Protein AF-A0A519RYN8-F1 (afdb_monomer)

Radius of gyration: 30.12 Å; Cα contacts (8 Å, |Δi|>4): 1234; chains: 1; bounding box: 84×72×80 Å

Mean predicted aligned error: 11.79 Å

Foldseek 3Di:
DDPCCVVVCVAPPCNVVVVVVVDDDPVRVLVVLVVVLQVVCVVVPDDLVLLLVLLCVFVPPCSSVLVSVLSVVCSVCVVVLVVQVQPQQDLQALLNPAPVRHRSVQVNLCSSNSNDFDALVLADFDPQWDWDADPQAIWIFGDDDPDTFKTFPDHDNYPSVRSNLQLLCLSNLLDLLQWDWAQFPDPQATKIWGASDVVVVHTGIITPDRGHHPVRRVVSSVVSNVRSLCGQQPQQRSHRSALFFRLVFFKDWPDKDWQPPDVQIKIKTWMWGWLGTDPDPPIDTFKTFMWIDGFDDDPDPVVRRVLGVVVRSVQQLQQLLDLVQKDWPPPPDPFADQAIFIFGADPVRHTGMTTPDTLLCVVVQVCQQPQDPWRKKAWPFDPFFGDIWTWDHWDRTRQKIKTFTPAFGRDWDQGTKIKGKHKAWWFQDPQQFKTKGAQDDCPLPDDQQFKKWWDPDPPDIDIWGWHDWDDDPSIIITGTPDRHDGDHGIIMMGMDIWGWDTDDRGITMTRPCSSVVVSVVSSVSSCVRGQSRWRKDKAQLLVLDQPDPPLADDQDFDDPPPDPPNGPPDPHPQEMEIETACGHPLSLDLSSVVVSVVSSCVSDDVSHHYHYAHAYSSLSSQQSSLVSQLSSCVNHDDSPDPSNRVSSVSNSVSVVPGHHDAHAADDDDPDDPPDRDRHDDPPRHDHDDD

Structure (mmCIF, N/CA/C/O backbone):
data_AF-A0A519RYN8-F1
#
_entry.id   AF-A0A519RYN8-F1
#
loop_
_atom_site.group_PDB
_atom_site.id
_atom_site.type_symbol
_atom_site.label_atom_id
_atom_site.label_alt_id
_atom_site.label_comp_id
_atom_site.label_asym_id
_atom_site.label_entity_id
_atom_site.label_seq_id
_atom_site.pdbx_PDB_ins_code
_atom_site.Cartn_x
_atom_site.Cartn_y
_atom_site.Cartn_z
_atom_site.occupancy
_atom_site.B_iso_or_equiv
_atom_site.auth_seq_id
_atom_site.auth_comp_id
_atom_site.auth_asym_id
_atom_site.auth_atom_id
_atom_site.pdbx_PDB_model_num
ATOM 1 N N . MET A 1 1 ? -44.873 11.237 -10.224 1.00 46.06 1 MET A N 1
ATOM 2 C CA . MET A 1 1 ? -45.214 11.662 -8.850 1.00 46.06 1 MET A CA 1
ATOM 3 C C . MET A 1 1 ? -46.437 12.555 -8.920 1.00 46.06 1 MET A C 1
ATOM 5 O O . MET A 1 1 ? -46.517 13.349 -9.849 1.00 46.06 1 MET A O 1
ATOM 9 N N . VAL A 1 2 ? -47.402 12.377 -8.017 1.00 40.91 2 VAL A N 1
ATOM 10 C CA . VAL A 1 2 ? -48.585 13.248 -7.932 1.00 40.91 2 VAL A CA 1
ATOM 11 C C . VAL A 1 2 ? -48.136 14.588 -7.330 1.00 40.91 2 VAL A C 1
ATOM 13 O O . VAL A 1 2 ? -47.502 14.565 -6.274 1.00 40.91 2 VAL A O 1
ATOM 16 N N . PRO A 1 3 ? -48.393 15.738 -7.974 1.00 43.72 3 PRO A N 1
ATOM 17 C CA . PRO A 1 3 ? -48.074 17.043 -7.396 1.00 43.72 3 PRO A CA 1
ATOM 18 C C . PRO A 1 3 ? -48.849 17.255 -6.084 1.00 43.72 3 PRO A C 1
ATOM 20 O O . PRO A 1 3 ? -50.024 16.906 -6.017 1.00 43.72 3 PRO A O 1
ATOM 23 N N . ASN A 1 4 ? -48.208 17.832 -5.063 1.00 50.56 4 ASN A N 1
ATOM 24 C CA . ASN A 1 4 ? -48.803 18.209 -3.764 1.00 50.56 4 ASN A CA 1
ATOM 25 C C . ASN A 1 4 ? -49.296 17.050 -2.866 1.00 50.56 4 ASN A C 1
ATOM 27 O O . ASN A 1 4 ? -50.116 17.263 -1.977 1.00 50.56 4 ASN A O 1
ATOM 31 N N . ALA A 1 5 ? -48.785 15.826 -3.047 1.00 55.41 5 ALA A N 1
ATOM 32 C CA . ALA A 1 5 ? -49.164 14.676 -2.212 1.00 55.41 5 ALA A CA 1
ATOM 33 C C . ALA A 1 5 ? -48.776 14.830 -0.723 1.00 55.41 5 ALA A C 1
ATOM 35 O O . ALA A 1 5 ? -49.438 14.271 0.150 1.00 55.41 5 ALA A O 1
ATOM 36 N N . SER A 1 6 ? -47.725 15.601 -0.433 1.00 50.75 6 SER A N 1
ATOM 37 C CA . SER A 1 6 ? -47.247 15.893 0.925 1.00 50.75 6 SER A CA 1
ATOM 38 C C . SER A 1 6 ? -48.157 16.876 1.671 1.00 50.75 6 SER A C 1
ATOM 40 O O . SER A 1 6 ? -48.372 16.717 2.867 1.00 50.75 6 SER A O 1
ATOM 42 N N . ASP A 1 7 ? -48.727 17.855 0.958 1.00 54.53 7 ASP A N 1
ATOM 43 C CA . ASP A 1 7 ? -49.594 18.902 1.525 1.00 54.53 7 ASP A CA 1
ATOM 44 C C . ASP A 1 7 ? -51.012 18.396 1.836 1.00 54.53 7 ASP A C 1
ATOM 46 O O . ASP A 1 7 ? -51.777 19.057 2.533 1.00 54.53 7 ASP A O 1
ATOM 50 N N . GLN A 1 8 ? -51.375 17.223 1.308 1.00 58.16 8 GLN A N 1
ATOM 51 C CA . GLN A 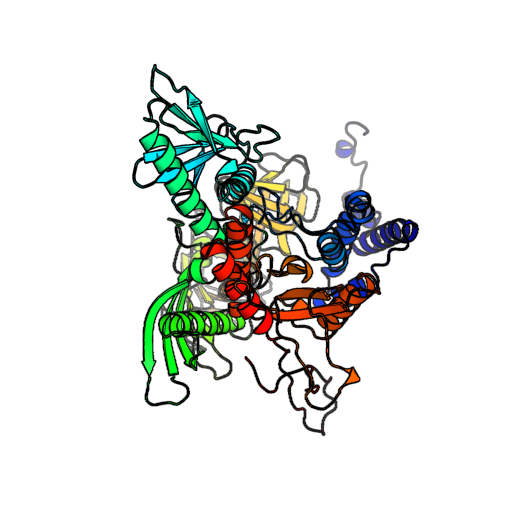1 8 ? -52.688 16.597 1.486 1.00 58.16 8 GLN A CA 1
ATOM 52 C C . GLN A 1 8 ? -52.714 15.512 2.579 1.00 58.16 8 GLN A C 1
ATOM 54 O O . GLN A 1 8 ? -53.698 14.782 2.659 1.00 58.16 8 GLN A O 1
ATOM 59 N N . GLU A 1 9 ? -51.648 15.365 3.382 1.00 54.97 9 GLU A N 1
ATOM 60 C CA . GLU A 1 9 ? -51.523 14.335 4.441 1.00 54.97 9 GLU A CA 1
ATOM 61 C C . GLU A 1 9 ? -51.841 12.901 3.958 1.00 54.97 9 GLU A C 1
ATOM 63 O O . GLU A 1 9 ? -52.266 12.032 4.716 1.00 54.97 9 GLU A O 1
ATOM 68 N N . LEU A 1 10 ? -51.622 12.625 2.667 1.00 57.47 10 LEU A N 1
ATOM 69 C CA . LEU A 1 10 ? -51.986 11.356 2.025 1.00 57.47 10 LEU A CA 1
ATOM 70 C C . LEU A 1 10 ? -51.111 10.175 2.482 1.00 57.47 10 LEU A C 1
ATOM 72 O O . LEU A 1 10 ? -51.466 9.016 2.269 1.00 57.47 10 LEU A O 1
ATOM 76 N N . PHE A 1 11 ? -49.978 10.463 3.122 1.00 58.44 11 PHE A N 1
ATOM 77 C CA . PHE A 1 11 ? -49.050 9.488 3.676 1.00 58.44 11 PHE A CA 1
ATOM 78 C C . PHE A 1 11 ? -48.943 9.690 5.189 1.00 58.44 11 PHE A C 1
ATOM 80 O O . PHE A 1 11 ? -48.643 10.789 5.649 1.00 58.44 11 PHE A O 1
ATOM 87 N N . ALA A 1 12 ? -49.171 8.625 5.964 1.00 61.34 12 ALA A N 1
ATOM 88 C CA . ALA A 1 12 ? -48.985 8.647 7.413 1.00 61.34 12 ALA A CA 1
ATOM 89 C C . ALA A 1 12 ? -47.552 9.086 7.777 1.00 61.34 12 ALA A C 1
ATOM 91 O O . ALA A 1 12 ? -46.613 8.823 7.027 1.00 61.34 12 ALA A O 1
ATOM 92 N N . SER A 1 13 ? -47.356 9.694 8.951 1.00 57.72 13 SER A N 1
ATOM 93 C CA . SER A 1 13 ? -46.035 10.141 9.435 1.00 57.72 13 SER A CA 1
ATOM 94 C C . SER A 1 13 ? -44.972 9.029 9.461 1.00 57.72 13 SER A C 1
ATOM 96 O O . SER A 1 13 ? -43.783 9.311 9.344 1.00 57.72 13 SER A O 1
ATOM 98 N N . ASP A 1 14 ? -45.405 7.766 9.539 1.00 54.81 14 ASP A N 1
ATOM 99 C CA . ASP A 1 14 ? -44.562 6.565 9.490 1.00 54.81 14 ASP A CA 1
ATOM 100 C C . ASP A 1 14 ? -44.415 5.942 8.092 1.00 54.81 14 ASP A C 1
ATOM 102 O O . ASP A 1 14 ? -43.818 4.877 7.956 1.00 54.81 14 ASP A O 1
ATOM 106 N N . TYR A 1 15 ? -44.917 6.573 7.028 1.00 62.44 15 TYR A N 1
ATOM 107 C CA . TYR A 1 15 ? -44.901 6.003 5.676 1.00 62.44 15 TYR A CA 1
ATOM 108 C C . TYR A 1 15 ? -43.483 5.702 5.179 1.00 62.44 15 TYR A C 1
ATOM 110 O O . TYR A 1 15 ? -43.258 4.642 4.609 1.00 62.44 15 TYR A O 1
ATOM 118 N N . ASN A 1 16 ? -42.500 6.565 5.463 1.00 57.94 16 ASN A N 1
ATOM 119 C CA . ASN A 1 16 ? -41.090 6.303 5.141 1.00 57.94 16 ASN A CA 1
ATOM 120 C C . ASN A 1 16 ? -40.501 5.140 5.954 1.00 57.94 16 ASN A C 1
ATOM 122 O O . ASN A 1 16 ? -39.677 4.386 5.440 1.00 57.94 16 ASN A O 1
ATOM 126 N N . THR A 1 17 ? -40.922 4.976 7.208 1.00 57.97 17 THR A N 1
ATOM 127 C CA . THR A 1 17 ? -40.515 3.862 8.077 1.00 57.97 17 THR A CA 1
ATOM 128 C C . THR A 1 17 ? -41.133 2.550 7.591 1.00 57.97 17 THR A C 1
ATOM 130 O O . THR A 1 17 ? -40.445 1.534 7.501 1.00 57.97 17 THR A O 1
ATOM 133 N N . GLN A 1 18 ? -42.402 2.587 7.177 1.00 62.56 18 GLN A N 1
ATOM 134 C CA . GLN A 1 18 ? -43.103 1.461 6.568 1.00 62.56 18 GLN A CA 1
ATOM 135 C C . GLN A 1 18 ? -42.503 1.097 5.204 1.00 62.56 18 GLN A C 1
ATOM 137 O O . GLN A 1 18 ? -42.200 -0.069 4.977 1.00 62.56 18 GLN A O 1
ATOM 142 N N . LEU A 1 19 ? -42.211 2.068 4.333 1.00 63.78 19 LEU A N 1
ATOM 143 C CA . LEU A 1 19 ? -41.483 1.840 3.078 1.00 63.78 19 LEU A CA 1
ATOM 144 C C . LEU A 1 19 ? -40.110 1.218 3.321 1.00 63.78 19 LEU A C 1
ATOM 146 O O . LEU A 1 19 ? -39.762 0.263 2.635 1.00 63.78 19 LEU A O 1
ATOM 150 N N . LYS A 1 20 ? -39.368 1.700 4.328 1.00 60.78 20 LYS A N 1
ATOM 151 C CA . LYS A 1 20 ? -38.081 1.115 4.729 1.00 60.78 20 LYS A CA 1
ATOM 152 C C . LYS A 1 20 ? -38.217 -0.328 5.220 1.00 60.78 20 LYS A C 1
ATOM 154 O O . LYS A 1 20 ? -37.358 -1.142 4.903 1.00 60.78 20 LYS A O 1
ATOM 159 N N . SER A 1 21 ? -39.293 -0.652 5.942 1.00 60.41 21 SER A N 1
ATOM 160 C CA . SER A 1 21 ? -39.603 -2.030 6.358 1.00 60.41 21 SER A CA 1
ATOM 161 C C . SER A 1 21 ? -40.077 -2.938 5.217 1.00 60.41 21 SER A C 1
ATOM 163 O O . SER A 1 21 ? -40.003 -4.155 5.345 1.00 60.41 21 SER A O 1
ATOM 165 N N . ILE A 1 22 ? -40.554 -2.359 4.108 1.00 67.88 22 ILE A N 1
ATOM 166 C CA . ILE A 1 22 ? -40.939 -3.086 2.889 1.00 67.88 22 ILE A CA 1
ATOM 167 C C . ILE A 1 22 ? -39.730 -3.278 1.957 1.00 67.88 22 ILE A C 1
ATOM 169 O O . ILE A 1 22 ? -39.673 -4.268 1.227 1.00 67.88 22 ILE A O 1
ATOM 173 N N . THR A 1 23 ? -38.759 -2.357 1.957 1.00 69.94 23 THR A N 1
ATOM 174 C CA . THR A 1 23 ? -37.485 -2.556 1.251 1.00 69.94 23 THR A CA 1
ATOM 175 C C . THR A 1 23 ? -36.671 -3.681 1.875 1.00 69.94 23 THR A C 1
ATOM 177 O O . THR A 1 23 ? -36.648 -3.850 3.090 1.00 69.94 23 THR A O 1
ATOM 180 N N . GLU A 1 24 ? -35.981 -4.433 1.016 1.00 77.25 24 GLU A N 1
ATOM 181 C CA . GLU A 1 24 ? -35.120 -5.541 1.428 1.00 77.25 24 GLU A CA 1
ATOM 182 C C . GLU A 1 24 ? -34.098 -5.102 2.488 1.00 77.25 24 GLU A C 1
ATOM 184 O O . GLU A 1 24 ? -33.504 -4.021 2.403 1.00 77.25 24 GLU A O 1
ATOM 189 N N . SER A 1 25 ? -33.883 -5.953 3.491 1.00 79.56 25 SER A N 1
ATOM 190 C CA . SER A 1 25 ? -32.852 -5.708 4.498 1.00 79.56 25 SER A CA 1
ATOM 191 C C . SER A 1 25 ? -31.448 -5.787 3.879 1.00 79.56 25 SER A C 1
ATOM 193 O O . SER A 1 25 ? -31.240 -6.418 2.841 1.00 79.56 25 SER A O 1
ATOM 195 N N . LYS A 1 26 ? -30.444 -5.173 4.523 1.00 75.06 26 LYS A N 1
ATOM 196 C CA . LYS A 1 26 ? -29.048 -5.214 4.044 1.00 75.06 26 LYS A CA 1
ATOM 197 C C . LYS A 1 26 ? -28.529 -6.652 3.894 1.00 75.06 26 LYS A C 1
ATOM 199 O O . LYS A 1 26 ? -27.897 -6.969 2.892 1.00 75.06 26 LYS A O 1
ATOM 204 N N . ASP A 1 27 ? -28.841 -7.519 4.854 1.00 78.19 27 ASP A N 1
ATOM 205 C CA . ASP A 1 27 ? -28.455 -8.936 4.828 1.00 78.19 27 ASP A CA 1
ATOM 206 C C . ASP A 1 27 ? -29.144 -9.698 3.679 1.00 78.19 27 ASP A C 1
ATOM 208 O O . ASP A 1 27 ? -28.505 -10.466 2.957 1.00 78.19 27 ASP A O 1
ATOM 212 N N . GLU A 1 28 ? -30.433 -9.440 3.429 1.00 82.75 28 GLU A N 1
ATOM 213 C CA . GLU A 1 28 ? -31.142 -10.021 2.282 1.00 82.75 28 GLU A CA 1
ATOM 214 C C . GLU A 1 28 ? -30.599 -9.516 0.943 1.00 82.75 28 GLU A C 1
ATOM 216 O O . GLU A 1 28 ? -30.422 -10.318 0.021 1.00 82.75 28 GLU A O 1
ATOM 221 N N . PHE A 1 29 ? -30.278 -8.222 0.838 1.00 84.69 29 PHE A N 1
ATOM 222 C CA . PHE A 1 29 ? -29.616 -7.649 -0.333 1.00 84.69 29 PHE A CA 1
ATOM 223 C C . PHE A 1 29 ? -28.276 -8.342 -0.597 1.00 84.69 29 PHE A C 1
ATOM 225 O O . PHE A 1 29 ? -28.026 -8.785 -1.722 1.00 84.69 29 PHE A O 1
ATOM 232 N N . GLU A 1 30 ? -27.430 -8.484 0.427 1.00 83.25 30 GLU A N 1
ATOM 233 C CA . GLU A 1 30 ? -26.118 -9.125 0.308 1.00 83.25 30 GLU A CA 1
ATOM 234 C C . GLU A 1 30 ? -26.248 -10.593 -0.110 1.00 83.25 30 GLU A C 1
ATOM 236 O O . GLU A 1 30 ? -25.577 -11.030 -1.049 1.00 83.25 30 GLU A O 1
ATOM 241 N N . LYS A 1 31 ? -27.170 -11.349 0.500 1.00 84.31 31 LYS A N 1
ATOM 242 C CA . LYS A 1 31 ? -27.457 -12.745 0.127 1.00 84.31 31 LYS A CA 1
ATOM 243 C C . LYS A 1 31 ? -27.972 -12.865 -1.305 1.00 84.31 31 LYS A C 1
ATOM 245 O O . LYS A 1 31 ? -27.487 -13.700 -2.073 1.00 84.31 31 LYS A O 1
ATOM 250 N N . ARG A 1 32 ? -28.936 -12.026 -1.699 1.00 88.69 32 ARG A N 1
ATOM 251 C CA . ARG A 1 32 ? -29.516 -12.022 -3.051 1.00 88.69 32 ARG A CA 1
ATOM 252 C C . ARG A 1 32 ? -28.468 -11.665 -4.099 1.00 88.69 32 ARG A C 1
ATOM 254 O O . ARG A 1 32 ? -28.396 -12.329 -5.136 1.00 88.69 32 ARG A O 1
ATOM 261 N N . LYS A 1 33 ? -27.657 -10.636 -3.835 1.00 89.44 33 LYS A N 1
ATOM 262 C CA . LYS A 1 33 ? -26.591 -10.185 -4.732 1.00 89.44 33 LYS A CA 1
ATOM 263 C C . LYS A 1 33 ? -25.501 -11.243 -4.862 1.00 89.44 33 LYS A C 1
ATOM 265 O O . LYS A 1 33 ? -25.137 -11.562 -5.990 1.00 89.44 33 LYS A O 1
ATOM 270 N N . ASN A 1 34 ? -25.056 -11.840 -3.755 1.00 87.50 34 ASN A N 1
ATOM 271 C CA . ASN A 1 34 ? -24.094 -12.940 -3.778 1.00 87.50 34 ASN A CA 1
ATOM 272 C C . ASN A 1 34 ? -24.605 -14.122 -4.605 1.00 87.50 34 ASN A C 1
ATOM 274 O O . ASN A 1 34 ? -23.920 -14.531 -5.534 1.00 87.50 34 ASN A O 1
ATOM 278 N N . ARG A 1 35 ? -25.846 -14.578 -4.377 1.00 88.56 35 ARG A N 1
ATOM 279 C CA . ARG A 1 35 ? -26.452 -15.671 -5.160 1.00 88.56 35 ARG A CA 1
ATOM 280 C C . ARG A 1 35 ? -26.492 -15.368 -6.659 1.00 88.56 35 ARG A C 1
ATOM 282 O O . ARG A 1 35 ? -26.290 -16.257 -7.482 1.00 88.56 35 ARG A O 1
ATOM 289 N N . PHE A 1 36 ? -26.778 -14.120 -7.026 1.00 92.06 36 PHE A N 1
ATOM 290 C CA . PHE A 1 36 ? -26.783 -13.702 -8.426 1.00 92.06 36 PHE A CA 1
ATOM 291 C C . PHE A 1 36 ? -25.375 -13.703 -9.034 1.00 92.06 36 PHE A C 1
ATOM 293 O O . PHE A 1 36 ? -25.195 -14.202 -10.142 1.00 92.06 36 PHE A O 1
ATOM 300 N N . LEU A 1 37 ? -24.376 -13.184 -8.316 1.00 91.25 37 LEU A N 1
ATOM 301 C CA . LEU A 1 37 ? -22.983 -13.188 -8.771 1.00 91.25 37 LEU A CA 1
ATOM 302 C C . LEU A 1 37 ? -22.430 -14.612 -8.879 1.00 91.25 37 LEU A C 1
ATOM 304 O O . LEU A 1 37 ? -21.780 -14.923 -9.871 1.00 91.25 37 LEU A O 1
ATOM 308 N N . ASP A 1 38 ? -22.767 -15.494 -7.939 1.00 90.12 38 ASP A N 1
ATOM 309 C CA . ASP A 1 38 ? -22.398 -16.912 -7.988 1.00 90.12 38 ASP A CA 1
ATOM 310 C C . ASP A 1 38 ? -22.994 -17.600 -9.219 1.00 90.12 38 ASP A C 1
ATOM 312 O O . ASP A 1 38 ? -22.313 -18.365 -9.895 1.00 90.12 38 ASP A O 1
ATOM 316 N N . HIS A 1 39 ? -24.240 -17.273 -9.582 1.00 92.50 39 HIS A N 1
ATOM 317 C CA . HIS A 1 39 ? -24.837 -17.765 -10.822 1.00 92.50 39 HIS A CA 1
ATOM 318 C C . HIS A 1 39 ? -24.082 -17.284 -12.074 1.00 92.50 39 HIS A C 1
ATOM 320 O O . HIS A 1 39 ? -23.923 -18.048 -13.025 1.00 92.50 39 HIS A O 1
ATOM 326 N N . LEU A 1 40 ? -23.612 -16.031 -12.093 1.00 93.06 40 LEU A N 1
ATOM 327 C CA . LEU A 1 40 ? -22.818 -15.507 -13.209 1.00 93.06 40 LEU A CA 1
ATOM 328 C C . LEU A 1 40 ? -21.438 -16.166 -13.291 1.00 93.06 40 LEU A C 1
ATOM 330 O O . LEU A 1 40 ? -21.028 -16.557 -14.379 1.00 93.06 40 LEU A O 1
ATOM 334 N N . LEU A 1 41 ? -20.757 -16.331 -12.158 1.00 91.06 41 LEU A N 1
ATOM 335 C CA . LEU A 1 41 ? -19.458 -17.004 -12.063 1.00 91.06 41 LEU A CA 1
ATOM 336 C C . LEU A 1 41 ? -19.548 -18.475 -12.486 1.00 91.06 41 LEU A C 1
ATOM 338 O O . LEU A 1 41 ? -18.707 -18.958 -13.243 1.00 91.06 41 LEU A O 1
ATOM 342 N N . ALA A 1 42 ? -20.624 -19.163 -12.097 1.00 91.56 42 ALA A N 1
ATOM 343 C CA . ALA A 1 42 ? -20.849 -20.561 -12.444 1.00 91.56 42 ALA A CA 1
ATOM 344 C C . ALA A 1 42 ? -20.949 -20.805 -13.960 1.00 91.56 42 ALA A C 1
ATOM 346 O O . ALA A 1 42 ? -20.576 -21.882 -14.424 1.00 91.56 42 ALA A O 1
ATOM 347 N N . ARG A 1 43 ? -21.387 -19.816 -14.759 1.00 91.62 43 ARG A N 1
ATOM 348 C CA . ARG A 1 43 ? -21.381 -19.918 -16.237 1.00 91.62 43 ARG A CA 1
ATOM 349 C C . ARG A 1 43 ? -19.980 -20.078 -16.817 1.00 91.62 43 ARG A C 1
ATOM 351 O O . ARG A 1 43 ? -19.836 -20.611 -17.912 1.00 91.62 43 ARG A O 1
ATOM 358 N N . PHE A 1 44 ? -18.981 -19.616 -16.080 1.00 90.06 44 PHE A N 1
ATOM 359 C CA . PHE A 1 44 ? -17.573 -19.704 -16.426 1.00 90.06 44 PHE A CA 1
ATOM 360 C C . PHE A 1 44 ? -16.841 -20.799 -15.639 1.00 90.06 44 PHE A C 1
ATOM 362 O O . PHE A 1 44 ? -15.619 -20.879 -15.699 1.00 90.06 44 PHE A O 1
ATOM 369 N N . CYS A 1 45 ? -17.585 -21.646 -14.915 1.00 88.31 45 CYS A N 1
ATOM 370 C CA . CYS A 1 45 ? -17.053 -22.680 -14.025 1.00 88.31 45 CYS A CA 1
ATOM 371 C C . CYS A 1 45 ? -16.156 -22.134 -12.900 1.00 88.31 45 CYS A C 1
ATOM 373 O O . CYS A 1 45 ? -15.275 -22.841 -12.422 1.00 88.31 45 CYS A O 1
ATOM 375 N N . GLU A 1 46 ? -16.398 -20.899 -12.457 1.00 88.31 46 GLU A N 1
ATOM 376 C CA . GLU A 1 46 ? -15.630 -20.253 -11.390 1.00 88.31 46 GLU A CA 1
ATOM 377 C C . GLU A 1 46 ? -16.375 -20.355 -10.052 1.00 88.31 46 GLU A C 1
ATOM 379 O O . GLU A 1 46 ? -17.603 -20.222 -10.000 1.00 88.31 46 GLU A O 1
ATOM 384 N N . GLN A 1 47 ? -15.637 -20.575 -8.959 1.00 83.56 47 GLN A N 1
ATOM 385 C CA . GLN A 1 47 ? -16.186 -20.702 -7.606 1.00 83.56 47 GLN A CA 1
ATOM 386 C C . GLN A 1 47 ? -15.371 -19.878 -6.603 1.00 83.56 47 GLN A C 1
ATOM 388 O O . GLN A 1 47 ? -14.150 -19.959 -6.568 1.00 83.56 47 GLN A O 1
ATOM 393 N N . PHE A 1 48 ? -16.063 -19.109 -5.757 1.00 82.12 48 PHE A N 1
ATOM 394 C CA . PHE A 1 48 ? -15.469 -18.261 -4.709 1.00 82.12 48 PHE A CA 1
ATOM 395 C C . PHE A 1 48 ? -15.736 -18.801 -3.292 1.00 82.12 48 PHE A C 1
ATOM 397 O O . PHE A 1 48 ? -15.587 -18.080 -2.310 1.00 82.12 48 PHE A O 1
ATOM 404 N N . SER A 1 49 ? -16.182 -20.054 -3.168 1.00 73.44 49 SER A N 1
ATOM 405 C CA . SER A 1 49 ? -16.640 -20.642 -1.902 1.00 73.44 49 SER A CA 1
ATOM 406 C C . SER A 1 49 ? -15.538 -20.709 -0.844 1.00 73.44 49 SER A C 1
ATOM 408 O O . SER A 1 49 ? -15.766 -20.300 0.293 1.00 73.44 49 SER A O 1
ATOM 410 N N . ASP A 1 50 ? -14.345 -21.164 -1.233 1.00 72.00 50 ASP A N 1
ATOM 411 C CA . ASP A 1 50 ? -13.193 -21.285 -0.333 1.00 72.00 50 ASP A CA 1
ATOM 412 C C . ASP A 1 50 ? -12.732 -19.902 0.151 1.00 72.00 50 ASP A C 1
ATOM 414 O O . ASP A 1 50 ? -12.547 -19.693 1.349 1.00 72.00 50 ASP A O 1
ATOM 418 N N . TYR A 1 51 ? -12.652 -18.926 -0.760 1.00 76.06 51 TYR A N 1
ATOM 419 C CA . TYR A 1 51 ? -12.336 -17.540 -0.414 1.00 76.06 51 TYR A CA 1
ATOM 420 C C . TYR A 1 51 ? -13.382 -16.934 0.529 1.00 76.06 51 TYR A C 1
ATOM 422 O O . TYR A 1 51 ? -13.028 -16.354 1.552 1.00 76.06 51 TYR A O 1
ATOM 430 N N . ALA A 1 52 ? -14.671 -17.119 0.231 1.00 71.00 52 ALA A N 1
ATOM 431 C CA . ALA A 1 52 ? -15.763 -16.606 1.048 1.00 71.00 52 ALA A CA 1
ATOM 432 C C . ALA A 1 52 ? -15.699 -17.145 2.480 1.00 71.00 52 ALA A C 1
ATOM 434 O O . ALA A 1 52 ? -15.795 -16.364 3.423 1.00 71.00 52 ALA A O 1
ATOM 435 N N . LEU A 1 53 ? -15.502 -18.459 2.653 1.00 70.75 53 LEU A N 1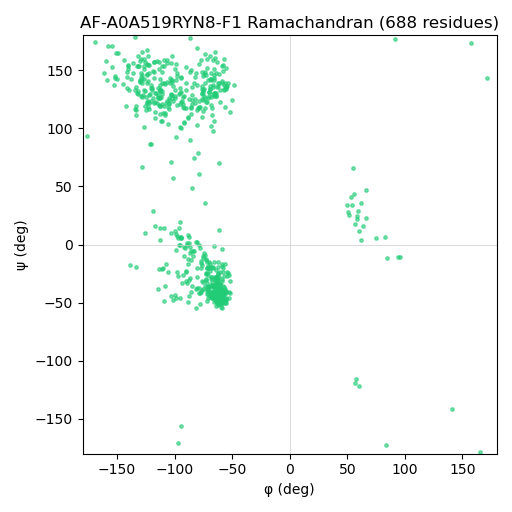
ATOM 436 C CA . LEU A 1 53 ? -15.397 -19.076 3.977 1.00 70.75 53 LEU A CA 1
ATOM 437 C C . LEU A 1 53 ? -14.300 -18.407 4.806 1.00 70.75 53 LEU A C 1
ATOM 439 O O . LEU A 1 53 ? -14.524 -18.064 5.965 1.00 70.75 53 LEU A O 1
ATOM 443 N N . ILE A 1 54 ? -13.135 -18.189 4.200 1.00 70.31 54 ILE A N 1
ATOM 444 C CA . ILE A 1 54 ? -11.995 -17.641 4.919 1.00 70.31 54 ILE A CA 1
ATOM 445 C C . ILE A 1 54 ? -12.161 -16.131 5.156 1.00 70.31 54 ILE A C 1
ATOM 447 O O . ILE A 1 54 ? -11.896 -15.665 6.265 1.00 70.31 54 ILE A O 1
ATOM 451 N N . ALA A 1 55 ? -12.690 -15.379 4.189 1.00 69.81 55 ALA A N 1
ATOM 452 C CA . ALA A 1 55 ? -13.030 -13.967 4.367 1.00 69.81 55 ALA A CA 1
ATOM 453 C C . ALA A 1 55 ? -13.992 -13.770 5.553 1.00 69.81 55 ALA A C 1
ATOM 455 O O . ALA A 1 55 ? -13.757 -12.916 6.401 1.00 69.81 55 ALA A O 1
ATOM 456 N N . TYR A 1 56 ? -15.012 -14.623 5.714 1.00 70.00 56 TYR A N 1
ATOM 457 C CA . TYR A 1 56 ? -15.894 -14.570 6.890 1.00 70.00 56 TYR A CA 1
ATOM 458 C C . TYR A 1 56 ? -15.171 -14.874 8.208 1.00 70.00 56 TYR A C 1
ATOM 460 O O . TYR A 1 56 ? -15.531 -14.302 9.237 1.00 70.00 56 TYR A O 1
ATOM 468 N N . THR A 1 57 ? -14.158 -15.750 8.203 1.00 65.75 57 THR A N 1
ATOM 469 C CA . THR A 1 57 ? -13.382 -16.047 9.421 1.00 65.75 57 THR A CA 1
ATOM 470 C C . THR A 1 57 ? -12.450 -14.915 9.842 1.00 65.75 57 THR A C 1
ATOM 472 O O . THR A 1 57 ? -12.207 -14.772 11.039 1.00 65.75 57 THR A O 1
ATOM 475 N N . VAL A 1 58 ? -11.945 -14.120 8.892 1.00 64.31 58 VAL A N 1
ATOM 476 C CA . VAL A 1 58 ? -10.971 -13.055 9.176 1.00 64.31 58 VAL A CA 1
ATOM 477 C C . VAL A 1 58 ? -11.633 -11.678 9.281 1.00 64.31 58 VAL A C 1
ATOM 479 O O . VAL A 1 58 ? -11.400 -10.965 10.253 1.00 64.31 58 VAL A O 1
ATOM 482 N N . ASP A 1 59 ? -12.514 -11.337 8.341 1.00 63.44 59 ASP A N 1
ATOM 483 C CA . ASP A 1 59 ? -13.087 -9.991 8.183 1.00 63.44 59 ASP A CA 1
ATOM 484 C C . ASP A 1 59 ? -14.494 -9.858 8.814 1.00 63.44 59 ASP A C 1
ATOM 486 O O . ASP A 1 59 ? -15.080 -8.769 8.886 1.00 63.44 59 ASP A O 1
ATOM 490 N N . GLY A 1 60 ? -15.053 -10.966 9.319 1.00 68.25 60 GLY A N 1
ATOM 491 C CA . GLY A 1 60 ? -16.296 -10.998 10.092 1.00 68.25 60 GLY A CA 1
ATOM 492 C C . GLY A 1 60 ? -17.483 -10.381 9.346 1.00 68.25 60 GLY A C 1
ATOM 493 O O . GLY A 1 60 ? -17.873 -10.842 8.276 1.00 68.25 60 GLY A O 1
ATOM 494 N N . GLN A 1 61 ? -18.080 -9.323 9.909 1.00 55.34 61 GLN A N 1
ATOM 495 C CA . GLN A 1 61 ? -19.242 -8.640 9.316 1.00 55.34 61 GLN A CA 1
ATOM 496 C C . GLN A 1 61 ? -18.924 -7.876 8.018 1.00 55.34 61 GLN A C 1
ATOM 498 O O . GLN A 1 61 ? -19.841 -7.579 7.256 1.00 55.34 61 GLN A O 1
ATOM 503 N N . LYS A 1 62 ? -17.652 -7.544 7.746 1.00 59.72 62 LYS A N 1
ATOM 504 C CA . LYS A 1 62 ? -17.255 -6.838 6.511 1.00 59.72 62 LYS A CA 1
ATOM 505 C C . LYS A 1 62 ? -17.135 -7.773 5.307 1.00 59.72 62 LYS A C 1
ATOM 507 O O . LYS A 1 62 ? -17.277 -7.319 4.170 1.00 59.72 62 LYS A O 1
ATOM 512 N N . ALA A 1 63 ? -16.983 -9.072 5.562 1.00 66.88 63 ALA A N 1
ATOM 513 C CA . ALA A 1 63 ? -16.744 -10.086 4.544 1.00 66.88 63 ALA A CA 1
ATOM 514 C C . ALA A 1 63 ? -17.834 -10.136 3.462 1.00 66.88 63 ALA A C 1
ATOM 516 O O . ALA A 1 63 ? -17.526 -10.336 2.292 1.00 66.88 63 ALA A O 1
ATOM 517 N N . GLY A 1 64 ? -19.107 -9.915 3.816 1.00 71.38 64 GLY A N 1
ATOM 518 C CA . GLY A 1 64 ? -20.218 -9.971 2.859 1.00 71.38 64 GLY A CA 1
ATOM 519 C C . GLY A 1 64 ? -20.116 -8.922 1.746 1.00 71.38 64 GLY A C 1
ATOM 520 O O . GLY A 1 64 ? -20.302 -9.242 0.569 1.00 71.38 64 GLY A O 1
ATOM 521 N N . ALA A 1 65 ? -19.772 -7.684 2.108 1.00 76.06 65 ALA A N 1
ATOM 522 C CA . ALA A 1 65 ? -19.646 -6.571 1.172 1.00 76.06 65 ALA A CA 1
ATOM 523 C C . ALA A 1 65 ? -18.341 -6.628 0.360 1.00 76.06 65 ALA A C 1
ATOM 525 O O . ALA A 1 65 ? -18.366 -6.376 -0.847 1.00 76.06 65 ALA A O 1
ATOM 526 N N . GLU A 1 66 ? -17.223 -6.992 0.995 1.00 79.38 66 GLU A N 1
ATOM 527 C CA . GLU A 1 66 ? -15.934 -7.173 0.309 1.00 79.38 66 GLU A CA 1
ATOM 528 C C . GLU A 1 66 ? -16.002 -8.318 -0.703 1.00 79.38 66 GLU A C 1
ATOM 530 O O . GLU A 1 66 ? -15.657 -8.131 -1.866 1.00 79.38 66 GLU A O 1
ATOM 535 N N . LEU A 1 67 ? -16.620 -9.444 -0.338 1.00 83.81 67 LEU A N 1
ATOM 536 C CA . LEU A 1 67 ? -16.830 -10.558 -1.259 1.00 83.81 67 LEU A CA 1
ATOM 537 C C . LEU A 1 67 ? -17.639 -10.151 -2.501 1.00 83.81 67 LEU A C 1
ATOM 539 O O . LEU A 1 67 ? -17.342 -10.588 -3.613 1.00 83.81 67 LEU A O 1
ATOM 543 N N . ILE A 1 68 ? -18.668 -9.311 -2.341 1.00 85.81 68 ILE A N 1
ATOM 544 C CA . ILE A 1 68 ? -19.450 -8.793 -3.475 1.00 85.81 68 ILE A CA 1
ATOM 545 C C . ILE A 1 68 ? -18.574 -7.917 -4.375 1.00 85.81 68 ILE A C 1
ATOM 547 O O . ILE A 1 68 ? -18.652 -8.040 -5.601 1.00 85.81 68 ILE A O 1
ATOM 551 N N . LYS A 1 69 ? -17.753 -7.040 -3.785 1.00 87.62 69 LYS A N 1
ATOM 552 C CA . LYS A 1 69 ? -16.810 -6.184 -4.514 1.00 87.62 69 LYS A CA 1
ATOM 553 C C . LYS A 1 69 ? -15.817 -7.031 -5.314 1.00 87.62 69 LYS A C 1
ATOM 555 O O . LYS A 1 69 ? -15.637 -6.772 -6.503 1.00 87.62 69 LYS A O 1
ATOM 560 N N . ASP A 1 70 ? -15.244 -8.064 -4.711 1.00 87.56 70 ASP A N 1
ATOM 561 C CA . ASP A 1 70 ? -14.235 -8.908 -5.355 1.00 87.56 70 ASP A CA 1
ATOM 562 C C . ASP A 1 70 ? -14.832 -9.739 -6.489 1.00 87.56 70 ASP A C 1
ATOM 564 O O . ASP A 1 70 ? -14.295 -9.756 -7.599 1.00 87.56 70 ASP A O 1
ATOM 568 N N . LYS A 1 71 ? -16.016 -10.329 -6.275 1.00 90.06 71 LYS A N 1
ATOM 569 C CA . LYS A 1 71 ? -16.762 -11.032 -7.332 1.00 90.06 71 LYS A CA 1
ATOM 570 C C . LYS A 1 71 ? -17.097 -10.113 -8.508 1.00 90.06 71 LYS A C 1
ATOM 572 O O . LYS A 1 71 ? -16.998 -10.531 -9.661 1.00 90.06 71 LYS A O 1
ATOM 577 N N . LEU A 1 72 ? -17.500 -8.868 -8.243 1.00 91.25 72 LEU A N 1
ATOM 578 C CA . LEU A 1 72 ? -17.762 -7.877 -9.293 1.00 91.25 72 LEU A CA 1
ATOM 579 C C . LEU A 1 72 ? -16.487 -7.518 -10.060 1.00 91.25 72 LEU A C 1
ATOM 581 O O . LEU A 1 72 ? -16.508 -7.502 -11.290 1.00 91.25 72 LEU A O 1
ATOM 585 N N . SER A 1 73 ? -15.386 -7.258 -9.354 1.00 90.06 73 SER A N 1
ATOM 586 C CA . SER A 1 73 ? -14.087 -6.959 -9.963 1.00 90.06 73 SER A CA 1
ATOM 587 C C . SER A 1 73 ? -13.609 -8.109 -10.850 1.00 90.06 73 SER A C 1
ATOM 589 O O . SER A 1 73 ? -13.234 -7.876 -11.999 1.00 90.06 73 SER A O 1
ATOM 591 N N . PHE A 1 74 ? -13.709 -9.350 -10.366 1.00 90.81 74 PHE A N 1
ATOM 592 C CA . PHE A 1 74 ? -13.340 -10.546 -11.118 1.00 90.81 74 PHE A CA 1
ATOM 593 C C . PHE A 1 74 ? -14.211 -10.741 -12.367 1.00 90.81 74 PHE A C 1
ATOM 595 O O . PHE A 1 74 ? -13.683 -10.964 -13.455 1.00 90.81 74 PHE A O 1
ATOM 602 N N . LEU A 1 75 ? -15.539 -10.609 -12.248 1.00 91.44 75 LEU A N 1
ATOM 603 C CA . LEU A 1 75 ? -16.460 -10.740 -13.385 1.00 91.44 75 LEU A CA 1
ATOM 604 C C . LEU A 1 75 ? -16.245 -9.650 -14.443 1.00 91.44 75 LEU A C 1
ATOM 606 O O . LEU A 1 75 ? -16.248 -9.947 -15.636 1.00 91.44 75 LEU A O 1
ATOM 610 N N . ASN A 1 76 ? -16.032 -8.400 -14.023 1.00 92.44 76 ASN A N 1
ATOM 611 C CA . ASN A 1 76 ? -15.770 -7.291 -14.943 1.00 92.44 76 ASN A CA 1
ATOM 612 C C . ASN A 1 76 ? -14.431 -7.459 -15.672 1.00 92.44 76 ASN A C 1
ATOM 614 O O . ASN A 1 76 ? -14.324 -7.129 -16.852 1.00 92.44 76 ASN A O 1
ATOM 618 N N . ALA A 1 77 ? -13.420 -7.995 -14.988 1.00 90.94 77 ALA A N 1
ATOM 619 C CA . ALA A 1 77 ? -12.115 -8.280 -15.572 1.00 90.94 77 ALA A CA 1
ATOM 620 C C . ALA A 1 77 ? -12.058 -9.623 -16.322 1.00 90.94 77 ALA A C 1
ATOM 622 O O . ALA A 1 77 ? -11.040 -9.912 -16.956 1.00 90.94 77 ALA A O 1
ATOM 623 N N . TYR A 1 78 ? -13.129 -10.431 -16.285 1.00 91.50 78 TYR A N 1
ATOM 624 C CA . TYR A 1 78 ? -13.135 -11.810 -16.781 1.00 91.50 78 TYR A CA 1
ATOM 625 C C . TYR A 1 78 ? -12.627 -11.961 -18.223 1.00 91.50 78 TYR A C 1
ATOM 627 O O . TYR A 1 78 ? -11.772 -12.822 -18.449 1.00 91.50 78 TYR A O 1
ATOM 635 N N . PRO A 1 79 ? -13.059 -11.130 -19.200 1.00 92.00 79 PRO A N 1
ATOM 636 C CA . PRO A 1 79 ? -12.562 -11.236 -20.570 1.00 92.00 79 PRO A CA 1
ATOM 637 C C . PRO A 1 79 ? -11.040 -11.108 -20.651 1.00 92.00 79 PRO A C 1
ATOM 639 O O . PRO A 1 79 ? -10.396 -11.884 -21.348 1.00 92.00 79 PRO A O 1
ATOM 642 N N . GLU A 1 80 ? -10.465 -10.171 -19.894 1.00 90.94 80 GLU A N 1
ATOM 643 C CA . GLU A 1 80 ? -9.030 -9.908 -19.894 1.00 90.94 80 GLU A CA 1
ATOM 644 C C . GLU A 1 80 ? -8.244 -11.028 -19.202 1.00 90.94 80 GLU A C 1
ATOM 646 O O . GLU A 1 80 ? -7.257 -11.511 -19.756 1.00 90.94 80 GLU A O 1
ATOM 651 N N . ILE A 1 81 ? -8.666 -11.450 -18.005 1.00 90.75 81 ILE A N 1
ATOM 652 C CA . ILE A 1 81 ? -7.947 -12.471 -17.220 1.00 90.75 81 ILE A CA 1
ATOM 653 C C . ILE A 1 81 ? -8.103 -13.877 -17.807 1.00 90.75 81 ILE A C 1
ATOM 655 O O . ILE A 1 81 ? -7.232 -14.722 -17.612 1.00 90.75 81 ILE A O 1
ATOM 659 N N . SER A 1 82 ? -9.190 -14.130 -18.541 1.00 89.69 82 SER A N 1
ATOM 660 C CA . SER A 1 82 ? -9.413 -15.390 -19.247 1.00 89.69 82 SER A CA 1
ATOM 661 C C . SER A 1 82 ? -8.593 -15.446 -20.538 1.00 89.69 82 SER A C 1
ATOM 663 O O . SER A 1 82 ? -7.808 -16.377 -20.726 1.00 89.69 82 SER A O 1
ATOM 665 N N . SER A 1 83 ? -8.670 -14.417 -21.397 1.00 91.06 83 SER A N 1
ATOM 666 C CA . SER A 1 83 ? -7.948 -14.413 -22.679 1.00 91.06 83 SER A CA 1
ATOM 667 C C . SER A 1 83 ? -6.433 -14.314 -22.504 1.00 91.06 83 SER A C 1
ATOM 669 O O . SER A 1 83 ? -5.679 -14.907 -23.271 1.00 91.06 83 SER A O 1
ATOM 671 N N . ASN A 1 84 ? -5.976 -13.569 -21.493 1.00 91.75 84 ASN A N 1
ATOM 672 C CA . ASN A 1 84 ? -4.556 -13.359 -21.227 1.00 91.75 84 ASN A CA 1
ATOM 673 C C . ASN A 1 84 ? -3.996 -14.318 -20.173 1.00 91.75 84 ASN A C 1
ATOM 675 O O . ASN A 1 84 ? -2.890 -14.080 -19.703 1.00 91.75 84 ASN A O 1
ATOM 679 N N . ARG A 1 85 ? -4.691 -15.403 -19.803 1.00 87.12 85 ARG A N 1
ATOM 680 C CA . ARG A 1 85 ? -4.248 -16.314 -18.729 1.00 87.12 85 ARG A CA 1
ATOM 681 C C . ARG A 1 85 ? -2.808 -16.814 -18.907 1.00 87.12 85 ARG A C 1
ATOM 683 O O . ARG A 1 85 ? -2.048 -16.850 -17.948 1.00 87.12 85 ARG A O 1
ATOM 690 N N . GLY A 1 86 ? -2.423 -17.154 -20.140 1.00 84.50 86 GLY A N 1
ATOM 691 C CA . GLY A 1 86 ? -1.068 -17.597 -20.501 1.00 84.50 86 GLY A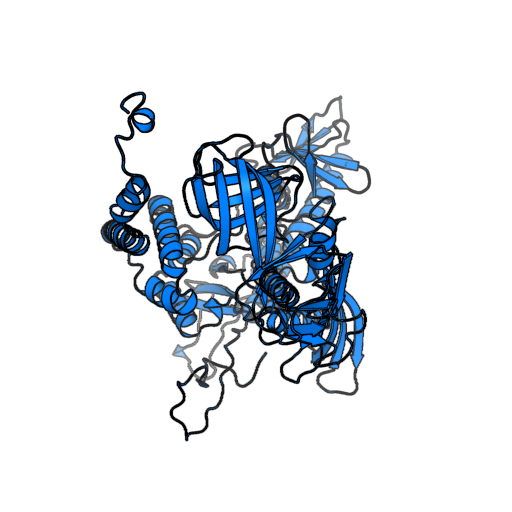 CA 1
ATOM 692 C C . GLY A 1 86 ? -0.090 -16.472 -20.866 1.00 84.50 86 GLY A C 1
ATOM 693 O O . GLY A 1 86 ? 0.989 -16.750 -21.383 1.00 84.50 86 GLY A O 1
ATOM 694 N N . LYS A 1 87 ? -0.460 -15.201 -20.673 1.00 90.25 87 LYS A N 1
ATOM 695 C CA . LYS A 1 87 ? 0.390 -14.056 -21.010 1.00 90.25 87 LYS A CA 1
ATOM 696 C C . LYS A 1 87 ? 1.496 -13.907 -19.966 1.00 90.25 87 LYS A C 1
ATOM 698 O O . LYS A 1 87 ? 1.222 -13.598 -18.806 1.00 90.25 87 LYS A O 1
ATOM 703 N N . ALA A 1 88 ? 2.734 -14.098 -20.403 1.00 87.81 88 ALA A N 1
ATOM 704 C CA . ALA A 1 88 ? 3.925 -13.924 -19.581 1.00 87.81 88 ALA A CA 1
ATOM 705 C C . ALA A 1 88 ? 4.183 -12.449 -19.230 1.00 87.81 88 ALA A C 1
ATOM 707 O O . ALA A 1 88 ? 3.679 -11.528 -19.885 1.00 87.81 88 ALA A O 1
ATOM 708 N N . PHE A 1 89 ? 5.010 -12.231 -18.208 1.00 90.12 89 PHE A N 1
ATOM 709 C CA . PHE A 1 89 ? 5.501 -10.900 -17.858 1.00 90.12 89 PHE A CA 1
ATOM 710 C C . PHE A 1 89 ? 6.369 -10.326 -18.993 1.00 90.12 89 PHE A C 1
ATOM 712 O O . PHE A 1 89 ? 7.324 -10.960 -19.450 1.00 90.12 89 PHE A O 1
ATOM 719 N N . ASN A 1 90 ? 6.069 -9.104 -19.451 1.00 89.56 90 ASN A N 1
ATOM 720 C CA . ASN A 1 90 ? 6.834 -8.482 -20.529 1.00 89.56 90 ASN A CA 1
ATOM 721 C C . ASN A 1 90 ? 8.054 -7.736 -19.972 1.00 89.56 90 ASN A C 1
ATOM 723 O O . ASN A 1 90 ? 8.003 -6.542 -19.674 1.00 89.56 90 ASN A O 1
ATOM 727 N N . TYR A 1 91 ? 9.177 -8.442 -19.871 1.00 85.19 91 TYR A N 1
ATOM 728 C CA . TYR A 1 91 ? 10.447 -7.888 -19.397 1.00 85.19 91 TYR A CA 1
ATOM 729 C C . TYR A 1 91 ? 11.126 -6.932 -20.393 1.00 85.19 91 TYR A C 1
ATOM 731 O O . TYR A 1 91 ? 12.028 -6.205 -19.986 1.00 85.19 91 TYR A O 1
ATOM 739 N N . LYS A 1 92 ? 10.706 -6.921 -21.669 1.00 82.06 92 LYS A N 1
ATOM 740 C CA . LYS A 1 92 ? 11.183 -5.983 -22.705 1.00 82.06 92 LYS A CA 1
ATOM 741 C C . LYS A 1 92 ? 10.330 -4.720 -22.818 1.00 82.06 92 LYS A C 1
ATOM 743 O O . LYS A 1 92 ? 10.607 -3.877 -23.663 1.00 82.06 92 LYS A O 1
ATOM 748 N N . ASN A 1 93 ? 9.264 -4.622 -22.029 1.00 81.44 93 ASN A N 1
ATOM 749 C CA . ASN A 1 93 ? 8.429 -3.435 -21.996 1.00 81.44 93 ASN A CA 1
ATOM 750 C C . ASN A 1 93 ? 9.259 -2.240 -21.506 1.00 81.44 93 ASN A C 1
ATOM 752 O O . ASN A 1 93 ? 9.968 -2.364 -20.506 1.00 81.44 93 ASN A O 1
ATOM 756 N N . GLU A 1 94 ? 9.123 -1.092 -22.168 1.00 74.88 94 GLU A N 1
ATOM 757 C CA . GLU A 1 94 ? 9.704 0.178 -21.718 1.00 74.88 94 GLU A CA 1
ATOM 758 C C . GLU A 1 94 ? 9.117 0.615 -20.358 1.00 74.88 94 GLU A C 1
ATOM 760 O O . GLU A 1 94 ? 9.740 1.349 -19.603 1.00 74.88 94 GLU A O 1
ATOM 765 N N . LEU A 1 95 ? 7.958 0.073 -19.971 1.00 82.50 95 LEU A N 1
ATOM 766 C CA . LEU A 1 95 ? 7.388 0.157 -18.624 1.00 82.50 95 LEU A CA 1
ATOM 767 C C . LEU A 1 95 ? 7.619 -1.146 -17.838 1.00 82.50 95 LEU A C 1
ATOM 769 O O . LEU A 1 95 ? 6.680 -1.811 -17.389 1.00 82.50 95 LEU A O 1
ATOM 773 N N . SER A 1 96 ? 8.883 -1.546 -17.694 1.00 80.69 96 SER A N 1
ATOM 774 C CA . SER A 1 96 ? 9.251 -2.843 -17.103 1.00 80.69 96 SER A CA 1
ATOM 775 C C . SER A 1 96 ? 8.734 -3.019 -15.663 1.00 80.69 96 SER A C 1
ATOM 777 O O . SER A 1 96 ? 8.106 -4.036 -15.358 1.00 80.69 96 SER A O 1
ATOM 779 N N . TRP A 1 97 ? 8.903 -2.016 -14.794 1.00 89.62 97 TRP A N 1
ATOM 780 C CA . TRP A 1 97 ? 8.385 -2.014 -13.418 1.00 89.62 97 TRP A CA 1
ATOM 781 C C . TRP A 1 97 ? 7.140 -1.132 -13.271 1.00 89.62 97 TRP A C 1
ATOM 783 O O . TRP A 1 97 ? 7.174 -0.063 -12.668 1.00 89.62 97 TRP A O 1
ATOM 793 N N . PHE A 1 98 ? 6.022 -1.576 -13.836 1.00 88.56 98 PHE A N 1
ATOM 794 C CA . PHE A 1 98 ? 4.748 -0.860 -13.779 1.00 88.56 98 PHE A CA 1
ATOM 795 C C . PHE A 1 98 ? 3.626 -1.774 -13.289 1.00 88.56 98 PHE A C 1
ATOM 797 O O . PHE A 1 98 ? 3.627 -2.964 -13.598 1.00 88.56 98 PHE A O 1
ATOM 804 N N . TYR A 1 99 ? 2.659 -1.230 -12.544 1.00 86.06 99 TYR A N 1
ATOM 805 C CA . TYR A 1 99 ? 1.606 -2.024 -11.892 1.00 86.06 99 TYR A CA 1
ATOM 806 C C . TYR A 1 99 ? 0.724 -2.819 -12.871 1.00 86.06 99 TYR A C 1
ATOM 808 O O . TYR A 1 99 ? 0.143 -3.827 -12.486 1.00 86.06 99 TYR A O 1
ATOM 816 N N . GLN A 1 100 ? 0.624 -2.390 -14.136 1.00 87.44 100 GLN A N 1
ATOM 817 C CA . GLN A 1 100 ? -0.095 -3.138 -15.177 1.00 87.44 100 GLN A CA 1
ATOM 818 C C . GLN A 1 100 ? 0.783 -4.166 -15.899 1.00 87.44 100 GLN A C 1
ATOM 820 O O . GLN A 1 100 ? 0.252 -5.058 -16.558 1.00 87.44 100 GLN A O 1
ATOM 825 N N . ASN A 1 101 ? 2.112 -4.060 -15.796 1.00 90.00 101 ASN A N 1
ATOM 826 C CA . ASN A 1 101 ? 3.034 -5.037 -16.366 1.00 90.00 101 ASN A CA 1
ATOM 827 C C . ASN A 1 101 ? 3.187 -6.215 -15.397 1.00 90.00 101 ASN A C 1
ATOM 829 O O . ASN A 1 101 ? 4.183 -6.348 -14.681 1.00 90.00 101 ASN A O 1
ATOM 833 N N . VAL A 1 102 ? 2.151 -7.041 -15.344 1.00 90.19 102 VAL A N 1
ATOM 834 C CA . VAL A 1 102 ? 2.072 -8.275 -14.558 1.00 90.19 102 VAL A CA 1
ATOM 835 C C . VAL A 1 102 ? 1.687 -9.422 -15.485 1.00 90.19 102 VAL A C 1
ATOM 837 O O . VAL A 1 102 ? 1.075 -9.199 -16.535 1.00 90.19 102 VAL A O 1
ATOM 840 N N . SER A 1 103 ? 2.071 -10.650 -15.136 1.00 91.31 103 SER A N 1
ATOM 841 C CA . SER A 1 103 ? 1.630 -11.817 -15.907 1.00 91.31 103 SER A CA 1
ATOM 842 C C . SER A 1 103 ? 0.111 -11.988 -15.779 1.00 91.31 103 SER A C 1
ATOM 844 O O . SER A 1 103 ? -0.492 -11.614 -14.769 1.00 91.31 103 SER A O 1
ATOM 846 N N . GLY A 1 104 ? -0.533 -12.562 -16.796 1.00 91.25 104 GLY A N 1
ATOM 847 C CA . GLY A 1 104 ? -1.970 -12.839 -16.728 1.00 91.25 104 GLY A CA 1
ATOM 848 C C . GLY A 1 104 ? -2.322 -13.836 -15.625 1.00 91.25 104 GLY A C 1
ATOM 849 O O . GLY A 1 104 ? -3.372 -13.709 -14.996 1.00 91.25 104 GLY A O 1
ATOM 850 N N . TYR A 1 105 ? -1.403 -14.761 -15.339 1.00 91.81 105 TYR A N 1
ATOM 851 C CA . TYR A 1 105 ? -1.467 -15.663 -14.195 1.00 91.81 105 TYR A CA 1
ATOM 852 C C . TYR A 1 105 ? -1.516 -14.901 -12.863 1.00 91.81 105 TYR A C 1
ATOM 854 O O . TYR A 1 105 ? -2.451 -15.081 -12.086 1.00 91.81 105 TYR A O 1
ATOM 862 N N . GLU A 1 106 ? -0.546 -14.011 -12.625 1.00 92.19 106 GLU A N 1
ATOM 863 C CA . GLU A 1 106 ? -0.464 -13.201 -11.403 1.00 92.19 106 GLU A CA 1
ATOM 864 C C . GLU A 1 106 ? -1.737 -12.372 -11.220 1.00 92.19 106 GLU A C 1
ATOM 866 O O . GLU A 1 106 ? -2.371 -12.447 -10.172 1.00 92.19 106 GLU A O 1
ATOM 871 N N . LYS A 1 107 ? -2.185 -11.680 -12.275 1.00 91.75 107 LYS A N 1
ATOM 872 C CA . LYS A 1 107 ? -3.404 -10.863 -12.236 1.00 91.75 107 LYS A CA 1
ATOM 873 C C . LYS A 1 107 ? -4.650 -11.681 -11.890 1.00 91.75 107 LYS A C 1
ATOM 875 O O . LYS A 1 107 ? -5.468 -11.234 -11.088 1.00 91.75 107 LYS A O 1
ATOM 880 N N . ARG A 1 108 ? -4.800 -12.870 -12.478 1.00 91.44 108 ARG A N 1
ATOM 881 C CA . ARG A 1 108 ? -5.936 -13.758 -12.207 1.00 91.44 108 ARG A CA 1
ATOM 882 C C . ARG A 1 108 ? -5.919 -14.264 -10.766 1.00 91.44 108 ARG A C 1
ATOM 884 O O . ARG A 1 108 ? -6.938 -14.165 -10.088 1.00 91.44 108 ARG A O 1
ATOM 891 N N . VAL A 1 109 ? -4.779 -14.771 -10.293 1.00 91.06 109 VAL A N 1
ATOM 892 C CA . VAL A 1 109 ? -4.660 -15.291 -8.924 1.00 91.06 109 VAL A CA 1
ATOM 893 C C . VAL A 1 109 ? -4.864 -14.180 -7.898 1.00 91.06 109 VAL A C 1
ATOM 895 O O . VAL A 1 109 ? -5.604 -14.383 -6.942 1.00 91.06 109 VAL A O 1
ATOM 898 N N . SER A 1 110 ? -4.306 -12.984 -8.108 1.00 90.94 110 SER A N 1
ATOM 899 C CA . SER A 1 110 ? -4.546 -11.844 -7.215 1.00 90.94 110 SER A CA 1
ATOM 900 C C . SER A 1 110 ? -6.036 -11.530 -7.059 1.00 90.94 110 SER A C 1
ATOM 902 O O . SER A 1 110 ? -6.485 -11.295 -5.942 1.00 90.94 110 SER A O 1
ATOM 904 N N . MET A 1 111 ? -6.824 -11.605 -8.138 1.00 89.31 111 MET A N 1
ATOM 905 C CA . MET A 1 111 ? -8.274 -11.392 -8.061 1.00 89.31 111 MET A CA 1
ATOM 906 C C . MET A 1 111 ? -9.023 -12.539 -7.367 1.00 89.31 111 MET A C 1
ATOM 908 O O . MET A 1 111 ? -9.977 -12.275 -6.643 1.00 89.31 111 MET A O 1
ATOM 912 N N . LEU A 1 112 ? -8.602 -13.798 -7.550 1.00 88.44 112 LEU A N 1
ATOM 913 C CA . LEU A 1 112 ? -9.185 -14.947 -6.834 1.00 88.44 112 LEU A CA 1
ATOM 914 C C . LEU A 1 112 ? -8.929 -14.884 -5.322 1.00 88.44 112 LEU A C 1
ATOM 916 O O . LEU A 1 112 ? -9.735 -15.374 -4.536 1.00 88.44 112 LEU A O 1
ATOM 920 N N . LEU A 1 113 ? -7.810 -14.279 -4.924 1.00 87.31 113 LEU A N 1
ATOM 921 C CA . LEU A 1 113 ? -7.406 -14.122 -3.529 1.00 87.31 113 LEU A CA 1
ATOM 922 C C . LEU A 1 113 ? -7.935 -12.833 -2.874 1.00 87.31 113 LEU A C 1
ATOM 924 O O . LEU A 1 113 ? -7.634 -12.597 -1.704 1.00 87.31 113 LEU A O 1
ATOM 928 N N . GLY A 1 114 ? -8.678 -11.994 -3.607 1.00 85.88 114 GLY A N 1
ATOM 929 C CA . GLY A 1 114 ? -9.157 -10.697 -3.113 1.00 85.88 114 GLY A CA 1
ATOM 930 C C . GLY A 1 114 ? -8.020 -9.729 -2.761 1.00 85.88 114 GLY A C 1
ATOM 931 O O . GLY A 1 114 ? -8.096 -9.005 -1.767 1.00 85.88 114 GLY A O 1
ATOM 932 N N . ILE A 1 115 ? -6.929 -9.766 -3.534 1.00 87.88 115 ILE A N 1
ATOM 933 C CA . ILE A 1 115 ? -5.811 -8.826 -3.421 1.00 87.88 115 ILE A CA 1
ATOM 934 C C . ILE A 1 115 ? -6.112 -7.622 -4.312 1.00 87.88 115 ILE A C 1
ATOM 936 O O . ILE A 1 115 ? -6.061 -7.703 -5.543 1.00 87.88 115 ILE A O 1
ATOM 940 N N . ASP A 1 116 ? -6.395 -6.490 -3.677 1.00 83.75 116 ASP A N 1
ATOM 941 C CA . ASP A 1 116 ? -6.660 -5.233 -4.366 1.00 83.75 116 ASP A CA 1
ATOM 942 C C . ASP A 1 116 ? -5.372 -4.581 -4.910 1.00 83.75 116 ASP A C 1
ATOM 944 O O . ASP A 1 116 ? -4.320 -4.606 -4.259 1.00 83.75 116 ASP A O 1
ATOM 948 N N . PRO A 1 117 ? -5.434 -3.916 -6.081 1.00 82.50 117 PRO A N 1
ATOM 949 C CA . PRO A 1 117 ? -4.346 -3.061 -6.529 1.00 82.50 117 PRO A CA 1
ATOM 950 C C . PRO A 1 117 ? -4.200 -1.855 -5.594 1.00 82.50 117 PRO A C 1
ATOM 952 O O . PRO A 1 117 ? -5.182 -1.293 -5.110 1.00 82.50 117 PRO A O 1
ATOM 955 N N . LYS A 1 118 ? -2.962 -1.401 -5.386 1.00 85.81 118 LYS A N 1
ATOM 956 C CA . LYS A 1 118 ? -2.695 -0.235 -4.534 1.00 85.81 118 LYS A CA 1
ATOM 957 C C . LYS A 1 118 ? -3.305 1.042 -5.103 1.00 85.81 118 LYS A C 1
ATOM 959 O O . LYS A 1 118 ? -3.354 1.240 -6.323 1.00 85.81 118 LYS A O 1
ATOM 964 N N . ASN A 1 119 ? -3.713 1.935 -4.207 1.00 85.94 119 ASN A N 1
ATOM 965 C CA . ASN A 1 119 ? -4.322 3.196 -4.595 1.00 85.94 119 ASN A CA 1
ATOM 966 C C . ASN A 1 119 ? -3.276 4.163 -5.147 1.00 85.94 119 ASN A C 1
ATOM 968 O O . ASN A 1 119 ? -2.115 4.180 -4.744 1.00 85.94 119 ASN A O 1
ATOM 972 N N . VAL A 1 120 ? -3.716 5.004 -6.078 1.00 88.69 120 VAL A N 1
ATOM 973 C CA . VAL A 1 120 ? -2.886 6.066 -6.661 1.00 88.69 120 VAL A CA 1
ATOM 974 C C . VAL A 1 120 ? -2.561 7.147 -5.625 1.00 88.69 120 VAL A C 1
ATOM 976 O O . VAL A 1 120 ? -1.519 7.789 -5.697 1.00 88.69 120 VAL A O 1
ATOM 979 N N . GLU A 1 121 ? -3.434 7.328 -4.635 1.00 87.25 121 GLU A N 1
ATOM 980 C CA . GLU A 1 121 ? -3.282 8.317 -3.563 1.00 87.25 121 GLU A CA 1
ATOM 981 C C . GLU A 1 121 ? -2.072 8.038 -2.663 1.00 87.25 121 GLU A C 1
ATOM 983 O O . GLU A 1 121 ? -1.452 8.983 -2.172 1.00 87.25 121 GLU A O 1
ATOM 988 N N . ASP A 1 122 ? -1.703 6.761 -2.518 1.00 86.31 122 ASP A N 1
ATOM 989 C CA . ASP A 1 122 ? -0.575 6.307 -1.698 1.00 86.31 122 ASP A CA 1
ATOM 990 C C . ASP A 1 122 ? 0.789 6.591 -2.356 1.00 86.31 122 ASP A C 1
ATOM 992 O O . ASP A 1 122 ? 1.834 6.419 -1.721 1.00 86.31 122 ASP A O 1
ATOM 996 N N . LEU A 1 123 ? 0.796 7.015 -3.628 1.00 92.19 123 LEU A N 1
ATOM 997 C CA . LEU A 1 123 ? 2.017 7.385 -4.332 1.00 92.19 123 LEU A CA 1
ATOM 998 C C . LEU A 1 123 ? 2.601 8.678 -3.764 1.00 92.19 123 LEU A C 1
ATOM 1000 O O . LEU A 1 123 ? 1.912 9.690 -3.589 1.00 92.19 123 LEU A O 1
ATOM 1004 N N . PHE A 1 124 ? 3.910 8.646 -3.538 1.00 92.88 124 PHE A N 1
ATOM 1005 C CA . PHE A 1 124 ? 4.678 9.786 -3.069 1.00 92.88 124 PHE A CA 1
ATOM 1006 C C . PHE A 1 124 ? 6.071 9.767 -3.691 1.00 92.88 124 PHE A C 1
ATOM 1008 O O . PHE A 1 124 ? 6.715 8.719 -3.766 1.00 92.88 124 PHE A O 1
ATOM 1015 N N . PHE A 1 125 ? 6.542 10.940 -4.109 1.00 93.75 125 PHE A N 1
ATOM 1016 C CA . PHE A 1 125 ? 7.764 11.083 -4.893 1.00 93.75 125 PHE A CA 1
ATOM 1017 C C . PHE A 1 125 ? 8.766 12.013 -4.212 1.00 93.75 125 PHE A C 1
ATOM 1019 O O . PHE A 1 125 ? 8.397 12.901 -3.438 1.00 93.75 125 PHE A O 1
ATOM 1026 N N . SER A 1 126 ? 10.049 11.830 -4.515 1.00 92.12 126 SER A N 1
ATOM 1027 C CA . SER A 1 126 ? 11.102 12.728 -4.030 1.00 92.12 126 SER A CA 1
ATOM 1028 C C . SER A 1 126 ? 10.965 14.159 -4.589 1.00 92.12 126 SER A C 1
ATOM 1030 O O . SER A 1 126 ? 10.363 14.355 -5.646 1.00 92.12 126 SER A O 1
ATOM 1032 N N . PRO A 1 127 ? 11.576 15.189 -3.958 1.00 89.69 127 PRO A N 1
ATOM 1033 C CA . PRO A 1 127 ? 11.403 16.601 -4.322 1.00 89.69 127 PRO A CA 1
ATOM 1034 C C . PRO A 1 127 ? 11.780 16.956 -5.760 1.00 89.69 127 PRO A C 1
ATOM 1036 O O . PRO A 1 127 ? 11.419 18.040 -6.231 1.00 89.69 127 PRO A O 1
ATOM 1039 N N . GLN A 1 128 ? 12.556 16.092 -6.422 1.00 91.69 128 GLN A N 1
ATOM 1040 C CA . GLN A 1 128 ? 12.910 16.239 -7.825 1.00 91.69 128 GLN A CA 1
ATOM 1041 C C . GLN A 1 128 ? 11.706 16.039 -8.749 1.00 91.69 128 GLN A C 1
ATOM 1043 O O . GLN A 1 128 ? 11.672 16.649 -9.812 1.00 91.69 128 GLN A O 1
ATOM 1048 N N . PHE A 1 129 ? 10.724 15.232 -8.354 1.00 93.38 129 PHE A N 1
ATOM 1049 C CA . PHE A 1 129 ? 9.520 14.926 -9.119 1.00 93.38 129 PHE A CA 1
ATOM 1050 C C . PHE A 1 129 ? 8.343 15.670 -8.496 1.00 93.38 129 PHE A C 1
ATOM 1052 O O . PHE A 1 129 ? 7.856 15.319 -7.424 1.00 93.38 129 PHE A O 1
ATOM 1059 N N . ARG A 1 130 ? 7.916 16.756 -9.139 1.00 91.19 130 ARG A N 1
ATOM 1060 C CA . ARG A 1 130 ? 6.903 17.663 -8.600 1.00 91.19 130 ARG A CA 1
ATOM 1061 C C . ARG A 1 130 ? 5.613 17.571 -9.385 1.00 91.19 130 ARG A C 1
ATOM 1063 O O . ARG A 1 130 ? 5.627 17.550 -10.612 1.00 91.19 130 ARG A O 1
ATOM 1070 N N . ILE A 1 131 ? 4.517 17.591 -8.645 1.00 90.44 131 ILE A N 1
ATOM 1071 C CA . ILE A 1 131 ? 3.173 17.788 -9.166 1.00 90.44 131 ILE A CA 1
ATOM 1072 C C . ILE A 1 131 ? 2.792 19.216 -8.785 1.00 90.44 131 ILE A C 1
ATOM 1074 O O . ILE A 1 131 ? 2.878 19.589 -7.614 1.00 90.44 131 ILE A O 1
ATOM 1078 N N . VAL A 1 132 ? 2.496 20.041 -9.783 1.00 89.06 132 VAL A N 1
ATOM 1079 C CA . VAL A 1 132 ? 2.231 21.473 -9.616 1.00 89.06 132 VAL A CA 1
ATOM 1080 C C . VAL A 1 132 ? 0.834 21.798 -10.112 1.00 89.06 132 VAL A C 1
ATOM 1082 O O . VAL A 1 132 ? 0.417 21.315 -11.162 1.00 89.06 132 VAL A O 1
ATOM 1085 N N . GLU A 1 133 ? 0.118 22.619 -9.357 1.00 86.94 133 GLU A N 1
ATOM 1086 C CA . GLU A 1 133 ? -1.172 23.158 -9.774 1.00 86.94 133 GLU A CA 1
ATOM 1087 C C . GLU A 1 133 ? -0.949 24.278 -10.806 1.00 86.94 133 GLU A C 1
ATOM 1089 O O . GLU A 1 133 ? -0.068 25.129 -10.653 1.00 86.94 133 GLU A O 1
ATOM 1094 N N . ALA A 1 134 ? -1.711 24.234 -11.891 1.00 80.12 134 ALA A N 1
ATOM 1095 C CA . ALA A 1 134 ? -1.705 25.156 -13.018 1.00 80.12 134 ALA A CA 1
ATOM 1096 C C . ALA A 1 134 ? -3.138 25.654 -13.286 1.00 80.12 134 ALA A C 1
ATOM 1098 O O . ALA A 1 134 ? -4.104 25.065 -12.813 1.00 80.12 134 ALA A O 1
ATOM 1099 N N . GLU A 1 135 ? -3.296 26.716 -14.085 1.00 76.44 135 GLU A N 1
ATOM 1100 C CA . GLU A 1 135 ? -4.603 27.370 -14.322 1.00 76.44 135 GLU A CA 1
ATOM 1101 C C . GLU A 1 135 ? -5.714 26.426 -14.821 1.00 76.44 135 GLU A C 1
ATOM 1103 O O . GLU A 1 135 ? -6.890 26.687 -14.590 1.00 76.44 135 GLU A O 1
ATOM 1108 N N . LEU A 1 136 ? -5.350 25.334 -15.505 1.00 75.31 136 LEU A N 1
ATOM 1109 C CA . LEU A 1 136 ? -6.280 24.372 -16.109 1.00 75.31 136 LEU A CA 1
ATOM 1110 C C . LEU A 1 136 ? -6.173 22.956 -15.511 1.00 75.31 136 LEU A C 1
ATOM 1112 O O . LEU A 1 136 ? -6.670 22.007 -16.117 1.00 75.31 136 LEU A O 1
ATOM 1116 N N . GLY A 1 137 ? -5.530 22.797 -14.348 1.00 85.56 137 GLY A N 1
ATOM 1117 C CA . GLY A 1 137 ? -5.401 21.504 -13.674 1.00 85.56 137 GLY A CA 1
ATOM 1118 C C . GLY A 1 137 ? -4.034 21.282 -13.033 1.00 85.56 137 GLY A C 1
ATOM 1119 O O . GLY A 1 137 ? -3.434 22.186 -12.469 1.00 85.56 137 GLY A O 1
ATOM 1120 N N . TRP A 1 138 ? -3.523 20.060 -13.116 1.00 88.62 138 TRP A N 1
ATOM 1121 C CA . TRP A 1 138 ? -2.266 19.632 -12.509 1.00 88.62 138 TRP A CA 1
ATOM 1122 C C . TRP A 1 138 ? -1.246 19.271 -13.583 1.00 88.62 138 TRP A C 1
ATOM 1124 O O . TRP A 1 138 ? -1.566 18.555 -14.527 1.00 88.62 138 TRP A O 1
ATOM 1134 N N . ASN A 1 139 ? -0.006 19.724 -13.432 1.00 90.06 139 ASN A N 1
ATOM 1135 C CA . ASN A 1 139 ? 1.109 19.396 -14.318 1.00 90.06 139 ASN A CA 1
ATOM 1136 C C . ASN A 1 139 ? 2.209 18.651 -13.557 1.00 90.06 139 ASN A C 1
ATOM 1138 O O . ASN A 1 139 ? 2.356 18.782 -12.341 1.00 90.06 139 ASN A O 1
ATOM 1142 N N . ILE A 1 140 ? 3.018 17.893 -14.295 1.00 92.25 140 ILE A N 1
ATOM 1143 C CA . ILE A 1 140 ? 4.177 17.170 -13.763 1.00 92.25 140 ILE A CA 1
ATOM 1144 C C . ILE A 1 140 ? 5.478 17.844 -14.200 1.00 92.25 140 ILE A C 1
ATOM 1146 O O . ILE A 1 140 ? 5.609 18.287 -15.340 1.00 92.25 140 ILE A O 1
ATOM 1150 N N . GLU A 1 141 ? 6.457 17.928 -13.305 1.00 93.00 141 GLU A N 1
ATOM 1151 C CA . GLU A 1 141 ? 7.753 18.548 -13.581 1.00 93.00 141 GLU A CA 1
ATOM 1152 C C . GLU A 1 141 ? 8.897 17.773 -12.929 1.00 93.00 141 GLU A C 1
ATOM 1154 O O . GLU A 1 141 ? 8.789 17.307 -11.794 1.00 93.00 141 GLU A O 1
ATOM 1159 N N . THR A 1 142 ? 10.042 17.711 -13.614 1.00 92.69 142 THR A N 1
ATOM 1160 C CA . THR A 1 142 ? 11.301 17.271 -13.005 1.00 92.69 142 THR A CA 1
ATOM 1161 C C . THR A 1 142 ? 12.203 18.469 -12.747 1.00 92.69 142 THR A C 1
ATOM 1163 O O . THR A 1 142 ? 12.660 19.147 -13.675 1.00 92.69 142 THR A O 1
ATOM 1166 N N . LYS A 1 143 ? 12.493 18.728 -11.472 1.00 91.44 143 LYS A N 1
ATOM 1167 C CA . LYS A 1 143 ? 13.295 19.856 -10.997 1.00 91.44 143 LYS A CA 1
ATOM 1168 C C . LYS A 1 143 ? 14.573 19.373 -10.320 1.00 91.44 143 LYS A C 1
ATOM 1170 O O . LYS A 1 143 ? 14.538 18.571 -9.398 1.00 91.44 143 LYS A O 1
ATOM 1175 N N . VAL A 1 144 ? 15.708 19.937 -10.721 1.00 86.44 144 VAL A N 1
ATOM 1176 C CA . VAL A 1 144 ? 17.011 19.660 -10.102 1.00 86.44 144 VAL A CA 1
ATOM 1177 C C . VAL A 1 144 ? 17.615 20.972 -9.618 1.00 86.44 144 VAL A C 1
ATOM 1179 O O . VAL A 1 144 ? 17.846 21.902 -10.397 1.00 86.44 144 VAL A O 1
ATOM 1182 N N . GLY A 1 145 ? 17.832 21.075 -8.305 1.00 83.88 145 GLY A N 1
ATOM 1183 C CA . GLY A 1 145 ? 18.204 22.334 -7.660 1.00 83.88 145 GLY A CA 1
ATOM 1184 C C . GLY A 1 145 ? 17.124 23.398 -7.873 1.00 83.88 145 GLY A C 1
ATOM 1185 O O . GLY A 1 145 ? 15.959 23.205 -7.530 1.00 83.88 145 GLY A O 1
ATOM 1186 N N . THR A 1 146 ? 17.489 24.531 -8.470 1.00 81.44 146 THR A N 1
ATOM 1187 C CA . THR A 1 146 ? 16.549 25.622 -8.779 1.00 81.44 146 THR A CA 1
ATOM 1188 C C . THR A 1 146 ? 15.938 25.527 -10.178 1.00 81.44 146 THR A C 1
ATOM 1190 O O . THR A 1 146 ? 14.983 26.248 -10.466 1.00 81.44 146 THR A O 1
ATOM 1193 N N . LYS A 1 147 ? 16.436 24.633 -11.042 1.00 86.94 147 LYS A N 1
ATOM 1194 C CA . LYS A 1 147 ? 16.068 24.575 -12.462 1.00 86.94 147 LYS A CA 1
ATOM 1195 C C . LYS A 1 147 ? 15.094 23.433 -12.742 1.00 86.94 147 LYS A C 1
ATOM 1197 O O . LYS A 1 147 ? 15.359 22.284 -12.401 1.00 86.94 147 LYS A O 1
ATOM 1202 N N . VAL A 1 148 ? 13.992 23.752 -13.417 1.00 89.38 148 VAL A N 1
ATOM 1203 C CA . VAL A 1 148 ? 13.094 22.750 -14.007 1.00 89.38 148 VAL A CA 1
ATOM 1204 C C . VAL A 1 148 ? 13.739 22.251 -15.296 1.00 89.38 148 VAL A C 1
ATOM 1206 O O . VAL A 1 148 ? 14.011 23.047 -16.197 1.00 89.38 148 VAL A O 1
ATOM 1209 N N . GLN A 1 149 ? 14.047 20.959 -15.345 1.00 88.88 149 GLN A N 1
ATOM 1210 C CA . GLN A 1 149 ? 14.705 20.322 -16.483 1.00 88.88 149 GLN A CA 1
ATOM 1211 C C . GLN A 1 149 ? 13.677 19.840 -17.505 1.00 88.88 149 GLN A C 1
ATOM 1213 O O . GLN A 1 149 ? 13.795 20.184 -18.682 1.00 88.88 149 GLN A O 1
ATOM 1218 N N . LEU A 1 150 ? 12.656 19.113 -17.043 1.00 90.56 150 LEU A N 1
ATOM 1219 C CA . LEU A 1 150 ? 11.570 18.576 -17.861 1.00 90.56 150 LEU A CA 1
ATOM 1220 C C . LEU A 1 150 ? 10.212 19.037 -17.326 1.00 90.56 150 LEU A C 1
ATOM 1222 O O . LEU A 1 150 ? 10.038 19.190 -16.116 1.00 90.56 150 LEU A O 1
ATOM 1226 N N . GLN A 1 151 ? 9.267 19.238 -18.237 1.00 91.00 151 GLN A N 1
ATOM 1227 C CA . GLN A 1 151 ? 7.892 19.630 -17.951 1.00 91.00 151 GLN A CA 1
ATOM 1228 C C . GLN A 1 151 ? 6.933 18.748 -18.756 1.00 91.00 151 GLN A C 1
ATOM 1230 O O . GLN A 1 151 ? 7.177 18.484 -19.937 1.00 91.00 151 GLN A O 1
ATOM 1235 N N . GLY A 1 152 ? 5.871 18.281 -18.103 1.00 88.50 152 GLY A N 1
ATOM 1236 C CA . GLY A 1 152 ? 4.803 17.501 -18.716 1.00 88.50 152 GLY A CA 1
ATOM 1237 C C . GLY A 1 152 ? 4.088 18.288 -19.810 1.00 88.50 152 GLY A C 1
ATOM 1238 O O . GLY A 1 152 ? 3.985 19.513 -19.735 1.00 88.50 152 GLY A O 1
ATOM 1239 N N . THR A 1 153 ? 3.623 17.591 -20.846 1.00 83.44 153 THR A N 1
ATOM 1240 C CA . THR A 1 153 ? 2.928 18.239 -21.974 1.00 83.44 153 THR A CA 1
ATOM 1241 C C . THR A 1 153 ? 1.417 18.336 -21.788 1.00 83.44 153 THR A C 1
ATOM 1243 O O . THR A 1 153 ? 0.785 19.208 -22.381 1.00 83.44 153 THR A O 1
ATOM 1246 N N . THR A 1 154 ? 0.847 17.474 -20.949 1.00 84.00 154 THR A N 1
ATOM 1247 C CA . THR A 1 154 ? -0.586 17.385 -20.668 1.00 84.00 154 THR A CA 1
ATOM 1248 C C . THR A 1 154 ? -0.896 17.883 -19.263 1.00 84.00 154 THR A C 1
ATOM 1250 O O . THR A 1 154 ? -0.173 17.558 -18.319 1.00 84.00 154 THR A O 1
ATOM 1253 N N . SER A 1 155 ? -1.997 18.626 -19.132 1.00 87.31 155 SER A N 1
ATOM 1254 C CA . SER A 1 155 ? -2.563 18.987 -17.833 1.00 87.31 155 SER A CA 1
ATOM 1255 C C . SER A 1 155 ? -3.646 17.999 -17.424 1.00 87.31 155 SER A C 1
ATOM 1257 O O . SER A 1 155 ? -4.392 17.500 -18.268 1.00 87.31 155 SER A O 1
ATOM 1259 N N . PHE A 1 156 ? -3.713 17.698 -16.132 1.00 89.56 156 PHE A N 1
ATOM 1260 C CA . PHE A 1 156 ? -4.577 16.668 -15.570 1.00 89.56 156 PHE A CA 1
ATOM 1261 C C . PHE A 1 156 ? -5.680 17.275 -14.701 1.00 89.56 156 PHE A C 1
ATOM 1263 O O . PHE A 1 156 ? -5.415 18.200 -13.938 1.00 89.56 156 PHE A O 1
ATOM 1270 N N . PRO A 1 157 ? -6.906 16.728 -14.730 1.00 87.50 157 PRO A N 1
ATOM 1271 C CA . PRO A 1 157 ? -8.027 17.283 -13.971 1.00 87.50 157 PRO A CA 1
ATOM 1272 C C . PRO A 1 157 ? -7.902 17.069 -12.456 1.00 87.50 157 PRO A C 1
ATOM 1274 O O . PRO A 1 157 ? -8.559 17.759 -11.686 1.00 87.50 157 PRO A O 1
ATOM 1277 N N . SER A 1 158 ? -7.083 16.110 -12.010 1.00 88.19 158 SER A N 1
ATOM 1278 C CA . SER A 1 158 ? -6.921 15.774 -10.593 1.00 88.19 158 SER A CA 1
ATOM 1279 C C . SER A 1 158 ? -5.469 15.460 -10.238 1.00 88.19 158 SER A C 1
ATOM 1281 O O . SER A 1 158 ? -4.706 14.974 -11.081 1.00 88.19 158 SER A O 1
ATOM 1283 N N . GLU A 1 159 ? -5.111 15.672 -8.969 1.00 89.75 159 GLU A N 1
ATOM 1284 C CA . GLU A 1 159 ? -3.800 15.301 -8.425 1.00 89.75 159 GLU A CA 1
ATOM 1285 C C . GLU A 1 159 ? -3.539 13.796 -8.599 1.00 89.75 159 GLU A C 1
ATOM 1287 O O . GLU A 1 159 ? -2.449 13.396 -9.005 1.00 89.75 159 GLU A O 1
ATOM 1292 N N . SER A 1 160 ? -4.551 12.951 -8.380 1.00 89.38 160 SER A N 1
ATOM 1293 C CA . SER A 1 160 ? -4.450 11.498 -8.560 1.00 89.38 160 SER A CA 1
ATOM 1294 C C . SER A 1 160 ? -4.092 11.125 -10.000 1.00 89.38 160 SER A C 1
ATOM 1296 O O . SER A 1 160 ? -3.196 10.314 -10.225 1.00 89.38 160 SER A O 1
ATOM 1298 N N . SER A 1 161 ? -4.721 11.749 -11.000 1.00 90.12 161 SER A N 1
ATOM 1299 C CA . SER A 1 161 ? -4.352 11.532 -12.405 1.00 90.12 161 SER A CA 1
ATOM 1300 C C . SER A 1 161 ? -2.899 11.939 -12.682 1.00 90.12 161 SER A C 1
ATOM 1302 O O . SER A 1 161 ? -2.175 11.196 -13.342 1.00 90.12 161 SER A O 1
ATOM 1304 N N . ALA A 1 162 ? -2.442 13.063 -12.119 1.00 91.38 162 ALA A N 1
ATOM 1305 C CA . ALA A 1 162 ? -1.053 13.501 -12.245 1.00 91.38 162 ALA A CA 1
ATOM 1306 C C . ALA A 1 162 ? -0.061 12.547 -11.548 1.00 91.38 162 ALA A C 1
ATOM 1308 O O . ALA A 1 162 ? 1.012 12.281 -12.088 1.00 91.38 162 ALA A O 1
ATOM 1309 N N . LYS A 1 163 ? -0.417 11.976 -10.387 1.00 93.19 163 LYS A N 1
ATOM 1310 C CA . LYS A 1 163 ? 0.387 10.948 -9.695 1.00 93.19 163 LYS A CA 1
ATOM 1311 C C . LYS A 1 163 ? 0.534 9.677 -10.528 1.00 93.19 163 LYS A C 1
ATOM 1313 O O . LYS A 1 163 ? 1.637 9.143 -10.624 1.00 93.19 163 LYS A O 1
ATOM 1318 N N . ALA A 1 164 ? -0.550 9.209 -11.146 1.00 91.75 164 ALA A N 1
ATOM 1319 C CA . ALA A 1 164 ? -0.510 8.035 -12.015 1.00 91.75 164 ALA A CA 1
ATOM 1320 C C . ALA A 1 164 ? 0.411 8.248 -13.229 1.00 91.75 164 ALA A C 1
ATOM 1322 O O . ALA A 1 164 ? 1.136 7.334 -13.616 1.00 91.75 164 ALA A O 1
ATOM 1323 N N . GLU A 1 165 ? 0.423 9.453 -13.801 1.00 90.88 165 GLU A N 1
ATOM 1324 C CA . GLU A 1 165 ? 1.337 9.784 -14.899 1.00 90.88 165 GLU A CA 1
ATOM 1325 C C . GLU A 1 165 ? 2.779 10.003 -14.439 1.00 90.88 165 GLU A C 1
ATOM 1327 O O . GLU A 1 165 ? 3.710 9.624 -15.144 1.00 90.88 165 GLU A O 1
ATOM 1332 N N . MET A 1 166 ? 2.999 10.517 -13.227 1.00 92.81 166 MET A N 1
ATOM 1333 C CA . MET A 1 166 ? 4.341 10.584 -12.646 1.00 92.81 166 MET A CA 1
ATOM 1334 C C . MET A 1 166 ? 4.939 9.185 -12.414 1.00 92.81 166 MET A C 1
ATOM 1336 O O . MET A 1 166 ? 6.114 8.962 -12.698 1.00 92.81 166 MET A O 1
ATOM 1340 N N . GLU A 1 167 ? 4.137 8.220 -11.954 1.00 93.56 167 GLU A N 1
ATOM 1341 C CA . GLU A 1 167 ? 4.559 6.816 -11.838 1.00 93.56 167 GLU A CA 1
ATOM 1342 C C . GLU A 1 167 ? 5.004 6.251 -13.197 1.00 93.56 167 GLU A C 1
ATOM 1344 O O . GLU A 1 167 ? 6.059 5.615 -13.282 1.00 93.56 167 GLU A O 1
ATOM 1349 N N . LYS A 1 168 ? 4.240 6.516 -14.267 1.00 90.75 168 LYS A N 1
ATOM 1350 C CA . LYS A 1 168 ? 4.620 6.124 -15.633 1.00 90.75 168 LYS A CA 1
ATOM 1351 C C . LYS A 1 168 ? 5.896 6.823 -16.093 1.00 90.75 168 LYS A C 1
ATOM 1353 O O . LYS A 1 168 ? 6.770 6.156 -16.638 1.00 90.75 168 LYS A O 1
ATOM 1358 N N . LEU A 1 169 ? 6.037 8.126 -15.828 1.00 92.06 169 LEU A N 1
ATOM 1359 C CA . LEU A 1 169 ? 7.240 8.900 -16.149 1.00 92.06 169 LEU A CA 1
ATOM 1360 C C . LEU A 1 169 ? 8.482 8.271 -15.523 1.00 92.06 169 LEU A C 1
ATOM 1362 O O . LEU A 1 169 ? 9.476 8.075 -16.212 1.00 92.06 169 LEU A O 1
ATOM 1366 N N . ILE A 1 170 ? 8.425 7.921 -14.237 1.00 92.69 170 ILE A N 1
ATOM 1367 C CA . ILE A 1 170 ? 9.559 7.311 -13.533 1.00 92.69 170 ILE A CA 1
ATOM 1368 C C . ILE A 1 170 ? 9.860 5.916 -14.096 1.00 92.69 170 ILE A C 1
ATOM 1370 O O . ILE A 1 170 ? 11.029 5.579 -14.281 1.00 92.69 170 ILE A O 1
ATOM 1374 N N . ALA A 1 171 ? 8.828 5.118 -14.391 1.00 91.19 171 ALA A N 1
ATOM 1375 C CA . ALA A 1 171 ? 8.990 3.774 -14.940 1.00 91.19 171 ALA A CA 1
ATOM 1376 C C . ALA A 1 171 ? 9.577 3.774 -16.364 1.00 91.19 171 ALA A C 1
ATOM 1378 O O . ALA A 1 171 ? 10.472 2.979 -16.628 1.00 91.19 171 ALA A O 1
ATOM 1379 N N . ALA A 1 172 ? 9.136 4.672 -17.251 1.00 89.75 172 ALA A N 1
ATOM 1380 C CA . ALA A 1 172 ? 9.687 4.826 -18.604 1.00 89.75 172 ALA A CA 1
ATOM 1381 C C . ALA A 1 172 ? 11.046 5.550 -18.600 1.00 89.75 172 ALA A C 1
ATOM 1383 O O . ALA A 1 172 ? 11.925 5.272 -19.415 1.00 89.75 172 ALA A O 1
ATOM 1384 N N . GLY A 1 173 ? 11.258 6.457 -17.643 1.00 88.88 173 GLY A N 1
ATOM 1385 C CA . GLY A 1 173 ? 12.424 7.336 -17.579 1.00 88.88 173 GLY A CA 1
ATOM 1386 C C . GLY A 1 173 ? 13.752 6.617 -17.352 1.00 88.88 173 GLY A C 1
ATOM 1387 O O . GLY A 1 173 ? 14.804 7.213 -17.588 1.00 88.88 173 GLY A O 1
ATOM 1388 N N . VAL A 1 174 ? 13.723 5.345 -16.937 1.00 89.19 174 VAL A N 1
ATOM 1389 C CA . VAL A 1 174 ? 14.920 4.499 -16.782 1.00 89.19 174 VAL A CA 1
ATOM 1390 C C . VAL A 1 174 ? 15.482 3.994 -18.114 1.00 89.19 174 VAL A C 1
ATOM 1392 O O . VAL A 1 174 ? 16.636 3.566 -18.158 1.00 89.19 174 VAL A O 1
ATOM 1395 N N . HIS A 1 175 ? 14.700 4.043 -19.195 1.00 85.31 175 HIS A N 1
ATOM 1396 C CA . HIS A 1 175 ? 15.095 3.545 -20.508 1.00 85.31 175 HIS A CA 1
ATOM 1397 C C . HIS A 1 175 ? 15.592 4.685 -21.403 1.00 85.31 175 HIS A C 1
ATOM 1399 O O . HIS A 1 175 ? 14.867 5.626 -21.716 1.00 85.31 175 HIS A O 1
ATOM 1405 N N . LEU A 1 176 ? 16.848 4.594 -21.857 1.00 85.12 176 LEU A N 1
ATOM 1406 C CA . LEU A 1 176 ? 17.450 5.610 -22.730 1.00 85.12 176 LEU A CA 1
ATOM 1407 C C . LEU A 1 176 ? 16.741 5.709 -24.095 1.00 85.12 176 LEU A C 1
ATOM 1409 O O . LEU A 1 176 ? 16.725 6.778 -24.704 1.00 85.12 176 LEU A O 1
ATOM 1413 N N . SER A 1 177 ? 16.147 4.607 -24.562 1.00 84.12 177 SER A N 1
ATOM 1414 C CA . SER A 1 177 ? 15.376 4.526 -25.810 1.00 84.12 177 SER A CA 1
ATOM 1415 C C . SER A 1 177 ? 14.211 5.509 -25.859 1.00 84.12 177 SER A C 1
ATOM 1417 O O . SER A 1 177 ? 13.867 5.980 -26.938 1.00 84.12 177 SER A O 1
ATOM 1419 N N . ASN A 1 178 ? 13.672 5.888 -24.702 1.00 87.94 178 ASN A N 1
ATOM 1420 C CA . ASN A 1 178 ? 12.475 6.714 -24.577 1.00 87.94 178 ASN A CA 1
ATOM 1421 C C . ASN A 1 178 ? 12.764 8.212 -24.746 1.00 87.94 178 ASN A C 1
ATOM 1423 O O . ASN A 1 178 ? 11.863 9.043 -24.636 1.00 87.94 178 ASN A O 1
ATOM 1427 N N . TYR A 1 179 ? 14.020 8.581 -25.015 1.00 89.75 179 TYR A N 1
ATOM 1428 C CA . TYR A 1 179 ? 14.444 9.963 -25.200 1.00 89.75 179 TYR A CA 1
ATOM 1429 C C . TYR A 1 179 ? 14.834 10.244 -26.647 1.00 89.75 179 TYR A C 1
ATOM 1431 O O . TYR A 1 179 ? 15.668 9.563 -27.243 1.00 89.75 179 TYR A O 1
ATOM 1439 N N . LYS A 1 180 ? 14.317 11.347 -27.190 1.00 91.44 180 LYS A N 1
ATOM 1440 C CA . LYS A 1 180 ? 14.676 11.850 -28.520 1.00 91.44 180 LYS A CA 1
ATOM 1441 C C . LYS A 1 180 ? 15.201 13.273 -28.418 1.00 91.44 180 LYS A C 1
ATOM 1443 O O . LYS A 1 180 ? 14.554 14.158 -27.860 1.00 91.44 180 LYS A O 1
ATOM 1448 N N . ILE A 1 181 ? 16.371 13.510 -29.005 1.00 92.06 181 ILE A N 1
ATOM 1449 C CA . ILE A 1 181 ? 16.909 14.861 -29.182 1.00 92.06 181 ILE A CA 1
ATOM 1450 C C . ILE A 1 181 ? 16.330 15.422 -30.482 1.00 92.06 181 ILE A C 1
ATOM 1452 O O . ILE A 1 181 ? 16.664 14.948 -31.568 1.00 92.06 181 ILE A O 1
ATOM 1456 N N . ALA A 1 182 ? 15.474 16.433 -30.369 1.00 90.62 182 ALA A N 1
ATOM 1457 C CA . ALA A 1 182 ? 14.826 17.095 -31.497 1.00 90.62 182 ALA A CA 1
ATOM 1458 C C . ALA A 1 182 ? 15.383 18.518 -31.707 1.00 90.62 182 ALA A C 1
ATOM 1460 O O . ALA A 1 182 ? 15.946 19.100 -30.772 1.00 90.62 182 ALA A O 1
ATOM 1461 N N . PRO A 1 183 ? 15.239 19.109 -32.911 1.00 88.12 183 PRO A N 1
ATOM 1462 C CA . PRO A 1 183 ? 15.549 20.519 -33.139 1.00 88.12 183 PRO A CA 1
ATOM 1463 C C . PRO A 1 183 ? 14.778 21.427 -32.169 1.00 88.12 183 PRO A C 1
ATOM 1465 O O . PRO A 1 183 ? 13.597 21.205 -31.893 1.00 88.12 183 PRO A O 1
ATOM 1468 N N . GLY A 1 184 ? 15.475 22.413 -31.609 1.00 88.19 184 GLY A N 1
ATOM 1469 C CA . GLY A 1 184 ? 14.945 23.375 -30.645 1.00 88.19 184 GLY A CA 1
ATOM 1470 C C . GLY A 1 184 ? 14.455 24.671 -31.298 1.00 88.19 184 GLY A C 1
ATOM 1471 O O . GLY A 1 184 ? 14.142 24.709 -32.483 1.00 88.19 184 GLY A O 1
ATOM 1472 N N . GLY A 1 185 ? 14.421 25.757 -30.521 1.00 82.62 185 GLY A N 1
ATOM 1473 C CA . GLY A 1 185 ? 13.883 27.056 -30.958 1.00 82.62 185 GLY A CA 1
ATOM 1474 C C . GLY A 1 185 ? 14.805 27.888 -31.863 1.00 82.62 185 GLY A C 1
ATOM 1475 O O . GLY A 1 185 ? 14.417 28.971 -32.286 1.00 82.62 185 GLY A O 1
ATOM 1476 N N . ALA A 1 186 ? 16.029 27.426 -32.138 1.00 85.75 186 ALA A N 1
ATOM 1477 C CA . ALA A 1 186 ? 17.008 28.126 -32.973 1.00 85.75 186 ALA A CA 1
ATOM 1478 C C . ALA A 1 186 ? 17.955 27.144 -33.690 1.00 85.75 186 ALA A C 1
ATOM 1480 O O . ALA A 1 186 ? 18.070 25.977 -33.308 1.00 85.75 186 ALA A O 1
ATOM 1481 N N . ALA A 1 187 ? 18.678 27.624 -34.707 1.00 82.94 187 ALA A N 1
ATOM 1482 C CA . ALA A 1 187 ? 19.674 26.823 -35.423 1.00 82.94 187 ALA A CA 1
ATOM 1483 C C . ALA A 1 187 ? 20.770 26.298 -34.473 1.00 82.94 187 ALA A C 1
ATOM 1485 O O . ALA A 1 187 ? 21.237 27.013 -33.584 1.00 82.94 187 ALA A O 1
ATOM 1486 N N . ASN A 1 188 ? 21.186 25.040 -34.657 1.00 84.75 188 ASN A N 1
ATOM 1487 C CA . ASN A 1 188 ? 22.143 24.325 -33.792 1.00 84.75 188 ASN A CA 1
ATOM 1488 C C . ASN A 1 188 ? 21.742 24.231 -32.310 1.00 84.75 188 ASN A C 1
ATOM 1490 O O . ASN A 1 188 ? 22.582 23.940 -31.450 1.00 84.75 188 ASN A O 1
ATOM 1494 N N . LYS A 1 189 ? 20.464 24.459 -32.005 1.00 91.06 189 LYS A N 1
ATOM 1495 C CA . LYS A 1 189 ? 19.891 24.251 -30.685 1.00 91.06 189 LYS A CA 1
ATOM 1496 C C . LYS A 1 189 ? 18.923 23.081 -30.695 1.00 91.06 189 LYS A C 1
ATOM 1498 O O . LYS A 1 189 ? 18.265 22.814 -31.696 1.00 91.06 189 LYS A O 1
ATOM 1503 N N . PHE A 1 190 ? 18.844 22.397 -29.564 1.00 91.19 190 PHE A N 1
ATOM 1504 C CA . PHE A 1 190 ? 18.083 21.170 -29.402 1.00 91.19 190 PHE A CA 1
ATOM 1505 C C . PHE A 1 190 ? 17.162 21.247 -28.185 1.00 91.19 190 PHE A C 1
ATOM 1507 O O . PHE A 1 190 ? 17.386 22.028 -27.258 1.00 91.19 190 PHE A O 1
ATOM 1514 N N . GLN A 1 191 ? 16.148 20.393 -28.200 1.00 91.94 191 GLN A N 1
ATOM 1515 C CA . GLN A 1 191 ? 15.284 20.067 -27.073 1.00 91.94 191 GLN A CA 1
ATOM 1516 C C . GLN A 1 191 ? 15.281 18.547 -26.871 1.00 91.94 191 GLN A C 1
ATOM 1518 O O . GLN A 1 191 ? 15.562 17.789 -27.803 1.00 91.94 191 GLN A O 1
ATOM 1523 N N . VAL A 1 192 ? 14.962 18.105 -25.661 1.00 92.00 192 VAL A N 1
ATOM 1524 C CA . VAL A 1 192 ? 14.768 16.689 -25.336 1.00 92.00 192 VAL A CA 1
ATOM 1525 C C . VAL A 1 192 ? 13.273 16.426 -25.229 1.00 92.00 192 VAL A C 1
ATOM 1527 O O . VAL A 1 192 ? 12.567 17.150 -24.529 1.00 92.00 192 VAL A O 1
ATOM 1530 N N . ILE A 1 193 ? 12.801 15.405 -25.935 1.00 89.62 193 ILE A N 1
ATOM 1531 C CA . ILE A 1 193 ? 11.428 14.907 -25.867 1.00 89.62 193 ILE A CA 1
ATOM 1532 C C . ILE A 1 193 ? 11.478 13.519 -25.236 1.00 89.62 193 ILE A C 1
ATOM 1534 O O . ILE A 1 193 ? 12.326 12.708 -25.614 1.00 89.62 193 ILE A O 1
ATOM 1538 N N . PHE A 1 194 ? 10.597 13.284 -24.271 1.00 89.56 194 PHE A N 1
ATOM 1539 C CA . PHE A 1 194 ? 10.495 12.047 -23.514 1.00 89.56 194 PHE A CA 1
ATOM 1540 C C . PHE A 1 194 ? 9.133 11.385 -23.755 1.00 89.56 194 PHE A C 1
ATOM 1542 O O . PHE A 1 194 ? 8.095 12.049 -23.656 1.00 89.56 194 PHE A O 1
ATOM 1549 N N . PHE A 1 195 ? 9.164 10.095 -24.079 1.00 86.00 195 PHE A N 1
ATOM 1550 C CA . PHE A 1 195 ? 8.012 9.286 -24.474 1.00 86.00 195 PHE A CA 1
ATOM 1551 C C . PHE A 1 195 ? 7.709 8.201 -23.433 1.00 86.00 195 PHE A C 1
ATOM 1553 O O . PHE A 1 195 ? 8.618 7.727 -22.750 1.00 86.00 195 PHE A O 1
ATOM 1560 N N . ASP A 1 196 ? 6.443 7.799 -23.316 1.00 76.50 196 ASP A N 1
ATOM 1561 C CA . ASP A 1 196 ? 6.064 6.611 -22.534 1.00 76.50 196 ASP A CA 1
ATOM 1562 C C . ASP A 1 196 ? 6.483 5.316 -23.245 1.00 76.50 196 ASP A C 1
ATOM 1564 O O . ASP A 1 196 ? 7.026 4.414 -22.612 1.00 76.50 196 ASP A O 1
ATOM 1568 N N . ASP A 1 197 ? 6.267 5.279 -24.557 1.00 70.44 197 ASP A N 1
ATOM 1569 C CA . ASP A 1 197 ? 6.662 4.251 -25.501 1.00 70.44 197 ASP A CA 1
ATOM 1570 C C . ASP A 1 197 ? 7.083 4.928 -26.810 1.00 70.44 197 ASP A C 1
ATOM 1572 O O . ASP A 1 197 ? 6.285 5.615 -27.464 1.00 70.44 197 ASP A O 1
ATOM 1576 N N . LEU A 1 198 ? 8.338 4.729 -27.219 1.00 64.12 198 LEU A N 1
ATOM 1577 C CA . LEU A 1 198 ? 8.854 5.310 -28.460 1.00 64.12 198 LEU A CA 1
ATOM 1578 C C . LEU A 1 198 ? 8.052 4.859 -29.697 1.00 64.12 198 LEU A C 1
ATOM 1580 O O . LEU A 1 198 ? 7.963 5.607 -30.670 1.00 64.12 198 LEU A O 1
ATOM 1584 N N . ILE A 1 199 ? 7.461 3.661 -29.676 1.00 69.50 199 ILE A N 1
ATOM 1585 C CA . ILE A 1 199 ? 6.705 3.096 -30.803 1.00 69.50 199 ILE A CA 1
ATOM 1586 C C . ILE A 1 199 ? 5.371 3.821 -30.986 1.00 69.50 199 ILE A C 1
ATOM 1588 O O . ILE A 1 199 ? 4.943 4.054 -32.117 1.00 69.50 199 ILE A O 1
ATOM 1592 N N . THR A 1 200 ? 4.711 4.183 -29.886 1.00 71.00 200 THR A N 1
ATOM 1593 C CA . THR A 1 200 ? 3.419 4.886 -29.934 1.00 71.00 200 THR A CA 1
ATOM 1594 C C . THR A 1 200 ? 3.571 6.400 -30.107 1.00 71.00 200 THR A C 1
ATOM 1596 O O . THR A 1 200 ? 2.584 7.085 -30.369 1.00 71.00 200 THR A O 1
ATOM 1599 N N . GLU A 1 201 ? 4.803 6.913 -29.986 1.00 74.50 201 GLU A N 1
ATOM 1600 C CA . GLU A 1 201 ? 5.161 8.337 -29.998 1.00 74.50 201 GLU A CA 1
ATOM 1601 C C . GLU A 1 201 ? 4.336 9.197 -29.019 1.00 74.50 201 GLU A C 1
ATOM 1603 O O . GLU A 1 201 ? 4.212 10.414 -29.198 1.00 74.50 201 GLU A O 1
ATOM 1608 N N . ASN A 1 202 ? 3.809 8.605 -27.944 1.00 81.81 202 ASN A N 1
ATOM 1609 C CA . ASN A 1 202 ? 3.065 9.352 -26.942 1.00 81.81 202 ASN A CA 1
ATOM 1610 C C . ASN A 1 202 ? 4.028 10.103 -25.996 1.00 81.81 202 ASN A C 1
ATOM 1612 O O . ASN A 1 202 ? 4.910 9.544 -25.343 1.00 81.81 202 ASN A O 1
ATOM 1616 N N . VAL A 1 203 ? 3.925 11.435 -25.998 1.00 86.00 203 VAL A N 1
ATOM 1617 C CA . VAL A 1 203 ? 4.882 12.328 -25.329 1.00 86.00 203 VAL A CA 1
ATOM 1618 C C . VAL A 1 203 ? 4.438 12.589 -23.897 1.00 86.00 203 VAL A C 1
ATOM 1620 O O . VAL A 1 203 ? 3.436 13.263 -23.672 1.00 86.00 203 VAL A O 1
ATOM 1623 N N . ILE A 1 204 ? 5.249 12.185 -22.921 1.00 85.62 204 ILE A N 1
ATOM 1624 C CA . ILE A 1 204 ? 5.003 12.513 -21.512 1.00 85.62 204 ILE A CA 1
ATOM 1625 C C . ILE A 1 204 ? 5.512 13.928 -21.210 1.00 85.62 204 ILE A C 1
ATOM 1627 O O . ILE A 1 204 ? 4.772 14.782 -20.716 1.00 85.62 204 ILE A O 1
ATOM 1631 N N . ALA A 1 205 ? 6.789 14.194 -21.505 1.00 88.94 205 ALA A N 1
ATOM 1632 C CA . ALA A 1 205 ? 7.467 15.412 -21.065 1.00 88.94 205 ALA A CA 1
ATOM 1633 C C . ALA A 1 205 ? 8.457 15.961 -22.099 1.00 88.94 205 ALA A C 1
ATOM 1635 O O . ALA A 1 205 ? 8.952 15.256 -22.981 1.00 88.94 205 ALA A O 1
ATOM 1636 N N . ARG A 1 206 ? 8.769 17.253 -21.981 1.00 91.69 206 ARG A N 1
ATOM 1637 C CA . ARG A 1 206 ? 9.753 17.953 -22.818 1.00 91.69 206 ARG A CA 1
ATOM 1638 C C . ARG A 1 206 ? 10.709 18.775 -21.974 1.00 91.69 206 ARG A C 1
ATOM 1640 O O . ARG A 1 206 ? 10.364 19.234 -20.886 1.00 91.69 206 ARG A O 1
ATOM 1647 N N . SER A 1 207 ? 11.910 19.010 -22.492 1.00 92.31 207 SER A N 1
ATOM 1648 C CA . SER A 1 207 ? 12.855 19.918 -21.853 1.00 92.31 207 SER A CA 1
ATOM 1649 C C . SER A 1 207 ? 12.338 21.344 -21.855 1.00 92.31 207 SER A C 1
ATOM 1651 O O . SER A 1 207 ? 12.032 21.894 -22.911 1.00 92.31 207 SER A O 1
ATOM 1653 N N . LYS A 1 208 ? 12.347 21.980 -20.681 1.00 89.31 208 LYS A N 1
ATOM 1654 C CA . LYS A 1 208 ? 11.932 23.382 -20.541 1.00 89.31 208 LYS A CA 1
ATOM 1655 C C . LYS A 1 208 ? 12.795 24.330 -21.380 1.00 89.31 208 LYS A C 1
ATOM 1657 O O . LYS A 1 208 ? 12.317 25.337 -21.890 1.00 89.31 208 LYS A O 1
ATOM 1662 N N . SER A 1 209 ? 14.083 24.016 -21.521 1.00 87.50 209 SER A N 1
ATOM 1663 C CA . SER A 1 209 ? 14.986 24.753 -22.405 1.00 87.50 209 SER A CA 1
ATOM 1664 C C . SER A 1 209 ? 14.895 24.220 -23.833 1.00 87.50 209 SER A C 1
ATOM 1666 O O . SER A 1 209 ? 15.171 23.049 -24.075 1.00 87.50 209 SER A O 1
ATOM 1668 N N . LEU A 1 210 ? 14.594 25.107 -24.782 1.00 89.25 210 LEU A N 1
ATOM 1669 C CA . LEU A 1 210 ? 14.609 24.823 -26.223 1.00 89.25 210 LEU A CA 1
ATOM 1670 C C . LEU A 1 210 ? 15.944 25.200 -26.889 1.00 89.25 210 LEU A C 1
ATOM 1672 O O . LEU A 1 210 ? 16.059 25.172 -28.115 1.00 89.25 210 LEU A O 1
ATOM 1676 N N . ILE A 1 211 ? 16.936 25.617 -26.095 1.00 91.12 211 ILE A N 1
ATOM 1677 C CA . ILE A 1 211 ? 18.213 26.164 -26.572 1.00 91.12 211 ILE A CA 1
ATOM 1678 C C . ILE A 1 211 ? 19.433 25.333 -26.139 1.00 91.12 211 ILE A C 1
ATOM 1680 O O . ILE A 1 211 ? 20.535 25.868 -25.971 1.00 91.12 211 ILE A O 1
ATOM 1684 N N . LEU A 1 212 ? 19.256 24.023 -25.943 1.00 89.94 212 LEU A N 1
ATOM 1685 C CA . LEU A 1 212 ? 20.323 23.126 -25.490 1.00 89.94 212 LEU A CA 1
ATOM 1686 C C . LEU A 1 212 ? 21.347 22.875 -26.604 1.00 89.94 212 LEU A C 1
ATOM 1688 O O . LEU A 1 212 ? 21.007 22.797 -27.783 1.00 89.94 212 LEU A O 1
ATOM 1692 N N . THR A 1 213 ? 22.620 22.721 -26.238 1.00 92.25 213 THR A N 1
ATOM 1693 C CA . THR A 1 213 ? 23.625 22.139 -27.142 1.00 92.25 213 THR A CA 1
ATOM 1694 C C . THR A 1 213 ? 23.452 20.620 -27.184 1.00 92.25 213 THR A C 1
ATOM 1696 O O . THR A 1 213 ? 22.904 20.035 -26.251 1.00 92.25 213 THR A O 1
ATOM 1699 N N . LYS A 1 214 ? 23.954 19.946 -28.227 1.00 90.44 214 LYS A N 1
ATOM 1700 C CA . LYS A 1 214 ? 23.870 18.475 -28.325 1.00 90.44 214 LYS A CA 1
ATOM 1701 C C . LYS A 1 214 ? 24.500 17.773 -27.111 1.00 90.44 214 LYS A C 1
ATOM 1703 O O . LYS A 1 214 ? 23.953 16.792 -26.621 1.00 90.44 214 LYS A O 1
ATOM 1708 N N . THR A 1 215 ? 25.610 18.303 -26.595 1.00 92.75 215 THR A N 1
ATOM 1709 C CA . THR A 1 215 ? 26.267 17.802 -25.376 1.00 92.75 215 THR A CA 1
ATOM 1710 C C . THR A 1 215 ? 25.412 18.033 -24.131 1.00 92.75 215 THR A C 1
ATOM 1712 O O . THR A 1 215 ? 25.256 17.120 -23.328 1.00 92.75 215 THR A O 1
ATOM 1715 N N . ALA A 1 216 ? 24.803 19.216 -23.989 1.00 91.69 216 ALA A N 1
ATOM 1716 C CA . ALA A 1 216 ? 23.922 19.514 -22.860 1.00 91.69 216 ALA A CA 1
ATOM 1717 C C . ALA A 1 216 ? 22.634 18.675 -22.884 1.00 91.69 216 ALA A C 1
ATOM 1719 O O . ALA A 1 216 ? 22.160 18.272 -21.830 1.00 91.69 216 ALA A O 1
ATOM 1720 N N . ALA A 1 217 ? 22.088 18.385 -24.070 1.00 91.19 217 ALA A N 1
ATOM 1721 C CA . ALA A 1 217 ? 20.927 17.513 -24.227 1.00 91.19 217 ALA A CA 1
ATOM 1722 C C . ALA A 1 217 ? 21.237 16.074 -23.785 1.00 91.19 217 ALA A C 1
ATOM 1724 O O . ALA A 1 217 ? 20.465 15.503 -23.024 1.00 91.19 217 ALA A O 1
ATOM 1725 N N . LYS A 1 218 ? 22.393 15.520 -24.182 1.00 92.44 218 LYS A N 1
ATOM 1726 C CA . LYS A 1 218 ? 22.848 14.199 -23.710 1.00 92.44 218 LYS A CA 1
ATOM 1727 C C . LYS A 1 218 ? 23.036 14.165 -22.194 1.00 92.44 218 LYS A C 1
ATOM 1729 O O . LYS A 1 218 ? 22.450 13.323 -21.533 1.00 92.44 218 LYS A O 1
ATOM 1734 N N . ALA A 1 219 ? 23.748 15.148 -21.640 1.00 92.25 219 ALA A N 1
ATOM 1735 C CA . ALA A 1 219 ? 23.945 15.239 -20.196 1.00 92.25 219 ALA A CA 1
ATOM 1736 C C . ALA A 1 219 ? 22.619 15.395 -19.426 1.00 92.25 219 ALA A C 1
ATOM 1738 O O . ALA A 1 219 ? 22.496 14.900 -18.310 1.00 92.25 219 ALA A O 1
ATOM 1739 N N . LEU A 1 220 ? 21.620 16.085 -19.991 1.00 92.50 220 LEU A N 1
ATOM 1740 C CA . LEU A 1 220 ? 20.286 16.178 -19.390 1.00 92.50 220 LEU A CA 1
ATOM 1741 C C . LEU A 1 220 ? 19.604 14.808 -19.343 1.00 92.50 220 LEU A C 1
ATOM 1743 O O . LEU A 1 220 ? 19.045 14.464 -18.307 1.00 92.50 220 LEU A O 1
ATOM 1747 N N . ILE A 1 221 ? 19.685 14.036 -20.429 1.00 92.12 221 ILE A N 1
ATOM 1748 C CA . ILE A 1 221 ? 19.131 12.679 -20.495 1.00 92.12 221 ILE A CA 1
ATOM 1749 C C . ILE A 1 221 ? 19.818 11.776 -19.463 1.00 92.12 221 ILE A C 1
ATOM 1751 O O . ILE A 1 221 ? 19.132 11.204 -18.625 1.00 92.12 221 ILE A O 1
ATOM 1755 N N . ASP A 1 222 ? 21.153 11.722 -19.444 1.00 91.25 222 ASP A N 1
ATOM 1756 C CA . ASP A 1 222 ? 21.913 10.855 -18.526 1.00 91.25 222 ASP A CA 1
ATOM 1757 C C . ASP A 1 222 ? 21.609 11.168 -17.048 1.00 91.25 222 ASP A C 1
ATOM 1759 O O . ASP A 1 222 ? 21.417 10.269 -16.220 1.00 91.25 222 ASP A O 1
ATOM 1763 N N . ASN A 1 223 ? 21.505 12.459 -16.713 1.00 92.00 223 ASN A N 1
ATOM 1764 C CA . ASN A 1 223 ? 21.127 12.902 -15.372 1.00 92.00 223 ASN A CA 1
ATOM 1765 C C . ASN A 1 223 ? 19.682 12.523 -15.031 1.00 92.00 223 ASN A C 1
ATOM 1767 O O . ASN A 1 223 ? 19.417 12.077 -13.916 1.00 92.00 223 ASN A O 1
ATOM 1771 N N . HIS A 1 224 ? 18.744 12.695 -15.965 1.00 93.56 224 HIS A N 1
ATOM 1772 C CA . HIS A 1 224 ? 17.344 12.371 -15.714 1.00 93.56 224 HIS A CA 1
ATOM 1773 C C . HIS A 1 224 ? 17.112 10.859 -15.581 1.00 93.56 224 HIS A C 1
ATOM 1775 O O . HIS A 1 224 ? 16.421 10.440 -14.654 1.00 93.56 224 HIS A O 1
ATOM 1781 N N . VAL A 1 225 ? 17.769 10.042 -16.410 1.00 92.19 225 VAL A N 1
ATOM 1782 C CA . VAL A 1 225 ? 17.777 8.576 -16.286 1.00 92.19 225 VAL A CA 1
ATOM 1783 C C . VAL A 1 225 ? 18.303 8.163 -14.912 1.00 92.19 225 VAL A C 1
ATOM 1785 O O . VAL A 1 225 ? 17.658 7.391 -14.208 1.00 92.19 225 VAL A O 1
ATOM 1788 N N . SER A 1 226 ? 19.428 8.737 -14.474 1.00 91.88 226 SER A N 1
ATOM 1789 C CA . SER A 1 226 ? 20.003 8.446 -13.153 1.00 91.88 226 SER A CA 1
ATOM 1790 C C . SER A 1 226 ? 19.049 8.802 -12.003 1.00 91.88 226 SER A C 1
ATOM 1792 O O . SER A 1 226 ? 18.952 8.055 -11.027 1.00 91.88 226 SER A O 1
ATOM 1794 N N . LEU A 1 227 ? 18.308 9.911 -12.120 1.00 93.81 227 LEU A N 1
ATOM 1795 C CA . LEU A 1 227 ? 17.279 10.296 -11.149 1.00 93.81 227 LEU A CA 1
ATOM 1796 C C . LEU A 1 227 ? 16.104 9.313 -11.136 1.00 93.81 227 LEU A C 1
ATOM 1798 O O . LEU A 1 227 ? 15.674 8.912 -10.056 1.00 93.81 227 LEU A O 1
ATOM 1802 N N . CYS A 1 228 ? 15.615 8.895 -12.306 1.00 93.50 228 CYS A N 1
ATOM 1803 C CA . CYS A 1 228 ? 14.522 7.927 -12.414 1.00 93.50 228 CYS A CA 1
ATOM 1804 C C . CYS A 1 228 ? 14.925 6.559 -11.852 1.00 93.50 228 CYS A C 1
ATOM 1806 O O . CYS A 1 228 ? 14.166 5.970 -11.090 1.00 93.50 228 CYS A O 1
ATOM 1808 N N . ILE A 1 229 ? 16.144 6.082 -12.139 1.00 92.69 229 ILE A N 1
ATOM 1809 C CA . ILE A 1 229 ? 16.678 4.833 -11.568 1.00 92.69 229 ILE A CA 1
ATOM 1810 C C . ILE A 1 229 ? 16.750 4.934 -10.039 1.00 92.69 229 ILE A C 1
ATOM 1812 O O . ILE A 1 229 ? 16.338 4.006 -9.337 1.00 92.69 229 ILE A O 1
ATOM 1816 N N . GLY A 1 230 ? 17.252 6.059 -9.518 1.00 92.69 230 GLY A N 1
ATOM 1817 C CA . GLY A 1 230 ? 17.328 6.317 -8.082 1.00 92.69 230 GLY A CA 1
ATOM 1818 C C . GLY A 1 230 ? 15.956 6.294 -7.405 1.00 92.69 230 GLY A C 1
ATOM 1819 O O . GLY A 1 230 ? 15.802 5.635 -6.376 1.00 92.69 230 GLY A O 1
ATOM 1820 N N . GLU A 1 231 ? 14.962 6.955 -7.997 1.00 94.31 231 GLU A N 1
ATOM 1821 C CA . GLU A 1 231 ? 13.590 7.000 -7.482 1.00 94.31 231 GLU A CA 1
ATOM 1822 C C . GLU A 1 231 ? 12.898 5.635 -7.567 1.00 94.31 231 GLU A C 1
ATOM 1824 O O . GLU A 1 231 ? 12.311 5.174 -6.588 1.00 94.31 231 GLU A O 1
ATOM 1829 N N . LEU A 1 232 ? 13.010 4.944 -8.703 1.00 92.88 232 LEU A N 1
ATOM 1830 C CA . LEU A 1 232 ? 12.367 3.649 -8.922 1.00 92.88 232 LEU A CA 1
ATOM 1831 C C . LEU A 1 232 ? 12.926 2.569 -7.983 1.00 92.88 232 LEU A C 1
ATOM 1833 O O . LEU A 1 232 ? 12.174 1.742 -7.462 1.00 92.88 232 LEU A O 1
ATOM 1837 N N . CYS A 1 233 ? 14.245 2.558 -7.762 1.00 91.69 233 CYS A N 1
ATOM 1838 C CA . CYS A 1 233 ? 14.904 1.525 -6.964 1.00 91.69 233 CYS A CA 1
ATOM 1839 C C . CYS A 1 233 ? 14.872 1.810 -5.459 1.00 91.69 233 CYS A C 1
ATOM 1841 O O . CYS A 1 233 ? 14.761 0.866 -4.682 1.00 91.69 233 CYS A O 1
ATOM 1843 N N . ASN A 1 234 ? 14.981 3.074 -5.035 1.00 90.12 234 ASN A N 1
ATOM 1844 C CA . ASN A 1 234 ? 15.162 3.404 -3.617 1.00 90.12 234 ASN A CA 1
ATOM 1845 C C . ASN A 1 234 ? 13.911 3.985 -2.947 1.00 90.12 234 ASN A C 1
ATOM 1847 O O . ASN A 1 234 ? 13.794 3.886 -1.726 1.00 90.12 234 ASN A O 1
ATOM 1851 N N . SER A 1 235 ? 12.980 4.574 -3.704 1.00 91.38 235 SER A N 1
ATOM 1852 C CA . SER A 1 235 ? 11.718 5.070 -3.153 1.00 91.38 235 SER A CA 1
ATOM 1853 C C . SER A 1 235 ? 10.659 3.978 -3.239 1.00 91.38 235 SER A C 1
ATOM 1855 O O . SER A 1 235 ? 10.295 3.511 -4.314 1.00 91.38 235 SER A O 1
ATOM 1857 N N . THR A 1 236 ? 10.154 3.538 -2.090 1.00 90.81 236 THR A N 1
ATOM 1858 C CA . THR A 1 236 ? 9.119 2.497 -2.047 1.00 90.81 236 THR A CA 1
ATOM 1859 C C . THR A 1 236 ? 7.757 3.031 -2.500 1.00 90.81 236 THR A C 1
ATOM 1861 O O . THR A 1 236 ? 6.965 2.289 -3.075 1.00 90.81 236 THR A O 1
ATOM 1864 N N . LEU A 1 237 ? 7.482 4.316 -2.265 1.00 92.81 237 LEU A N 1
ATOM 1865 C CA . LEU A 1 237 ? 6.202 4.963 -2.575 1.00 92.81 237 LEU A CA 1
ATOM 1866 C C . LEU A 1 237 ? 6.110 5.495 -4.011 1.00 92.81 237 LEU A C 1
ATOM 1868 O O . LEU A 1 237 ? 5.059 5.992 -4.398 1.00 92.81 237 LEU A O 1
ATOM 1872 N N . SER A 1 238 ? 7.172 5.376 -4.812 1.00 91.88 238 SER A N 1
ATOM 1873 C CA . SER A 1 238 ? 7.186 5.869 -6.194 1.00 91.88 238 SER A CA 1
ATOM 1874 C C . SER A 1 238 ? 6.404 4.988 -7.173 1.00 91.88 238 SER A C 1
ATOM 1876 O O . SER A 1 238 ? 6.180 5.392 -8.313 1.00 91.88 238 SER A O 1
ATOM 1878 N N . ASN A 1 239 ? 6.006 3.778 -6.764 1.00 92.75 239 ASN A N 1
ATOM 1879 C CA . ASN A 1 239 ? 5.364 2.810 -7.646 1.00 92.75 239 ASN A CA 1
ATOM 1880 C C . ASN A 1 239 ? 4.442 1.849 -6.885 1.00 92.75 239 ASN A C 1
ATOM 1882 O O . ASN A 1 239 ? 4.815 1.306 -5.842 1.00 92.75 239 ASN A O 1
ATOM 1886 N N . ARG A 1 240 ? 3.260 1.579 -7.445 1.00 92.81 240 ARG A N 1
ATOM 1887 C CA . ARG A 1 240 ? 2.230 0.712 -6.855 1.00 92.81 240 ARG A CA 1
ATOM 1888 C C . ARG A 1 240 ? 2.577 -0.773 -6.887 1.00 92.81 240 ARG A C 1
ATOM 1890 O O . ARG A 1 240 ? 2.027 -1.527 -6.090 1.00 92.81 240 ARG A O 1
ATOM 1897 N N . LYS A 1 241 ? 3.497 -1.197 -7.759 1.00 92.12 241 LYS A N 1
ATOM 1898 C CA . LYS A 1 241 ? 3.979 -2.586 -7.820 1.00 92.12 241 LYS A CA 1
ATOM 1899 C C . LYS A 1 241 ? 4.868 -2.956 -6.624 1.00 92.12 241 LYS A C 1
ATOM 1901 O O . LYS A 1 241 ? 5.047 -4.134 -6.343 1.00 92.12 241 LYS A O 1
ATOM 1906 N N . ASN A 1 242 ? 5.418 -1.977 -5.902 1.00 93.69 242 ASN A N 1
ATOM 1907 C CA . ASN A 1 242 ? 6.260 -2.238 -4.732 1.00 93.69 242 ASN A CA 1
ATOM 1908 C C . ASN A 1 242 ? 5.420 -2.757 -3.567 1.00 93.69 242 ASN A C 1
ATOM 1910 O O . ASN A 1 242 ? 4.489 -2.081 -3.138 1.00 93.69 242 ASN A O 1
ATOM 1914 N N . LEU A 1 243 ? 5.787 -3.897 -2.999 1.00 94.00 243 LEU A N 1
ATOM 1915 C CA . LEU A 1 243 ? 5.180 -4.533 -1.835 1.00 94.00 243 LEU A CA 1
ATOM 1916 C C . LEU A 1 243 ? 5.927 -4.212 -0.545 1.00 94.00 243 LEU A C 1
ATOM 1918 O O . LEU A 1 243 ? 5.282 -4.163 0.501 1.00 94.00 243 LEU A O 1
ATOM 1922 N N . SER A 1 244 ? 7.234 -3.927 -0.615 1.00 94.50 244 SER A N 1
ATOM 1923 C CA . SER A 1 244 ? 8.042 -3.555 0.553 1.00 94.50 244 SER A CA 1
ATOM 1924 C C . SER A 1 244 ? 7.353 -2.457 1.390 1.00 94.50 244 SER A C 1
ATOM 1926 O O . SER A 1 244 ? 6.773 -1.531 0.816 1.00 94.50 244 SER A O 1
ATOM 1928 N N . PRO A 1 245 ? 7.335 -2.524 2.733 1.00 94.50 245 PRO A N 1
ATOM 1929 C CA . PRO A 1 245 ? 6.817 -1.446 3.573 1.00 94.50 245 PRO A CA 1
ATOM 1930 C C . PRO A 1 245 ? 7.720 -0.198 3.510 1.00 94.50 245 PRO A C 1
ATOM 1932 O O . PRO A 1 245 ? 8.945 -0.324 3.519 1.00 94.50 245 PRO A O 1
ATOM 1935 N N . PRO A 1 246 ? 7.166 1.029 3.515 1.00 94.50 246 PRO A N 1
ATOM 1936 C CA . PRO A 1 246 ? 7.910 2.257 3.251 1.00 94.50 246 PRO A CA 1
ATOM 1937 C C . PRO A 1 246 ? 8.587 2.771 4.534 1.00 94.50 246 PRO A C 1
ATOM 1939 O O . PRO A 1 246 ? 8.467 3.940 4.895 1.00 94.50 246 PRO A O 1
ATOM 1942 N N . ILE A 1 247 ? 9.283 1.894 5.266 1.00 94.56 247 ILE A N 1
ATOM 1943 C CA . ILE A 1 247 ? 9.845 2.180 6.598 1.00 94.56 247 ILE A CA 1
ATOM 1944 C C . ILE A 1 247 ? 10.758 3.411 6.539 1.00 94.56 247 ILE A C 1
ATOM 1946 O O . ILE A 1 247 ? 10.593 4.353 7.309 1.00 94.56 247 ILE A O 1
ATOM 1950 N N . ARG A 1 248 ? 11.653 3.470 5.548 1.00 90.69 248 ARG A N 1
ATOM 1951 C CA . ARG A 1 248 ? 12.622 4.571 5.372 1.00 90.69 248 ARG A CA 1
ATOM 1952 C C . ARG A 1 248 ? 11.985 5.897 4.953 1.00 90.69 248 ARG A C 1
ATOM 1954 O O . ARG A 1 248 ? 12.630 6.941 5.043 1.00 90.69 248 ARG A O 1
ATOM 1961 N N . ASN A 1 249 ? 10.742 5.865 4.473 1.00 92.88 249 ASN A N 1
ATOM 1962 C CA . ASN A 1 249 ? 9.994 7.072 4.156 1.00 92.88 249 ASN A CA 1
ATOM 1963 C C . ASN A 1 249 ? 9.379 7.683 5.419 1.00 92.88 249 ASN A C 1
ATOM 1965 O O . ASN A 1 249 ? 9.211 8.889 5.455 1.00 92.88 249 ASN A O 1
ATOM 1969 N N . TYR A 1 250 ? 9.063 6.910 6.456 1.00 95.44 250 TYR A N 1
ATOM 1970 C CA . TYR A 1 250 ? 8.355 7.430 7.635 1.00 95.44 250 TYR A CA 1
ATOM 1971 C C . TYR A 1 250 ? 9.219 7.506 8.897 1.00 95.44 250 TYR A C 1
ATOM 1973 O O . TYR A 1 250 ? 8.897 8.270 9.807 1.00 95.44 250 TYR A O 1
ATOM 1981 N N . PHE A 1 251 ? 10.315 6.751 8.953 1.00 95.56 251 PHE A N 1
ATOM 1982 C CA . PHE A 1 251 ? 11.226 6.719 10.091 1.00 95.56 251 PHE A CA 1
ATOM 1983 C C . PHE A 1 251 ? 12.521 7.489 9.829 1.00 95.56 251 PHE A C 1
ATOM 1985 O O . PHE A 1 251 ? 13.098 7.432 8.742 1.00 95.56 251 PHE A O 1
ATOM 1992 N N . GLU A 1 252 ? 13.018 8.149 10.872 1.00 95.06 252 GLU A N 1
ATOM 1993 C CA . GLU A 1 252 ? 14.364 8.714 10.925 1.00 95.06 252 GLU A CA 1
ATOM 1994 C C . GLU A 1 252 ? 15.116 8.165 12.132 1.00 95.06 252 GLU A C 1
ATOM 1996 O O . GLU A 1 252 ? 14.678 8.312 13.275 1.00 95.06 252 GLU A O 1
ATOM 2001 N N . VAL A 1 253 ? 16.261 7.536 11.866 1.00 94.31 253 VAL A N 1
ATOM 2002 C CA . VAL A 1 253 ? 17.189 7.063 12.895 1.00 94.31 253 VAL A CA 1
ATOM 2003 C C . VAL A 1 253 ? 18.116 8.219 13.262 1.00 94.31 253 VAL A C 1
ATOM 2005 O O . VAL A 1 253 ? 18.834 8.751 12.420 1.00 94.31 253 VAL A O 1
ATOM 2008 N N . LEU A 1 254 ? 18.066 8.639 14.524 1.00 94.31 254 LEU A N 1
ATOM 2009 C CA . LEU A 1 254 ? 18.850 9.753 15.061 1.00 94.31 254 LEU A CA 1
ATOM 2010 C C . LEU A 1 254 ? 20.211 9.312 15.594 1.00 94.31 254 LEU A C 1
ATOM 2012 O O . LEU A 1 254 ? 21.165 10.085 15.578 1.00 94.31 254 LEU A O 1
ATOM 2016 N N . ALA A 1 255 ? 20.276 8.100 16.138 1.00 94.00 255 ALA A N 1
ATOM 2017 C CA . ALA A 1 255 ? 21.493 7.514 16.672 1.00 94.00 255 ALA A CA 1
ATOM 2018 C C . ALA A 1 255 ? 21.409 5.993 16.568 1.00 94.00 255 ALA A C 1
ATOM 2020 O O . ALA A 1 255 ? 20.347 5.419 16.805 1.00 94.00 255 ALA A O 1
ATOM 2021 N N . HIS A 1 256 ? 22.540 5.363 16.270 1.00 93.38 256 HIS A N 1
ATOM 2022 C CA . HIS A 1 256 ? 22.706 3.918 16.217 1.00 93.38 256 HIS A CA 1
ATOM 2023 C C . HIS A 1 256 ? 23.997 3.577 16.961 1.00 93.38 256 HIS A C 1
ATOM 2025 O O . HIS A 1 256 ? 25.077 4.021 16.575 1.00 93.38 256 HIS A O 1
ATOM 2031 N N . THR A 1 257 ? 23.888 2.832 18.058 1.00 92.06 257 THR A N 1
ATOM 2032 C CA . THR A 1 257 ? 25.034 2.360 18.839 1.00 92.06 257 THR A CA 1
ATOM 2033 C C . THR A 1 257 ? 25.095 0.837 18.838 1.00 92.06 257 THR A C 1
ATOM 2035 O O . THR A 1 257 ? 24.068 0.160 18.859 1.00 92.06 257 THR A O 1
ATOM 2038 N N . VAL A 1 258 ? 26.313 0.296 18.796 1.00 90.19 258 VAL A N 1
ATOM 2039 C CA . VAL A 1 258 ? 26.567 -1.148 18.771 1.00 90.19 258 VAL A CA 1
ATOM 2040 C C . VAL A 1 258 ? 27.300 -1.539 20.045 1.00 90.19 258 VAL A C 1
ATOM 2042 O O . VAL A 1 258 ? 28.374 -1.022 20.350 1.00 90.19 258 VAL A O 1
ATOM 2045 N N . VAL A 1 259 ? 26.708 -2.457 20.799 1.00 88.44 259 VAL A N 1
ATOM 2046 C CA . VAL A 1 259 ? 27.266 -3.021 22.024 1.00 88.44 259 VAL A CA 1
ATOM 2047 C C . VAL A 1 259 ? 27.991 -4.317 21.667 1.00 88.44 259 VAL A C 1
ATOM 2049 O O . VAL A 1 259 ? 27.388 -5.379 21.502 1.00 88.44 259 VAL A O 1
ATOM 2052 N N . THR A 1 260 ? 29.316 -4.226 21.565 1.00 84.56 260 THR A N 1
ATOM 2053 C CA . THR A 1 260 ? 30.193 -5.318 21.109 1.00 84.56 260 THR A CA 1
ATOM 2054 C C . THR A 1 260 ? 30.519 -6.361 22.183 1.00 84.56 260 THR A C 1
ATOM 2056 O O . THR A 1 260 ? 31.253 -7.310 21.924 1.00 84.56 260 THR A O 1
ATOM 2059 N N . THR A 1 261 ? 29.969 -6.220 23.392 1.00 82.94 261 THR A N 1
ATOM 2060 C CA . THR A 1 261 ? 30.211 -7.130 24.525 1.00 82.94 261 THR A CA 1
ATOM 2061 C C . THR A 1 261 ? 29.327 -8.384 24.521 1.00 82.94 261 THR A C 1
ATOM 2063 O O . THR A 1 261 ? 29.520 -9.260 25.359 1.00 82.94 261 THR A O 1
ATOM 2066 N N . SER A 1 262 ? 28.367 -8.488 23.597 1.00 77.12 262 SER A N 1
ATOM 2067 C CA . SER A 1 262 ? 27.422 -9.611 23.465 1.00 77.12 262 SER A CA 1
ATOM 2068 C C . SER A 1 262 ? 27.584 -10.298 22.105 1.00 77.12 262 SER A C 1
ATOM 2070 O O . SER A 1 262 ? 27.969 -9.643 21.146 1.00 77.12 262 SER A O 1
ATOM 2072 N N . ILE A 1 263 ? 27.337 -11.608 21.996 1.00 76.25 263 ILE A N 1
ATOM 2073 C CA . ILE A 1 263 ? 27.362 -12.328 20.709 1.00 76.25 263 ILE A CA 1
ATOM 2074 C C . ILE A 1 263 ? 26.019 -13.058 20.540 1.00 76.25 263 ILE A C 1
ATOM 2076 O O . ILE A 1 263 ? 25.725 -13.930 21.360 1.00 76.25 263 ILE A O 1
ATOM 2080 N N . PRO A 1 264 ? 25.216 -12.752 19.498 1.00 81.62 264 PRO A N 1
ATOM 2081 C CA . PRO A 1 264 ? 25.430 -11.700 18.491 1.00 81.62 264 PRO A CA 1
ATOM 2082 C C . PRO A 1 264 ? 25.427 -10.286 19.104 1.00 81.62 264 PRO A C 1
ATOM 2084 O O . PRO A 1 264 ? 24.873 -10.094 20.185 1.00 81.62 264 PRO A O 1
ATOM 2087 N N . TYR A 1 265 ? 26.061 -9.314 18.427 1.00 87.00 265 TYR A N 1
ATOM 2088 C CA . TYR A 1 265 ? 26.150 -7.935 18.925 1.00 87.00 265 TYR A CA 1
ATOM 2089 C C . TYR A 1 265 ? 24.755 -7.342 19.134 1.00 87.00 265 TYR A C 1
ATOM 2091 O O . TYR A 1 265 ? 23.843 -7.563 18.333 1.00 87.00 265 TYR A O 1
ATOM 2099 N N . LEU A 1 266 ? 24.594 -6.579 20.212 1.00 90.38 266 LEU A N 1
ATOM 2100 C CA . LEU A 1 266 ? 23.349 -5.892 20.530 1.00 90.38 266 LEU A CA 1
ATOM 2101 C C . LEU A 1 266 ? 23.400 -4.474 19.961 1.00 90.38 266 LEU A C 1
ATOM 2103 O O . LEU A 1 266 ? 24.297 -3.697 20.277 1.00 90.38 266 LEU A O 1
ATOM 2107 N N . HIS A 1 267 ? 22.425 -4.127 19.136 1.00 92.62 267 HIS A N 1
ATOM 2108 C CA . HIS A 1 267 ? 22.286 -2.811 18.531 1.00 92.62 267 HIS A CA 1
ATOM 2109 C C . HIS A 1 267 ? 21.202 -2.025 19.265 1.00 92.62 267 HIS A C 1
ATOM 2111 O O . HIS A 1 267 ? 20.175 -2.585 19.655 1.00 92.62 267 HIS A O 1
ATOM 2117 N N . LYS A 1 268 ? 21.423 -0.723 19.450 1.00 92.94 268 LYS A N 1
ATOM 2118 C CA . LYS A 1 268 ? 20.437 0.208 20.006 1.00 92.94 268 LYS A CA 1
ATOM 2119 C C . LYS A 1 268 ? 20.248 1.362 19.042 1.00 92.94 268 LYS A C 1
ATOM 2121 O O . LYS A 1 268 ? 21.226 2.013 18.668 1.00 92.94 268 LYS A O 1
ATOM 2126 N N . ILE A 1 269 ? 19.004 1.634 18.663 1.00 94.69 269 ILE A N 1
ATOM 2127 C CA . ILE A 1 269 ? 18.691 2.758 17.781 1.00 94.69 269 ILE A CA 1
ATOM 2128 C C . ILE A 1 269 ? 17.677 3.685 18.432 1.00 94.69 269 ILE A C 1
ATOM 2130 O O . ILE A 1 269 ? 16.698 3.247 19.037 1.00 94.69 269 ILE A O 1
ATOM 2134 N N . LYS A 1 270 ? 17.916 4.980 18.264 1.00 96.06 270 LYS A N 1
ATOM 2135 C CA . LYS A 1 270 ? 17.001 6.047 18.644 1.00 96.06 270 LYS A CA 1
ATOM 2136 C C . LYS A 1 270 ? 16.311 6.560 17.399 1.00 96.06 270 LYS A C 1
ATOM 2138 O O . LYS A 1 270 ? 16.996 6.956 16.456 1.00 96.06 270 LYS A O 1
ATOM 2143 N N . TYR A 1 271 ? 14.985 6.593 17.396 1.00 96.38 271 TYR A N 1
ATOM 2144 C CA . TYR A 1 271 ? 14.219 6.906 16.193 1.00 96.38 271 TYR A CA 1
ATOM 2145 C C . TYR A 1 271 ? 13.132 7.960 16.426 1.00 96.38 271 TYR A C 1
ATOM 2147 O O . TYR A 1 271 ? 12.696 8.233 17.552 1.00 96.38 271 TYR A O 1
ATOM 2155 N N . GLN A 1 272 ? 12.670 8.534 15.318 1.00 96.44 272 GLN A N 1
ATOM 2156 C CA . GLN A 1 272 ? 11.454 9.335 15.229 1.00 96.44 272 GLN A CA 1
ATOM 2157 C C . GLN A 1 272 ? 10.601 8.845 14.060 1.00 96.44 272 GLN A C 1
ATOM 2159 O O . GLN A 1 272 ? 11.126 8.509 13.001 1.00 96.44 272 GLN A O 1
ATOM 2164 N N . LEU A 1 273 ? 9.290 8.803 14.267 1.00 96.88 273 LEU A N 1
ATOM 2165 C CA . LEU A 1 273 ? 8.283 8.442 13.276 1.00 96.88 273 LEU A CA 1
ATOM 2166 C C . LEU A 1 273 ? 7.439 9.667 12.940 1.00 96.88 273 LEU A C 1
ATOM 2168 O O . LEU A 1 273 ? 7.007 10.390 13.844 1.00 96.88 273 LEU A O 1
ATOM 2172 N N . PHE A 1 274 ? 7.167 9.853 11.656 1.00 95.88 274 PHE A N 1
ATOM 2173 C CA . PHE A 1 274 ? 6.359 10.947 11.131 1.00 95.88 274 PHE A CA 1
ATOM 2174 C C . PHE A 1 274 ? 4.975 10.470 10.671 1.00 95.88 274 PHE A C 1
ATOM 2176 O O . PHE A 1 274 ? 4.798 9.300 10.345 1.00 95.88 274 PHE A O 1
ATOM 2183 N N . ASP A 1 275 ? 4.000 11.378 10.638 1.00 93.06 275 ASP A N 1
ATOM 2184 C CA . ASP A 1 275 ? 2.660 11.153 10.063 1.00 93.06 275 ASP A CA 1
ATOM 2185 C C . ASP A 1 275 ? 2.661 11.093 8.526 1.00 93.06 275 ASP A C 1
ATOM 2187 O O . ASP A 1 275 ? 1.782 10.480 7.921 1.00 93.06 275 ASP A O 1
ATOM 2191 N N . LYS A 1 276 ? 3.654 11.716 7.887 1.00 92.31 276 LYS A N 1
ATOM 2192 C CA . LYS A 1 276 ? 3.791 11.810 6.432 1.00 92.31 276 LYS A CA 1
ATOM 2193 C C . LYS A 1 276 ? 5.191 11.410 5.951 1.00 92.31 276 LYS A C 1
ATOM 2195 O O . LYS A 1 276 ? 6.150 11.490 6.728 1.00 92.31 276 LYS A O 1
ATOM 2200 N N . PRO A 1 277 ? 5.333 11.015 4.669 1.00 92.62 277 PRO A N 1
ATOM 2201 C CA . PRO A 1 277 ? 6.612 10.611 4.104 1.00 92.62 277 PRO A CA 1
ATOM 2202 C C . PRO A 1 277 ? 7.706 11.684 4.189 1.00 92.62 277 PRO A C 1
ATOM 2204 O O . PRO A 1 277 ? 7.467 12.894 4.180 1.00 92.62 277 PRO A O 1
ATOM 2207 N N . LYS A 1 278 ? 8.950 11.210 4.195 1.00 85.06 278 LYS A N 1
ATOM 2208 C CA . LYS A 1 278 ? 10.188 11.959 4.020 1.00 85.06 278 LYS A CA 1
ATOM 2209 C C . LYS A 1 278 ? 10.013 12.817 2.775 1.00 85.06 278 LYS A C 1
ATOM 2211 O O . LYS A 1 278 ? 9.680 12.273 1.730 1.00 85.06 278 LYS A O 1
ATOM 2216 N N . TYR A 1 279 ? 10.205 14.127 2.941 1.00 86.31 279 TYR A N 1
ATOM 2217 C CA . TYR A 1 279 ? 9.999 15.217 1.971 1.00 86.31 279 TYR A CA 1
ATOM 2218 C C . TYR A 1 279 ? 8.652 15.950 1.985 1.00 86.31 279 TYR A C 1
ATOM 2220 O O . TYR A 1 279 ? 8.584 17.025 1.388 1.00 86.31 279 TYR A O 1
ATOM 2228 N N . ASP A 1 280 ? 7.626 15.475 2.694 1.00 87.50 280 ASP A N 1
ATOM 2229 C CA . ASP A 1 280 ? 6.431 16.298 2.904 1.00 87.50 280 ASP A CA 1
ATOM 2230 C C . ASP A 1 280 ? 6.757 17.441 3.891 1.00 87.50 280 ASP A C 1
ATOM 2232 O O . ASP A 1 280 ? 7.207 17.172 5.011 1.00 87.50 280 ASP A O 1
ATOM 2236 N N . PRO A 1 281 ? 6.572 18.720 3.511 1.00 84.25 281 PRO A N 1
ATOM 2237 C CA . PRO A 1 281 ? 6.924 19.856 4.364 1.00 84.25 281 PRO A CA 1
ATOM 2238 C C . PRO A 1 281 ? 6.019 19.990 5.596 1.00 84.25 281 PRO A C 1
ATOM 2240 O O . PRO A 1 281 ? 6.409 20.632 6.568 1.00 84.25 281 PRO A O 1
ATOM 2243 N N . ALA A 1 282 ? 4.825 19.398 5.567 1.00 88.00 282 ALA A N 1
ATOM 2244 C CA . ALA A 1 282 ? 3.853 19.423 6.651 1.00 88.00 282 ALA A CA 1
ATOM 2245 C C . ALA A 1 282 ? 3.946 18.191 7.567 1.00 88.00 282 ALA A C 1
ATOM 2247 O O . ALA A 1 282 ? 3.099 18.046 8.450 1.00 88.00 282 ALA A O 1
ATOM 2248 N N . ARG A 1 283 ? 4.945 17.313 7.377 1.00 92.06 283 ARG A N 1
ATOM 2249 C CA . ARG A 1 283 ? 5.139 16.138 8.234 1.00 92.06 283 ARG A CA 1
ATOM 2250 C C . ARG A 1 283 ? 5.432 16.546 9.684 1.00 92.06 283 ARG A C 1
ATOM 2252 O O . ARG A 1 283 ? 6.248 17.430 9.954 1.00 92.06 283 ARG A O 1
ATOM 2259 N N . LYS A 1 284 ? 4.810 15.860 10.632 1.00 91.81 284 LYS A N 1
ATOM 2260 C CA . LYS A 1 284 ? 4.927 16.052 12.079 1.00 91.81 284 LYS A CA 1
ATOM 2261 C C . LYS A 1 284 ? 5.395 14.762 12.729 1.00 91.81 284 LYS A C 1
ATOM 2263 O O . LYS A 1 284 ? 5.058 13.667 12.291 1.00 91.81 284 LYS A O 1
ATOM 2268 N N . ILE A 1 285 ? 6.165 14.895 13.805 1.00 93.62 285 ILE A N 1
ATOM 2269 C CA . ILE A 1 285 ? 6.607 13.735 14.578 1.00 93.62 285 ILE A CA 1
ATOM 2270 C C . ILE A 1 285 ? 5.439 13.240 15.430 1.00 93.62 285 ILE A C 1
ATOM 2272 O O . ILE A 1 285 ? 4.900 14.009 16.227 1.00 93.62 285 ILE A O 1
ATOM 2276 N N . ILE A 1 286 ? 5.104 11.960 15.302 1.00 93.12 286 ILE A N 1
ATOM 2277 C CA . ILE A 1 286 ? 3.998 11.323 16.029 1.00 93.12 286 ILE A CA 1
ATOM 2278 C C . ILE A 1 286 ? 4.486 10.370 17.120 1.00 93.12 286 ILE A C 1
ATOM 2280 O O . ILE A 1 286 ? 3.915 10.336 18.208 1.00 93.12 286 ILE A O 1
ATOM 2284 N N . LEU A 1 287 ? 5.592 9.656 16.892 1.00 93.94 287 LEU A N 1
ATOM 2285 C CA . LEU A 1 287 ? 6.139 8.681 17.838 1.00 93.94 287 LEU A CA 1
ATOM 2286 C C . LEU A 1 287 ? 7.661 8.811 17.907 1.00 93.94 287 LEU A C 1
ATOM 2288 O O . LEU A 1 287 ? 8.325 9.045 16.898 1.00 93.94 287 LEU A O 1
ATOM 2292 N N . LYS A 1 288 ? 8.228 8.651 19.101 1.00 95.31 288 LYS A N 1
ATOM 2293 C CA . LYS A 1 288 ? 9.679 8.625 19.325 1.00 95.31 288 LYS A CA 1
ATOM 2294 C C . LYS A 1 288 ? 10.021 7.498 20.278 1.00 95.31 288 LYS A C 1
ATOM 2296 O O . LYS A 1 288 ? 9.251 7.235 21.197 1.00 95.31 288 LYS A O 1
ATOM 2301 N N . GLY A 1 289 ? 11.180 6.884 20.118 1.00 93.50 289 GLY A N 1
ATOM 2302 C CA . GLY A 1 289 ? 11.575 5.803 21.006 1.00 93.50 289 GLY A CA 1
ATOM 2303 C C . GLY A 1 289 ? 13.021 5.390 20.837 1.00 93.50 289 GLY A C 1
ATOM 2304 O O . GLY A 1 289 ? 13.732 5.874 19.952 1.00 93.50 289 GLY A O 1
ATOM 2305 N N . ASP A 1 290 ? 13.418 4.487 21.717 1.00 93.62 290 ASP A N 1
ATOM 2306 C CA . ASP A 1 290 ? 14.690 3.792 21.693 1.00 93.62 290 ASP A CA 1
ATOM 2307 C C . ASP A 1 290 ? 14.355 2.300 21.619 1.00 93.62 290 ASP A C 1
ATOM 2309 O O . ASP A 1 290 ? 13.510 1.817 22.375 1.00 93.62 290 ASP A O 1
ATOM 2313 N N . ILE A 1 291 ? 14.967 1.581 20.683 1.00 93.25 291 ILE A N 1
ATOM 2314 C CA . ILE A 1 291 ? 14.747 0.143 20.513 1.00 93.25 291 ILE A CA 1
ATOM 2315 C C . ILE A 1 291 ? 16.071 -0.594 20.474 1.00 93.25 291 ILE A C 1
ATOM 2317 O O . ILE A 1 291 ? 17.079 -0.076 19.992 1.00 93.25 291 ILE A O 1
ATOM 2321 N N . GLU A 1 292 ? 16.044 -1.821 20.981 1.00 90.69 292 GLU A N 1
ATOM 2322 C CA . GLU A 1 292 ? 17.206 -2.694 21.078 1.00 90.69 292 GLU A CA 1
ATOM 2323 C C . GLU A 1 292 ? 16.926 -4.009 20.346 1.00 90.69 292 GLU A C 1
ATOM 2325 O O . GLU A 1 292 ? 15.808 -4.536 20.376 1.00 90.69 292 GLU A O 1
ATOM 2330 N N . GLY A 1 293 ? 17.936 -4.528 19.657 1.00 87.25 293 GLY A N 1
ATOM 2331 C CA . GLY A 1 293 ? 17.803 -5.727 18.843 1.00 87.25 293 GLY A CA 1
ATOM 2332 C C . GLY A 1 293 ? 19.139 -6.394 18.565 1.00 87.25 293 GLY A C 1
ATOM 2333 O O . GLY A 1 293 ? 20.199 -5.780 18.667 1.00 87.25 293 GLY A O 1
ATOM 2334 N N . LEU A 1 294 ? 19.080 -7.681 18.240 1.00 87.31 294 LEU A N 1
ATOM 2335 C CA . LEU A 1 294 ? 20.260 -8.449 17.865 1.00 87.31 294 LEU A CA 1
ATOM 2336 C C . LEU A 1 294 ? 20.682 -8.106 16.434 1.00 87.31 294 LEU A C 1
ATOM 2338 O O . LEU A 1 294 ? 19.843 -7.826 15.578 1.00 87.31 294 LEU A O 1
ATOM 2342 N N . GLN A 1 295 ? 21.986 -8.168 16.184 1.00 88.38 295 GLN A N 1
ATOM 2343 C CA . GLN A 1 295 ? 22.572 -7.953 14.867 1.00 88.38 295 GLN A CA 1
ATOM 2344 C C . GLN A 1 295 ? 22.002 -8.914 13.813 1.00 88.38 295 GLN A C 1
ATOM 2346 O O . GLN A 1 295 ? 21.982 -10.132 14.006 1.00 88.38 295 GLN A O 1
ATOM 2351 N N . VAL A 1 296 ? 21.650 -8.363 12.651 1.00 85.50 296 VAL A N 1
ATOM 2352 C CA . VAL A 1 296 ? 21.324 -9.112 11.432 1.00 85.50 296 VAL A CA 1
ATOM 2353 C C . VAL A 1 296 ? 22.463 -8.916 10.437 1.00 85.50 296 VAL A C 1
ATOM 2355 O O . VAL A 1 296 ? 22.675 -7.812 9.944 1.00 85.50 296 VAL A O 1
ATOM 2358 N N . ARG A 1 297 ? 23.226 -9.981 10.165 1.00 81.12 297 ARG A N 1
ATOM 2359 C CA . ARG A 1 297 ? 24.399 -9.919 9.278 1.00 81.12 297 ARG A CA 1
ATOM 2360 C C . ARG A 1 297 ? 23.987 -9.674 7.823 1.00 81.12 297 ARG A C 1
ATOM 2362 O O . ARG A 1 297 ? 23.192 -10.439 7.281 1.00 81.12 297 ARG A O 1
ATOM 2369 N N . GLY A 1 298 ? 24.573 -8.647 7.217 1.00 79.62 298 GLY A N 1
ATOM 2370 C CA . GLY A 1 298 ? 24.589 -8.405 5.775 1.00 79.62 298 GLY A CA 1
ATOM 2371 C C . GLY A 1 298 ? 25.883 -8.913 5.133 1.00 79.62 298 GLY A C 1
ATOM 2372 O O . GLY A 1 298 ? 26.677 -9.603 5.778 1.00 79.62 298 GLY A O 1
ATOM 2373 N N . ILE A 1 299 ? 26.096 -8.576 3.860 1.00 75.81 299 ILE A N 1
ATOM 2374 C CA . ILE A 1 299 ? 27.307 -8.952 3.112 1.00 75.81 299 ILE A CA 1
ATOM 2375 C C . ILE A 1 299 ? 28.521 -8.146 3.599 1.00 75.81 299 ILE A C 1
ATOM 2377 O O . ILE A 1 299 ? 29.639 -8.661 3.623 1.00 75.81 299 ILE A O 1
ATOM 2381 N N . ASP A 1 300 ? 28.297 -6.900 4.017 1.00 82.69 300 ASP A N 1
ATOM 2382 C CA . ASP A 1 300 ? 29.298 -6.006 4.597 1.00 82.69 300 ASP A CA 1
ATOM 2383 C C . ASP A 1 300 ? 28.762 -5.292 5.853 1.00 82.69 300 ASP A C 1
ATOM 2385 O O . ASP A 1 300 ? 27.613 -5.488 6.267 1.00 82.69 300 ASP A O 1
ATOM 2389 N N . ASP A 1 301 ? 29.601 -4.475 6.494 1.00 83.00 301 ASP A N 1
ATOM 2390 C CA . ASP A 1 301 ? 29.231 -3.753 7.717 1.00 83.00 301 ASP A CA 1
ATOM 2391 C C . ASP A 1 301 ? 28.106 -2.731 7.479 1.00 83.00 301 ASP A C 1
ATOM 2393 O O . ASP A 1 301 ? 27.249 -2.547 8.345 1.00 83.00 301 ASP A O 1
ATOM 2397 N N . ALA A 1 302 ? 28.062 -2.096 6.304 1.00 85.06 302 ALA A N 1
ATOM 2398 C CA . ALA A 1 302 ? 27.050 -1.094 5.978 1.00 85.06 302 ALA A CA 1
ATOM 2399 C C . ALA A 1 302 ? 25.671 -1.741 5.782 1.00 85.06 302 ALA A C 1
ATOM 2401 O O . ALA A 1 302 ? 24.681 -1.284 6.356 1.00 85.06 302 ALA A O 1
ATOM 2402 N N . GLU A 1 303 ? 25.605 -2.842 5.034 1.00 84.88 303 GLU A N 1
ATOM 2403 C CA . GLU A 1 303 ? 24.390 -3.633 4.862 1.00 84.88 303 GLU A CA 1
ATOM 2404 C C . GLU A 1 303 ? 23.973 -4.306 6.172 1.00 84.88 303 GLU A C 1
ATOM 2406 O O . GLU A 1 303 ? 22.781 -4.404 6.455 1.00 84.88 303 GLU A O 1
ATOM 2411 N N . THR A 1 304 ? 24.928 -4.728 7.003 1.00 86.88 304 THR A N 1
ATOM 2412 C CA . THR A 1 304 ? 24.646 -5.259 8.344 1.00 86.88 304 THR A CA 1
ATOM 2413 C C . THR A 1 304 ? 23.942 -4.215 9.207 1.00 86.88 304 THR A C 1
ATOM 2415 O O . THR A 1 304 ? 22.935 -4.522 9.849 1.00 86.88 304 THR A O 1
ATOM 2418 N N . MET A 1 305 ? 24.423 -2.969 9.205 1.00 87.25 305 MET A N 1
ATOM 2419 C CA . MET A 1 305 ? 23.763 -1.877 9.922 1.00 87.25 305 MET A CA 1
ATOM 2420 C C . MET A 1 305 ? 22.359 -1.602 9.369 1.00 87.25 305 MET A C 1
ATOM 2422 O O . MET A 1 305 ? 21.405 -1.593 10.145 1.00 87.25 305 MET A O 1
ATOM 2426 N N . ASP A 1 306 ? 22.217 -1.451 8.050 1.00 87.62 306 ASP A N 1
ATOM 2427 C CA . ASP A 1 306 ? 20.940 -1.151 7.379 1.00 87.62 306 ASP A CA 1
ATOM 2428 C C . ASP A 1 306 ? 19.894 -2.266 7.590 1.00 87.62 306 ASP A C 1
ATOM 2430 O O . ASP A 1 306 ? 18.735 -2.007 7.923 1.00 87.62 306 ASP A O 1
ATOM 2434 N N . SER A 1 307 ? 20.318 -3.528 7.485 1.00 90.31 307 SER A N 1
ATOM 2435 C CA . SER A 1 307 ? 19.476 -4.710 7.714 1.00 90.31 307 SER A CA 1
ATOM 2436 C C . SER A 1 307 ? 19.016 -4.816 9.165 1.00 90.31 307 SER A C 1
ATOM 2438 O O . SER A 1 307 ? 17.856 -5.149 9.439 1.00 90.31 307 SER A O 1
ATOM 2440 N N . THR A 1 308 ? 19.916 -4.513 10.103 1.00 91.25 308 THR A N 1
ATOM 2441 C CA . THR A 1 308 ? 19.613 -4.523 11.537 1.00 91.25 308 THR A CA 1
ATOM 2442 C C . THR A 1 308 ? 18.622 -3.411 11.885 1.00 91.25 308 THR A C 1
ATOM 2444 O O . THR A 1 308 ? 17.608 -3.686 12.526 1.00 91.25 308 THR A O 1
ATOM 2447 N N . GLU A 1 309 ? 18.837 -2.186 11.390 1.00 93.31 309 GLU A N 1
ATOM 2448 C CA . GLU A 1 309 ? 17.901 -1.067 11.565 1.00 93.31 309 GLU A CA 1
ATOM 2449 C C . GLU A 1 309 ? 16.505 -1.408 11.042 1.00 93.31 309 GLU A C 1
ATOM 2451 O O . GLU A 1 309 ? 15.513 -1.257 11.758 1.00 93.31 309 GLU A O 1
ATOM 2456 N N . MET A 1 310 ? 16.419 -1.920 9.811 1.00 92.00 310 MET A N 1
ATOM 2457 C CA . MET A 1 310 ? 15.143 -2.264 9.189 1.00 92.00 310 MET A CA 1
ATOM 2458 C C . MET A 1 310 ? 14.395 -3.350 9.972 1.00 92.00 310 MET A C 1
ATOM 2460 O O . MET A 1 310 ? 13.181 -3.250 10.154 1.00 92.00 310 MET A O 1
ATOM 2464 N N . THR A 1 311 ? 15.112 -4.352 10.484 1.00 91.81 311 THR A N 1
ATOM 2465 C CA . THR A 1 311 ? 14.529 -5.430 11.299 1.00 91.81 311 THR A CA 1
ATOM 2466 C C . THR A 1 311 ? 14.025 -4.910 12.647 1.00 91.81 311 THR A C 1
ATOM 2468 O O . THR A 1 311 ? 12.918 -5.248 13.070 1.00 91.81 311 THR A O 1
ATOM 2471 N N . MET A 1 312 ? 14.789 -4.037 13.310 1.00 93.19 312 MET A N 1
ATOM 2472 C CA . MET A 1 312 ? 14.396 -3.435 14.588 1.00 93.19 312 MET A CA 1
ATOM 2473 C C . MET A 1 312 ? 13.168 -2.528 14.438 1.00 93.19 312 MET A C 1
ATOM 2475 O O . MET A 1 312 ? 12.217 -2.640 15.213 1.00 93.19 312 MET A O 1
ATOM 2479 N N . LEU A 1 313 ? 13.141 -1.671 13.412 1.00 95.38 313 LEU A N 1
ATOM 2480 C CA . LEU A 1 313 ? 11.981 -0.824 13.118 1.00 95.38 313 LEU A CA 1
ATOM 2481 C C . LEU A 1 313 ? 10.749 -1.654 12.746 1.00 95.38 313 LEU A C 1
ATOM 2483 O O . LEU A 1 313 ? 9.635 -1.321 13.145 1.00 95.38 313 LEU A O 1
ATOM 2487 N N . TRP A 1 314 ? 10.937 -2.764 12.031 1.00 94.31 314 TRP A N 1
ATOM 2488 C CA . TRP A 1 314 ? 9.847 -3.682 11.723 1.00 94.31 314 TRP A CA 1
ATOM 2489 C C . TRP A 1 314 ? 9.232 -4.320 12.976 1.00 94.31 314 TRP A C 1
ATOM 2491 O O . TRP A 1 314 ? 8.007 -4.399 13.086 1.00 94.31 314 TRP A O 1
ATOM 2501 N N . LYS A 1 315 ? 10.058 -4.708 13.955 1.00 90.75 315 LYS A N 1
ATOM 2502 C CA . LYS A 1 315 ? 9.585 -5.222 15.249 1.00 90.75 315 LYS A CA 1
ATOM 2503 C C . LYS A 1 315 ? 8.682 -4.209 15.961 1.00 90.75 315 LYS A C 1
ATOM 2505 O O . LYS A 1 315 ? 7.610 -4.575 16.433 1.00 90.75 315 LYS A O 1
ATOM 2510 N N . LEU A 1 316 ? 9.075 -2.934 15.984 1.00 93.75 316 LEU A N 1
ATOM 2511 C CA . LEU A 1 316 ? 8.233 -1.854 16.509 1.00 93.75 316 LEU A CA 1
ATOM 2512 C C . LEU A 1 316 ? 6.905 -1.748 15.753 1.00 93.75 316 LEU A C 1
ATOM 2514 O O . LEU A 1 316 ? 5.858 -1.690 16.391 1.00 93.75 316 LEU A O 1
ATOM 2518 N N . ILE A 1 317 ? 6.945 -1.717 14.416 1.00 95.00 317 ILE A N 1
ATOM 2519 C CA . ILE A 1 317 ? 5.741 -1.614 13.576 1.00 95.00 317 ILE A CA 1
ATOM 2520 C C . ILE A 1 317 ? 4.761 -2.744 13.905 1.00 95.00 317 ILE A C 1
ATOM 2522 O O . ILE A 1 317 ? 3.567 -2.491 14.004 1.00 95.00 317 ILE A O 1
ATOM 2526 N N . ARG A 1 318 ? 5.256 -3.970 14.125 1.00 90.50 318 ARG A N 1
ATOM 2527 C CA . ARG A 1 318 ? 4.402 -5.123 14.443 1.00 90.50 318 ARG A CA 1
ATOM 2528 C C . ARG A 1 318 ? 3.711 -5.051 15.796 1.00 90.50 318 ARG A C 1
ATOM 2530 O O . ARG A 1 318 ? 2.618 -5.596 15.907 1.00 90.50 318 ARG A O 1
ATOM 2537 N N . PHE A 1 319 ? 4.331 -4.433 16.796 1.00 91.00 319 PHE A N 1
ATOM 2538 C CA . PHE A 1 319 ? 3.669 -4.187 18.078 1.00 91.00 319 PHE A CA 1
ATOM 2539 C C . PHE A 1 319 ? 2.712 -3.004 17.978 1.00 91.00 319 PHE A C 1
ATOM 2541 O O . PHE A 1 319 ? 1.586 -3.079 18.442 1.00 91.00 319 PHE A O 1
ATOM 2548 N N . ALA A 1 320 ? 3.120 -1.936 17.299 1.00 93.25 320 ALA A N 1
ATOM 2549 C CA . ALA A 1 320 ? 2.300 -0.741 17.161 1.00 93.25 320 ALA A CA 1
ATOM 2550 C C . ALA A 1 320 ? 1.101 -0.914 16.200 1.00 93.25 320 ALA A C 1
ATOM 2552 O O . ALA A 1 320 ? 0.190 -0.095 16.183 1.00 93.25 320 ALA A O 1
ATOM 2553 N N . SER A 1 321 ? 1.065 -1.979 15.395 1.00 91.81 321 SER A N 1
ATOM 2554 C CA . SER A 1 321 ? -0.096 -2.324 14.566 1.00 91.81 321 SER A CA 1
ATOM 2555 C C . SER A 1 321 ? -1.234 -3.004 15.337 1.00 91.81 321 SER A C 1
ATOM 2557 O O . SER A 1 321 ? -2.231 -3.364 14.718 1.00 91.81 321 SER A O 1
ATOM 2559 N N . ASP A 1 322 ? -1.084 -3.236 16.640 1.00 87.56 322 ASP A N 1
ATOM 2560 C CA . ASP A 1 322 ? -2.033 -3.992 17.456 1.00 87.56 322 ASP A CA 1
ATOM 2561 C C . ASP A 1 322 ? -2.331 -3.230 18.761 1.00 87.56 322 ASP A C 1
ATOM 2563 O O . ASP A 1 322 ? -1.422 -2.739 19.433 1.00 87.56 322 ASP A O 1
ATOM 2567 N N . GLU A 1 323 ? -3.620 -3.081 19.081 1.00 87.38 323 GLU A N 1
ATOM 2568 C CA . GLU A 1 323 ? -4.117 -2.274 20.204 1.00 87.38 323 GLU A CA 1
ATOM 2569 C C . GLU A 1 323 ? -3.646 -2.821 21.563 1.00 87.38 323 GLU A C 1
ATOM 2571 O O . GLU A 1 323 ? -3.427 -2.043 22.495 1.00 87.38 323 GLU A O 1
ATOM 2576 N N . ASP A 1 324 ? -3.390 -4.129 21.662 1.00 87.50 324 ASP A N 1
ATOM 2577 C CA . ASP A 1 324 ? -3.004 -4.794 22.913 1.00 87.50 324 ASP A CA 1
ATOM 2578 C C . ASP A 1 324 ? -1.625 -4.352 23.442 1.00 87.50 324 ASP A C 1
ATOM 2580 O O . ASP A 1 324 ? -1.330 -4.496 24.632 1.00 87.50 324 ASP A O 1
ATOM 2584 N N . TYR A 1 325 ? -0.774 -3.775 22.586 1.00 90.88 325 TYR A N 1
ATOM 2585 C CA . TYR A 1 325 ? 0.583 -3.329 22.938 1.00 90.88 325 TYR A CA 1
ATOM 2586 C C . TYR A 1 325 ? 0.669 -1.843 23.301 1.00 90.88 325 TYR A C 1
ATOM 2588 O O . TYR A 1 325 ? 1.756 -1.250 23.297 1.00 90.88 325 TYR A O 1
ATOM 2596 N N . TYR A 1 326 ? -0.464 -1.230 23.642 1.00 92.25 326 TYR A N 1
ATOM 2597 C CA . TYR A 1 326 ? -0.547 0.160 24.071 1.00 92.25 326 TYR A CA 1
ATOM 2598 C C . TYR A 1 326 ? -0.835 0.281 25.566 1.00 92.25 326 TYR A C 1
ATOM 2600 O O . TYR A 1 326 ? -1.678 -0.409 26.134 1.00 92.25 326 TYR A O 1
ATOM 2608 N N . ARG A 1 327 ? -0.151 1.221 26.221 1.00 89.88 327 ARG A N 1
ATOM 2609 C CA . ARG A 1 327 ? -0.442 1.622 27.604 1.00 89.88 327 ARG A CA 1
ATOM 2610 C C . ARG A 1 327 ? -0.419 3.133 27.747 1.00 89.88 327 ARG A C 1
ATOM 2612 O O . ARG A 1 327 ? 0.249 3.821 26.984 1.00 89.88 327 ARG A O 1
ATOM 2619 N N . PHE A 1 328 ? -1.114 3.661 28.746 1.00 88.12 328 PHE A N 1
ATOM 2620 C CA . PHE A 1 328 ? -1.116 5.095 29.036 1.00 88.12 328 PHE A CA 1
ATOM 2621 C C . PHE A 1 328 ? -0.195 5.411 30.206 1.00 88.12 328 PHE A C 1
ATOM 2623 O O . PHE A 1 328 ? -0.255 4.726 31.213 1.00 88.12 328 PHE A O 1
ATOM 2630 N N . GLU A 1 329 ? 0.600 6.471 30.113 1.00 83.69 329 GLU A N 1
ATOM 2631 C CA . GLU A 1 329 ? 1.486 6.917 31.189 1.00 83.69 329 GLU A CA 1
ATOM 2632 C C . GLU A 1 329 ? 1.227 8.392 31.543 1.00 83.69 329 GLU A C 1
ATOM 2634 O O . GLU A 1 329 ? 1.181 9.231 30.633 1.00 83.69 329 GLU A O 1
ATOM 2639 N N . PRO A 1 330 ? 1.089 8.751 32.839 1.00 78.56 330 PRO A N 1
ATOM 2640 C CA . PRO A 1 330 ? 1.095 7.862 34.011 1.00 78.56 330 PRO A CA 1
ATOM 2641 C C . PRO A 1 330 ? -0.200 7.039 34.172 1.00 78.56 330 PRO A C 1
ATOM 2643 O O . PRO A 1 330 ? -1.297 7.526 33.878 1.00 78.56 330 PRO A O 1
ATOM 2646 N N . GLN A 1 331 ? -0.084 5.812 34.691 1.00 74.06 331 GLN A N 1
ATOM 2647 C CA . GLN A 1 331 ? -1.232 4.957 35.037 1.00 74.06 331 GLN A CA 1
ATOM 2648 C C . GLN A 1 331 ? -1.801 5.284 36.422 1.00 74.06 331 GLN A C 1
ATOM 2650 O O . GLN A 1 331 ? -1.052 5.468 37.375 1.00 74.06 331 GLN A O 1
ATOM 2655 N N . ASN A 1 332 ? -3.134 5.288 36.545 1.00 68.56 332 ASN A N 1
ATOM 2656 C CA . ASN A 1 332 ? -3.869 5.277 37.823 1.00 68.56 332 ASN A CA 1
ATOM 2657 C C . ASN A 1 332 ? -3.426 6.316 38.875 1.00 68.56 332 ASN A C 1
ATOM 2659 O O . ASN A 1 332 ? -3.491 6.058 40.076 1.00 68.56 332 ASN A O 1
ATOM 2663 N N . VAL A 1 333 ? -2.999 7.502 38.440 1.00 72.50 333 VAL A N 1
ATOM 2664 C CA . VAL A 1 333 ? -2.639 8.602 39.343 1.00 72.50 333 VAL A CA 1
ATOM 2665 C C . VAL A 1 333 ? -3.856 9.443 39.727 1.00 72.50 333 VAL A C 1
ATOM 2667 O O . VAL A 1 333 ? -4.788 9.615 38.941 1.00 72.50 333 VAL A O 1
ATOM 2670 N N . ILE A 1 334 ? -3.829 9.993 40.944 1.00 64.75 334 ILE A N 1
ATOM 2671 C CA . ILE A 1 334 ? -4.885 10.875 41.472 1.00 64.75 334 ILE A CA 1
ATOM 2672 C C . ILE A 1 334 ? -4.911 12.199 40.695 1.00 64.75 334 ILE A C 1
ATOM 2674 O O . ILE A 1 334 ? -5.978 12.670 40.311 1.00 64.75 334 ILE A O 1
ATOM 2678 N N . ASN A 1 335 ? -3.728 12.748 40.402 1.00 67.00 335 ASN A N 1
ATOM 2679 C CA . ASN A 1 335 ? -3.547 13.951 39.598 1.00 67.00 335 ASN A CA 1
ATOM 2680 C C . ASN A 1 335 ? -2.770 13.587 38.335 1.00 67.00 335 ASN A C 1
ATOM 2682 O O . ASN A 1 335 ? -1.605 13.196 38.400 1.00 67.00 335 ASN A O 1
ATOM 2686 N N . TYR A 1 336 ? -3.422 13.704 37.181 1.00 70.94 336 TYR A N 1
ATOM 2687 C CA . TYR A 1 336 ? -2.738 13.556 35.904 1.00 70.94 336 TYR A CA 1
ATOM 2688 C C . TYR A 1 336 ? -1.940 14.828 35.626 1.00 70.94 336 TYR A C 1
ATOM 2690 O O . TYR A 1 336 ? -2.513 15.880 35.352 1.00 70.94 336 TYR A O 1
ATOM 2698 N N . GLU A 1 337 ? -0.616 14.720 35.699 1.00 62.91 337 GLU A N 1
ATOM 2699 C CA . GLU A 1 337 ? 0.304 15.753 35.220 1.00 62.91 337 GLU A CA 1
ATOM 2700 C C . GLU A 1 337 ? 0.052 16.064 33.724 1.00 62.91 337 GLU A C 1
ATOM 2702 O O . GLU A 1 337 ? -0.447 15.199 32.992 1.00 62.91 337 GLU A O 1
ATOM 2707 N N . PRO A 1 338 ? 0.478 17.233 33.196 1.00 62.53 338 PRO A N 1
ATOM 2708 C CA . PRO A 1 338 ? 0.277 17.636 31.791 1.00 62.53 338 PRO A CA 1
ATOM 2709 C C . PRO A 1 338 ? 0.878 16.687 30.735 1.00 62.53 338 PRO A C 1
ATOM 2711 O O . PRO A 1 338 ? 0.754 16.917 29.533 1.00 62.53 338 PRO A O 1
ATOM 2714 N N . ASN A 1 339 ? 1.587 15.643 31.169 1.00 71.06 339 ASN A N 1
ATOM 2715 C CA . ASN A 1 339 ? 2.358 14.722 30.343 1.00 71.06 339 ASN A CA 1
ATOM 2716 C C . ASN A 1 339 ? 1.649 13.391 30.040 1.00 71.06 339 ASN A C 1
ATOM 2718 O O . ASN A 1 339 ? 2.314 12.494 29.520 1.00 71.06 339 ASN A O 1
ATOM 2722 N N . TYR A 1 340 ? 0.346 13.269 30.328 1.00 82.75 340 TYR A N 1
ATOM 2723 C CA . TYR A 1 340 ? -0.456 12.089 29.985 1.00 82.75 340 TYR A CA 1
ATOM 2724 C C . TYR A 1 340 ? -0.411 11.789 28.478 1.00 82.75 340 TYR A C 1
ATOM 2726 O O . TYR A 1 340 ? -0.832 12.617 27.661 1.00 82.75 340 TYR A O 1
ATOM 2734 N N . ARG A 1 341 ? 0.115 10.612 28.121 1.00 86.50 341 ARG A N 1
ATOM 2735 C CA . ARG A 1 341 ? 0.294 10.126 26.741 1.00 86.50 341 ARG A CA 1
ATOM 2736 C C . ARG A 1 341 ? 0.173 8.602 26.682 1.00 86.50 341 ARG A C 1
ATOM 2738 O O . ARG A 1 341 ? 0.296 7.950 27.716 1.00 86.50 341 ARG A O 1
ATOM 2745 N N . PHE A 1 342 ? 0.007 8.030 25.492 1.00 90.50 342 PHE A N 1
ATOM 2746 C CA . PHE A 1 342 ? 0.210 6.593 25.298 1.00 90.50 342 PHE A CA 1
ATOM 2747 C C . PHE A 1 342 ? 1.656 6.250 24.913 1.00 90.50 342 PHE A C 1
ATOM 2749 O O . PHE A 1 342 ? 2.389 7.049 24.317 1.00 90.50 342 PHE A O 1
ATOM 2756 N N . GLU A 1 343 ? 2.055 5.038 25.270 1.00 93.12 343 GLU A N 1
ATOM 2757 C CA . GLU A 1 343 ? 3.332 4.410 24.966 1.00 93.12 343 GLU A CA 1
ATOM 2758 C C . GLU A 1 343 ? 3.079 3.015 24.376 1.00 93.12 343 GLU A C 1
ATOM 2760 O O . GLU A 1 343 ? 2.143 2.325 24.779 1.00 93.12 343 GLU A O 1
ATOM 2765 N N . VAL A 1 344 ? 3.922 2.613 23.426 1.00 94.19 344 VAL A N 1
ATOM 2766 C CA . VAL A 1 344 ? 3.942 1.266 22.843 1.00 94.19 344 VAL A CA 1
ATOM 2767 C C . VAL A 1 344 ? 4.986 0.445 23.587 1.00 94.19 344 VAL A C 1
ATOM 2769 O O . VAL A 1 344 ? 6.104 0.933 23.809 1.00 94.19 344 VAL A O 1
ATOM 2772 N N . PHE A 1 345 ? 4.645 -0.785 23.960 1.00 92.00 345 PHE A N 1
ATOM 2773 C CA . PHE A 1 345 ? 5.540 -1.690 24.679 1.00 92.00 345 PHE A CA 1
ATOM 2774 C C . PHE A 1 345 ? 5.732 -3.028 23.952 1.00 92.00 345 PHE A C 1
ATOM 2776 O O . PHE A 1 345 ? 4.911 -3.432 23.135 1.00 92.00 345 PHE A O 1
ATOM 2783 N N . ASP A 1 346 ? 6.856 -3.696 24.214 1.00 87.62 346 ASP A N 1
ATOM 2784 C CA . ASP A 1 346 ? 7.142 -5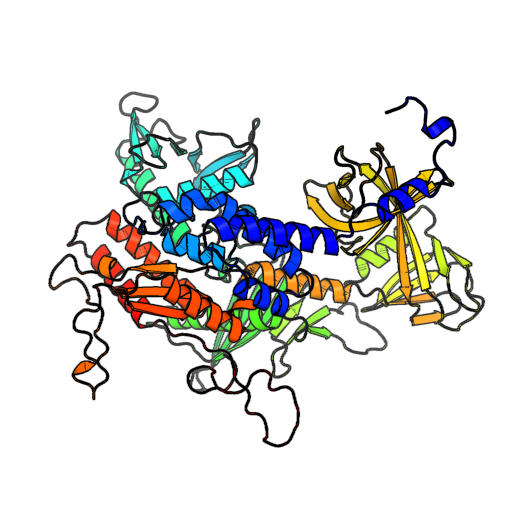.028 23.669 1.00 87.62 346 ASP A CA 1
ATOM 2785 C C . ASP A 1 346 ? 6.566 -6.157 24.548 1.00 87.62 346 ASP A C 1
ATOM 2787 O O . ASP A 1 346 ? 6.032 -5.930 25.628 1.00 87.62 346 ASP A O 1
ATOM 2791 N N . ILE A 1 347 ? 6.727 -7.414 24.129 1.00 82.06 347 ILE A N 1
ATOM 2792 C CA . ILE A 1 347 ? 6.282 -8.590 24.907 1.00 82.06 347 ILE A CA 1
ATOM 2793 C C . ILE A 1 347 ? 6.898 -8.706 26.312 1.00 82.06 347 ILE A C 1
ATOM 2795 O O . ILE A 1 347 ? 6.392 -9.468 27.132 1.00 82.06 347 ILE A O 1
ATOM 2799 N N . TYR A 1 348 ? 7.993 -7.995 26.588 1.00 85.62 348 TYR A N 1
ATOM 2800 C CA . TYR A 1 348 ? 8.669 -7.987 27.884 1.00 85.62 348 TYR A CA 1
ATOM 2801 C C . TYR A 1 348 ? 8.232 -6.799 28.755 1.00 85.62 348 TYR A C 1
ATOM 2803 O O . TYR A 1 348 ? 8.704 -6.655 29.880 1.00 85.62 348 TYR A O 1
ATOM 2811 N N . GLY A 1 349 ? 7.331 -5.947 28.256 1.00 84.25 349 GLY A N 1
ATOM 2812 C CA . GLY A 1 349 ? 6.851 -4.756 28.952 1.00 84.25 349 GLY A CA 1
ATOM 2813 C C . GLY A 1 349 ? 7.764 -3.534 28.817 1.00 84.25 349 GLY A C 1
ATOM 2814 O O . GLY A 1 349 ? 7.485 -2.503 29.445 1.00 84.25 349 GLY A O 1
ATOM 2815 N N . ASN A 1 350 ? 8.820 -3.599 28.002 1.00 89.56 350 ASN A N 1
ATOM 2816 C CA . ASN A 1 350 ? 9.718 -2.469 27.772 1.00 89.56 350 ASN A CA 1
ATOM 2817 C C . ASN A 1 350 ? 9.039 -1.441 26.866 1.00 89.56 350 ASN A C 1
ATOM 2819 O O . ASN A 1 350 ? 8.486 -1.801 25.828 1.00 89.56 350 ASN A O 1
ATOM 2823 N N . THR A 1 351 ? 9.105 -0.154 27.220 1.00 92.00 351 THR A N 1
ATOM 2824 C CA . THR A 1 351 ? 8.625 0.910 26.325 1.00 92.00 351 THR A CA 1
ATOM 2825 C C . THR A 1 351 ? 9.540 0.995 25.108 1.00 92.00 351 THR A C 1
ATOM 2827 O O . THR A 1 351 ? 10.718 1.316 25.249 1.00 92.00 351 THR A O 1
ATOM 2830 N N . ILE A 1 352 ? 8.973 0.799 23.922 1.00 92.62 352 ILE A N 1
ATOM 2831 C CA . ILE A 1 352 ? 9.674 0.907 22.637 1.00 92.62 352 ILE A CA 1
ATOM 2832 C C . ILE A 1 352 ? 9.274 2.157 21.853 1.00 92.62 352 ILE A C 1
ATOM 2834 O O . ILE A 1 352 ? 10.008 2.579 20.967 1.00 92.62 352 ILE A O 1
ATOM 2838 N N . GLY A 1 353 ? 8.151 2.794 22.200 1.00 92.69 353 GLY A N 1
ATOM 2839 C CA . GLY A 1 353 ? 7.701 4.030 21.568 1.00 92.69 353 GLY A CA 1
ATOM 2840 C C . GLY A 1 353 ? 6.861 4.893 22.500 1.00 92.69 353 GLY A C 1
ATOM 2841 O O . GLY A 1 353 ? 6.096 4.392 23.315 1.00 92.69 353 GLY A O 1
ATOM 2842 N N . LYS A 1 354 ? 6.989 6.211 22.376 1.00 93.06 354 LYS A N 1
ATOM 2843 C CA . LYS A 1 354 ? 6.258 7.219 23.152 1.00 93.06 354 LYS A CA 1
ATOM 2844 C C . LYS A 1 354 ? 5.593 8.195 22.201 1.00 93.06 354 LYS A C 1
ATOM 2846 O O . LYS A 1 354 ? 6.260 8.748 21.321 1.00 93.06 354 LYS A O 1
ATOM 2851 N N . HIS A 1 355 ? 4.295 8.416 22.379 1.00 92.06 355 HIS A N 1
ATOM 2852 C CA . HIS A 1 355 ? 3.567 9.365 21.547 1.00 92.06 355 HIS A CA 1
ATOM 2853 C C . HIS A 1 355 ? 3.997 10.807 21.832 1.00 92.06 355 HIS A C 1
ATOM 2855 O O . HIS A 1 355 ? 4.268 11.179 22.977 1.00 92.06 355 HIS A O 1
ATOM 2861 N N . GLN A 1 356 ? 4.071 11.624 20.781 1.00 87.81 356 GLN A N 1
ATOM 2862 C CA . GLN A 1 356 ? 4.513 13.013 20.882 1.00 87.81 356 GLN A CA 1
ATOM 2863 C C . GLN A 1 356 ? 3.413 13.937 21.423 1.00 87.81 356 GLN A C 1
ATOM 2865 O O . GLN A 1 356 ? 3.723 14.870 22.170 1.00 87.81 356 GLN A O 1
ATOM 2870 N N . ALA A 1 357 ? 2.150 13.707 21.046 1.00 81.06 357 ALA A N 1
ATOM 2871 C CA . ALA A 1 357 ? 1.040 14.503 21.564 1.00 81.06 357 ALA A CA 1
ATOM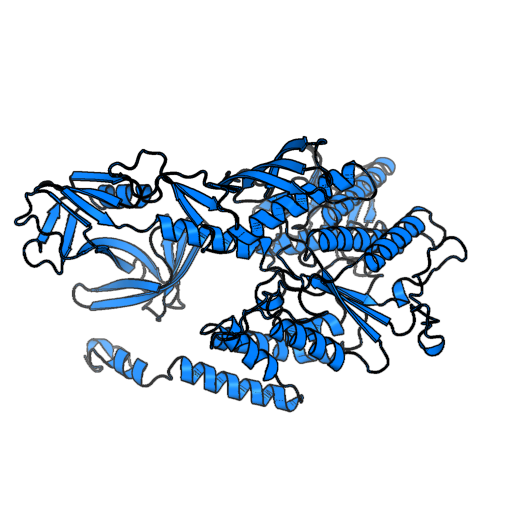 2872 C C . ALA A 1 357 ? 0.760 14.165 23.032 1.00 81.06 357 ALA A C 1
ATOM 2874 O O . ALA A 1 357 ? 0.994 13.044 23.486 1.00 81.06 357 ALA A O 1
ATOM 2875 N N . LYS A 1 358 ? 0.232 15.154 23.752 1.00 78.00 358 LYS A N 1
ATOM 2876 C CA . LYS A 1 358 ? -0.120 15.073 25.169 1.00 78.00 358 LYS A CA 1
ATOM 2877 C C . LYS A 1 358 ? -1.567 15.508 25.344 1.00 78.00 358 LYS A C 1
ATOM 2879 O O . LYS A 1 358 ? -2.029 16.372 24.605 1.00 78.00 358 LYS A O 1
ATOM 2884 N N . ASN A 1 359 ? -2.229 14.962 26.360 1.00 74.50 359 ASN A N 1
ATOM 2885 C CA . ASN A 1 359 ? -3.561 15.383 26.794 1.00 74.50 359 ASN A CA 1
ATOM 2886 C C . ASN A 1 359 ? -4.623 15.365 25.668 1.00 74.50 359 ASN A C 1
ATOM 2888 O O . ASN A 1 359 ? -5.158 16.397 25.269 1.00 74.50 359 ASN A O 1
ATOM 2892 N N . TYR A 1 360 ? -4.933 14.166 25.164 1.00 81.06 360 TYR A N 1
ATOM 2893 C CA . TYR A 1 360 ? -5.833 13.918 24.020 1.00 81.06 360 TYR A CA 1
ATOM 2894 C C . TYR A 1 360 ? -7.258 14.462 24.179 1.00 81.06 360 TYR A C 1
ATOM 2896 O O . TYR A 1 360 ? -7.957 14.653 23.192 1.00 81.06 360 TYR A O 1
ATOM 2904 N N . ASN A 1 361 ? -7.692 14.717 25.414 1.00 81.75 361 ASN A N 1
ATOM 2905 C CA . ASN A 1 361 ? -9.025 15.237 25.709 1.00 81.75 361 ASN A CA 1
ATOM 2906 C C . ASN A 1 361 ? -9.105 16.773 25.623 1.00 81.75 361 ASN A C 1
ATOM 2908 O O . ASN A 1 361 ? -10.196 17.325 25.729 1.00 81.75 361 ASN A O 1
ATOM 2912 N N . ARG A 1 362 ? -7.976 17.468 25.414 1.00 81.06 362 ARG A N 1
ATOM 2913 C CA . ARG A 1 362 ? -7.921 18.935 25.336 1.00 81.06 362 ARG A CA 1
ATOM 2914 C C . ARG A 1 362 ? -8.805 19.533 24.232 1.00 81.06 362 ARG A C 1
ATOM 2916 O O . ARG A 1 362 ? -9.566 20.429 24.576 1.00 81.06 362 ARG A O 1
ATOM 2923 N N . PRO A 1 363 ? -8.789 19.045 22.974 1.00 78.50 363 PRO A N 1
ATOM 2924 C CA . PRO A 1 363 ? -9.656 19.606 21.936 1.00 78.50 363 PRO A CA 1
ATOM 2925 C C . PRO A 1 363 ? -11.143 19.498 22.291 1.00 78.50 363 PRO A C 1
ATOM 2927 O O . PRO A 1 363 ? -11.908 20.415 22.032 1.00 78.50 363 PRO A O 1
ATOM 2930 N N . LEU A 1 364 ? -11.554 18.397 22.931 1.00 78.00 364 LEU A N 1
ATOM 2931 C CA . LEU A 1 364 ? -12.937 18.228 23.377 1.00 78.00 364 LEU A CA 1
ATOM 2932 C C . LEU A 1 364 ? -13.285 19.165 24.542 1.00 78.00 364 LEU A C 1
ATOM 2934 O O . LEU A 1 364 ? -14.403 19.660 24.590 1.00 78.00 364 LEU A O 1
ATOM 2938 N N . ALA A 1 365 ? -12.352 19.417 25.464 1.00 81.00 365 ALA A N 1
ATOM 2939 C CA . ALA A 1 365 ? -12.559 20.390 26.535 1.00 81.00 365 ALA A CA 1
ATOM 2940 C C . ALA A 1 365 ? -12.788 21.797 25.954 1.00 81.00 365 ALA A C 1
ATOM 2942 O O . ALA A 1 365 ? -13.829 22.389 26.212 1.00 81.00 365 ALA A O 1
ATOM 2943 N N . GLU A 1 366 ? -11.898 22.253 25.067 1.00 80.00 366 GLU A N 1
ATOM 2944 C CA . GLU A 1 366 ? -12.021 23.553 24.385 1.00 80.00 366 GLU A CA 1
ATOM 2945 C C . GLU A 1 366 ? -13.364 23.676 23.634 1.00 80.00 366 GLU A C 1
ATOM 2947 O O . GLU A 1 366 ? -14.042 24.689 23.747 1.00 80.00 366 GLU A O 1
ATOM 2952 N N . ILE A 1 367 ? -13.825 22.615 22.956 1.00 74.88 367 ILE A N 1
ATOM 2953 C CA . ILE A 1 367 ? -15.144 22.605 22.291 1.00 74.88 367 ILE A CA 1
ATOM 2954 C C . ILE A 1 367 ? -16.301 22.769 23.285 1.00 74.88 367 ILE A C 1
ATOM 2956 O O . ILE A 1 367 ? -17.261 23.481 22.995 1.00 74.88 367 ILE A O 1
ATOM 2960 N N . ILE A 1 368 ? -16.242 22.102 24.441 1.00 76.50 368 ILE A N 1
ATOM 2961 C CA . ILE A 1 368 ? -17.293 22.215 25.459 1.00 76.50 368 ILE A CA 1
ATOM 2962 C C . ILE A 1 368 ? -17.384 23.661 25.968 1.00 76.50 368 ILE A C 1
ATOM 2964 O O . ILE A 1 368 ? -18.488 24.175 26.154 1.00 76.50 368 ILE A O 1
ATOM 2968 N N . GLU A 1 369 ? -16.239 24.309 26.163 1.00 78.81 369 GLU A N 1
ATOM 2969 C CA . GLU A 1 369 ? -16.139 25.690 26.635 1.00 78.81 369 GLU A CA 1
ATOM 2970 C C . GLU A 1 369 ? -16.574 26.718 25.580 1.00 78.81 369 GLU A C 1
ATOM 2972 O O . GLU A 1 369 ? -17.312 27.643 25.903 1.00 78.81 369 GLU A O 1
ATOM 2977 N N . ASP A 1 370 ? -16.221 26.513 24.310 1.00 71.00 370 ASP A N 1
ATOM 2978 C CA . ASP A 1 370 ? -16.459 27.484 23.231 1.00 71.00 370 ASP A CA 1
ATOM 2979 C C . ASP A 1 370 ? -17.762 27.244 22.439 1.00 71.00 370 ASP A C 1
ATOM 2981 O O . ASP A 1 370 ? -18.017 27.906 21.430 1.00 71.00 370 ASP A O 1
ATOM 2985 N N . SER A 1 371 ? -18.602 26.290 22.857 1.00 63.19 371 SER A N 1
ATOM 2986 C CA . SER A 1 371 ? -19.756 25.826 22.065 1.00 63.19 371 SER A CA 1
ATOM 2987 C C . SER A 1 371 ? -20.779 26.920 21.696 1.00 63.19 371 SER A C 1
ATOM 2989 O O . SER A 1 371 ? -21.372 26.845 20.618 1.00 63.19 371 SER A O 1
ATOM 2991 N N . THR A 1 372 ? -20.978 27.952 22.532 1.00 59.56 372 THR A N 1
ATOM 2992 C CA . THR A 1 372 ? -21.922 29.074 22.311 1.00 59.56 372 THR A CA 1
ATOM 2993 C C . THR A 1 372 ? -21.550 30.323 23.136 1.00 59.56 372 THR A C 1
ATOM 2995 O O . THR A 1 372 ? -20.762 30.237 24.068 1.00 59.56 372 THR A O 1
ATOM 2998 N N . ASN A 1 373 ? -22.205 31.480 22.904 1.00 56.56 373 ASN A N 1
ATOM 2999 C CA . ASN A 1 373 ? -22.120 32.716 23.736 1.00 56.56 373 ASN A CA 1
ATOM 3000 C C . ASN A 1 373 ? -22.601 32.560 25.211 1.00 56.56 373 ASN A C 1
ATOM 3002 O O . ASN A 1 373 ? -22.846 33.542 25.907 1.00 56.56 373 ASN A O 1
ATOM 3006 N N . ASN A 1 374 ? -22.794 31.322 25.654 1.00 61.78 374 ASN A N 1
ATOM 3007 C CA . ASN A 1 374 ? -23.021 30.836 27.010 1.00 61.78 374 ASN A CA 1
ATOM 3008 C C . ASN A 1 374 ? -23.057 29.310 26.844 1.00 61.78 374 ASN A C 1
ATOM 3010 O O . ASN A 1 374 ? -24.098 28.796 26.423 1.00 61.78 374 ASN A O 1
ATOM 3014 N N . PRO A 1 375 ? -21.935 28.598 27.014 1.00 76.88 375 PRO A N 1
ATOM 3015 C CA . PRO A 1 375 ? -21.884 27.151 26.828 1.00 76.88 375 PRO A CA 1
ATOM 3016 C C . PRO A 1 375 ? -22.763 26.467 27.877 1.00 76.88 375 PRO A C 1
ATOM 3018 O O . PRO A 1 375 ? -22.695 26.770 29.069 1.00 76.88 375 PRO A O 1
ATOM 3021 N N . VAL A 1 376 ? -23.624 25.554 27.439 1.00 81.75 376 VAL A N 1
ATOM 3022 C CA . VAL A 1 376 ? -24.590 24.876 28.307 1.00 81.75 376 VAL A CA 1
ATOM 3023 C C . VAL A 1 376 ? -24.441 23.368 28.155 1.00 81.75 376 VAL A C 1
ATOM 3025 O O . VAL A 1 376 ? -24.420 22.847 27.042 1.00 81.75 376 VAL A O 1
ATOM 3028 N N . LEU A 1 377 ? -24.390 22.657 29.279 1.00 85.00 377 LEU A N 1
ATOM 3029 C CA . LEU A 1 377 ? -24.461 21.199 29.325 1.00 85.00 377 LEU A CA 1
ATOM 3030 C C . LEU A 1 377 ? -25.792 20.749 29.908 1.00 85.00 377 LEU A C 1
ATOM 3032 O O . LEU A 1 377 ? -26.404 21.446 30.719 1.00 85.00 377 LEU A O 1
ATOM 3036 N N . LYS A 1 378 ? -26.226 19.547 29.538 1.00 85.75 378 LYS A N 1
ATOM 3037 C CA . LYS A 1 378 ? -27.408 18.919 30.128 1.00 85.75 378 LYS A CA 1
ATOM 3038 C C . LYS A 1 378 ? -27.021 17.608 30.796 1.00 85.75 378 LYS A C 1
ATOM 3040 O O . LYS A 1 378 ? -26.306 16.809 30.203 1.00 85.75 378 LYS A O 1
ATOM 3045 N N . ILE A 1 379 ? -27.487 17.387 32.020 1.00 84.81 379 ILE A N 1
ATOM 3046 C CA . ILE A 1 379 ? -27.394 16.090 32.694 1.00 84.81 379 ILE A CA 1
ATOM 3047 C C . ILE A 1 379 ? -28.717 15.359 32.483 1.00 84.81 379 ILE A C 1
ATOM 3049 O O . ILE A 1 379 ? -29.795 15.922 32.701 1.00 84.81 379 ILE A O 1
ATOM 3053 N N . VAL A 1 380 ? -28.620 14.111 32.038 1.00 85.12 380 VAL A N 1
ATOM 3054 C CA . VAL A 1 380 ? -29.743 13.193 31.831 1.00 85.12 380 VAL A CA 1
ATOM 3055 C C . VAL A 1 380 ? -29.487 11.881 32.569 1.00 85.12 380 VAL A C 1
ATOM 3057 O O . VAL A 1 380 ? -28.343 11.557 32.889 1.00 85.12 380 VAL A O 1
ATOM 3060 N N . ASP A 1 381 ? -30.544 11.114 32.830 1.00 84.00 381 ASP A N 1
ATOM 3061 C CA . ASP A 1 381 ? -30.489 9.804 33.494 1.00 84.00 381 ASP A CA 1
ATOM 3062 C C . ASP A 1 381 ? -29.860 9.804 34.909 1.00 84.00 381 ASP A C 1
ATOM 3064 O O . ASP A 1 381 ? -29.368 8.776 35.371 1.00 84.00 381 ASP A O 1
ATOM 3068 N N . SER A 1 382 ? -29.873 10.941 35.614 1.00 85.81 382 SER A N 1
ATOM 3069 C CA . SER A 1 382 ? -29.509 11.059 37.036 1.00 85.81 382 SER A CA 1
ATOM 3070 C C . SER A 1 382 ? -30.753 11.046 37.930 1.00 85.81 382 SER A C 1
ATOM 3072 O O . SER A 1 382 ? -31.811 11.554 37.560 1.00 85.81 382 SER A O 1
ATOM 3074 N N . LEU A 1 383 ? -30.636 10.507 39.143 1.00 83.31 383 LEU A N 1
ATOM 3075 C CA . LEU A 1 383 ? -31.702 10.503 40.147 1.00 83.31 383 LEU A CA 1
ATOM 3076 C C . LEU A 1 383 ? -31.967 11.891 40.747 1.00 83.31 383 LEU A C 1
ATOM 3078 O O . LEU A 1 383 ? -33.068 12.142 41.230 1.00 83.31 383 LEU A O 1
ATOM 3082 N N . SER A 1 384 ? -30.968 12.780 40.756 1.00 84.25 384 SER A N 1
ATOM 3083 C CA . SER A 1 384 ? -31.037 14.056 41.494 1.00 84.25 384 SER A CA 1
ATOM 3084 C C . SER A 1 384 ? -30.467 15.265 40.757 1.00 84.25 384 SER A C 1
ATOM 3086 O O . SER A 1 384 ? -30.795 16.395 41.111 1.00 84.25 384 SER A O 1
ATOM 3088 N N . ASN A 1 385 ? -29.656 15.048 39.721 1.00 85.75 385 ASN A N 1
ATOM 3089 C CA . ASN A 1 385 ? -28.906 16.102 39.043 1.00 85.75 385 ASN A CA 1
ATOM 3090 C C . ASN A 1 385 ? -29.381 16.347 37.604 1.00 85.75 385 ASN A C 1
ATOM 3092 O O . ASN A 1 385 ? -28.678 16.996 36.840 1.00 85.75 385 ASN A O 1
ATOM 3096 N N . ASN A 1 386 ? -30.551 15.833 37.203 1.00 86.88 386 ASN A N 1
ATOM 3097 C CA . ASN A 1 386 ? -31.095 16.111 35.872 1.00 86.88 386 ASN A CA 1
ATOM 3098 C C . ASN A 1 386 ? -31.400 17.600 35.719 1.00 86.88 386 ASN A C 1
ATOM 3100 O O . ASN A 1 386 ? -32.135 18.181 36.517 1.00 86.88 386 ASN A O 1
ATOM 3104 N N . GLY A 1 387 ? -30.878 18.205 34.659 1.00 86.00 387 GLY A N 1
ATOM 3105 C CA . GLY A 1 387 ? -31.022 19.636 34.455 1.00 86.00 387 GLY A CA 1
ATOM 3106 C C . GLY A 1 387 ? -30.081 20.182 33.399 1.00 86.00 387 GLY A C 1
ATOM 3107 O O . GLY A 1 387 ? -29.315 19.450 32.774 1.00 86.00 387 GLY A O 1
ATOM 3108 N N . THR A 1 388 ? -30.171 21.490 33.214 1.00 87.25 388 THR A N 1
ATOM 3109 C CA . THR A 1 388 ? -29.382 22.266 32.264 1.00 87.25 388 THR A CA 1
ATOM 3110 C C . THR A 1 388 ? -28.483 23.206 33.064 1.00 87.25 388 THR A C 1
ATOM 3112 O O . THR A 1 388 ? -28.986 23.921 33.927 1.00 87.25 388 THR A O 1
ATOM 3115 N N . TYR A 1 389 ? -27.179 23.187 32.797 1.00 87.56 389 TYR A N 1
ATOM 3116 C CA . TYR A 1 389 ? -26.153 23.879 33.580 1.00 87.56 389 TYR A CA 1
ATOM 3117 C C . TYR A 1 389 ? -25.239 24.693 32.672 1.00 87.56 389 TYR A C 1
ATOM 3119 O O . TYR A 1 389 ? -24.877 24.236 31.586 1.00 87.56 389 TYR A O 1
ATOM 3127 N N . THR A 1 390 ? -24.838 25.875 33.122 1.00 86.06 390 THR A N 1
ATOM 3128 C CA . THR A 1 390 ? -23.954 26.762 32.364 1.00 86.06 390 THR A CA 1
ATOM 3129 C C . THR A 1 390 ? -22.502 26.416 32.667 1.00 86.06 390 THR A C 1
ATOM 3131 O O . THR A 1 390 ? -22.085 26.406 33.828 1.00 86.06 390 THR A O 1
ATOM 3134 N N . VAL A 1 391 ? -21.723 26.141 31.624 1.00 86.00 391 VAL A N 1
ATOM 3135 C CA . VAL A 1 391 ? -20.290 25.860 31.724 1.00 86.00 391 VAL A CA 1
ATOM 3136 C C . VAL A 1 391 ? -19.536 27.168 31.966 1.00 86.00 391 VAL A C 1
ATOM 3138 O O . VAL A 1 391 ? -19.761 28.168 31.294 1.00 86.00 391 VAL A O 1
ATOM 3141 N N . ASN A 1 392 ? -18.651 27.157 32.957 1.00 8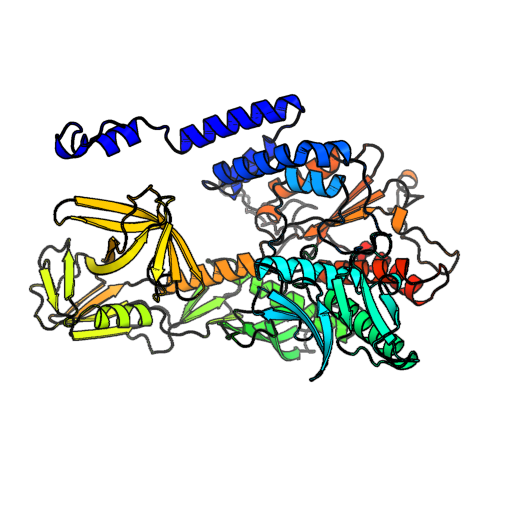6.00 392 ASN A N 1
ATOM 3142 C CA . ASN A 1 392 ? -17.770 28.269 33.300 1.00 86.00 392 ASN A CA 1
ATOM 3143 C C . ASN A 1 392 ? -16.356 28.068 32.742 1.00 86.00 392 ASN A C 1
ATOM 3145 O O . ASN A 1 392 ? -15.740 29.010 32.267 1.00 86.00 392 ASN A O 1
ATOM 3149 N N . ASN A 1 393 ? -15.827 26.850 32.862 1.00 86.50 393 ASN A N 1
ATOM 3150 C CA . ASN A 1 393 ? -14.453 26.518 32.490 1.00 86.50 393 ASN A CA 1
ATOM 3151 C C . ASN A 1 393 ? -14.324 25.005 32.304 1.00 86.50 393 ASN A C 1
ATOM 3153 O O . ASN A 1 393 ? -14.976 24.227 33.014 1.00 86.50 393 ASN A O 1
ATOM 3157 N N . THR A 1 394 ? -13.454 24.573 31.397 1.00 86.00 394 THR A N 1
ATOM 3158 C CA . THR A 1 394 ? -13.150 23.159 31.202 1.00 86.00 394 THR A CA 1
ATOM 3159 C C . THR A 1 394 ? -11.655 22.888 31.242 1.00 86.00 394 THR A C 1
ATOM 3161 O O . THR A 1 394 ? -10.827 23.610 30.701 1.00 86.00 394 THR A O 1
ATOM 3164 N N . VAL A 1 395 ? -11.275 21.789 31.889 1.00 85.94 395 VAL A N 1
ATOM 3165 C CA . VAL A 1 395 ? -9.873 21.386 31.986 1.00 85.94 395 VAL A CA 1
ATOM 3166 C C . VAL A 1 395 ? -9.751 19.906 31.670 1.00 85.94 395 VAL A C 1
ATOM 3168 O O . VAL A 1 395 ? -10.292 19.051 32.375 1.00 85.94 395 VAL A O 1
ATOM 3171 N N . ALA A 1 396 ? -9.000 19.581 30.621 1.00 84.50 396 ALA A N 1
ATOM 3172 C CA . ALA A 1 396 ? -8.624 18.206 30.327 1.00 84.50 396 ALA A CA 1
ATOM 3173 C C . ALA A 1 396 ? -7.554 17.728 31.323 1.00 84.50 396 ALA A C 1
ATOM 3175 O O . ALA A 1 396 ? -6.446 18.265 31.376 1.00 84.50 396 ALA A O 1
ATOM 3176 N N . VAL A 1 397 ? -7.887 16.702 32.108 1.00 83.00 397 VAL A N 1
ATOM 3177 C CA . VAL A 1 397 ? -7.039 16.112 33.151 1.00 83.00 397 VAL A CA 1
ATOM 3178 C C . VAL A 1 397 ? -6.835 14.630 32.838 1.00 83.00 397 VAL A C 1
ATOM 3180 O O . VAL A 1 397 ? -7.575 13.751 33.297 1.00 83.00 397 VAL A O 1
ATOM 3183 N N . GLY A 1 398 ? -5.821 14.364 32.012 1.00 80.56 398 GLY A N 1
ATOM 3184 C CA . GLY A 1 398 ? -5.466 13.030 31.535 1.00 80.56 398 GLY A CA 1
ATOM 3185 C C . GLY A 1 398 ? -6.641 12.350 30.814 1.00 80.56 398 GLY A C 1
ATOM 3186 O O . GLY A 1 398 ? -7.066 12.858 29.778 1.00 80.56 398 GLY A O 1
ATOM 3187 N N . PRO A 1 399 ? -7.186 11.232 31.330 1.00 81.19 399 PRO A N 1
ATOM 3188 C CA . PRO A 1 399 ? -8.345 10.547 30.757 1.00 81.19 399 PRO A CA 1
ATOM 3189 C C . PRO A 1 399 ? -9.689 11.279 30.955 1.00 81.19 399 PRO A C 1
ATOM 3191 O O . PRO A 1 399 ? -10.715 10.875 30.403 1.00 81.19 399 PRO A O 1
ATOM 3194 N N . ASN A 1 400 ? -9.744 12.294 31.813 1.00 86.00 400 ASN A N 1
ATOM 3195 C CA . ASN A 1 400 ? -11.007 12.913 32.210 1.00 86.00 400 ASN A CA 1
ATOM 3196 C C . ASN A 1 400 ? -11.065 14.368 31.745 1.00 86.00 400 ASN A C 1
ATOM 3198 O O . ASN A 1 400 ? -10.030 15.001 31.546 1.00 86.00 400 ASN A O 1
ATOM 3202 N N . ILE A 1 401 ? -12.273 14.911 31.626 1.00 86.62 401 ILE A N 1
ATOM 3203 C CA . ILE A 1 401 ? -12.490 16.355 31.494 1.00 86.62 401 ILE A CA 1
ATOM 3204 C C . ILE A 1 401 ? -13.198 16.820 32.759 1.00 86.62 401 ILE A C 1
ATOM 3206 O O . ILE A 1 401 ? -14.220 16.253 33.151 1.00 86.62 401 ILE A O 1
ATOM 3210 N N . LYS A 1 402 ? -12.616 17.818 33.416 1.00 88.56 402 LYS A N 1
ATOM 3211 C CA . LYS A 1 402 ? -13.194 18.513 34.558 1.00 88.56 402 LYS A CA 1
ATOM 3212 C C . LYS A 1 402 ? -13.946 19.728 34.024 1.00 88.56 402 LYS A C 1
ATOM 3214 O O . LYS A 1 402 ? -13.341 20.575 33.380 1.00 88.56 402 LYS A O 1
ATOM 3219 N N . ILE A 1 403 ? -15.241 19.798 34.289 1.00 89.44 403 ILE A N 1
ATOM 3220 C CA . ILE A 1 403 ? -16.130 20.868 33.845 1.00 89.44 403 ILE A CA 1
ATOM 3221 C C . ILE A 1 403 ? -16.592 21.625 35.080 1.00 89.44 403 ILE A C 1
ATOM 3223 O O . ILE A 1 403 ? -17.184 21.042 35.989 1.00 89.44 403 ILE A O 1
ATOM 3227 N N . GLU A 1 404 ? -16.298 22.912 35.131 1.00 89.75 404 GLU A N 1
ATOM 3228 C CA . GLU A 1 404 ? -16.751 23.811 36.183 1.00 89.75 404 GLU A CA 1
ATOM 3229 C C . GLU A 1 404 ? -18.027 24.496 35.709 1.00 89.75 404 GLU A C 1
ATOM 3231 O O . GLU A 1 404 ? -18.083 24.986 34.583 1.00 89.75 404 GLU A O 1
ATOM 3236 N N . ILE A 1 405 ? -19.056 24.495 36.553 1.00 90.44 405 ILE A N 1
ATOM 3237 C CA . ILE A 1 405 ? -20.365 25.080 36.245 1.00 90.44 405 ILE A CA 1
ATOM 3238 C C . ILE A 1 405 ? -20.643 26.290 37.140 1.00 90.44 405 ILE A C 1
ATOM 3240 O O . ILE A 1 405 ? -20.083 26.416 38.234 1.00 90.44 405 ILE A O 1
ATOM 3244 N N . ASN A 1 406 ? -21.519 27.180 36.677 1.00 86.56 406 ASN A N 1
ATOM 3245 C CA . ASN A 1 406 ? -21.909 28.368 37.437 1.00 86.56 406 ASN A CA 1
ATOM 3246 C C . ASN A 1 406 ? -22.864 28.031 38.590 1.00 86.56 406 ASN A C 1
ATOM 3248 O O . ASN A 1 406 ? -22.765 28.606 39.682 1.00 86.56 406 ASN A O 1
ATOM 3252 N N . GLU A 1 407 ? -23.782 27.097 38.354 1.00 89.19 407 GLU A N 1
ATOM 3253 C CA . GLU A 1 407 ? -24.800 26.673 39.307 1.00 89.19 407 GLU A CA 1
ATOM 3254 C C . GLU A 1 407 ? -24.255 25.667 40.341 1.00 89.19 407 GLU A C 1
ATOM 3256 O O . GLU A 1 407 ? -23.140 25.158 40.227 1.00 89.19 407 GLU A O 1
ATOM 3261 N N . THR A 1 408 ? -25.046 25.385 41.385 1.00 86.50 408 THR A N 1
ATOM 3262 C CA . THR A 1 408 ? -24.713 24.357 42.386 1.00 86.50 408 THR A CA 1
ATOM 3263 C C . THR A 1 408 ? -25.529 23.093 42.127 1.00 86.50 408 THR A C 1
ATOM 3265 O O . THR A 1 408 ? -26.752 23.174 42.013 1.00 86.50 408 THR A O 1
ATOM 3268 N N . LEU A 1 409 ? -24.875 21.933 42.050 1.00 86.31 409 LEU A N 1
ATOM 3269 C CA . LEU A 1 409 ? -25.552 20.650 41.858 1.00 86.31 409 LEU A CA 1
ATOM 3270 C C . LEU A 1 409 ? -26.410 20.272 43.083 1.00 86.31 409 LEU A C 1
ATOM 3272 O O . LEU A 1 409 ? -25.926 20.396 44.213 1.00 86.31 409 LEU A O 1
ATOM 3276 N N . PRO A 1 410 ? -27.654 19.787 42.886 1.00 83.00 410 PRO A N 1
ATOM 3277 C CA . PRO A 1 410 ? -28.533 19.356 43.978 1.00 83.00 410 PRO A CA 1
ATOM 3278 C C . PRO A 1 410 ? -28.006 18.166 44.794 1.00 83.00 410 PRO A C 1
ATOM 3280 O O . PRO A 1 410 ? -28.315 18.056 45.981 1.00 83.00 410 PRO A O 1
ATOM 3283 N N . GLY A 1 411 ? -27.226 17.272 44.180 1.00 81.94 411 GLY A N 1
ATOM 3284 C CA . GLY A 1 411 ? -26.676 16.081 44.822 1.00 81.94 411 GLY A CA 1
ATOM 3285 C C . GLY A 1 411 ? -25.239 15.779 44.394 1.00 81.94 411 GLY A C 1
ATOM 3286 O O . GLY A 1 411 ? -24.808 16.104 43.292 1.00 81.94 411 GLY A O 1
ATOM 3287 N N . ASN A 1 412 ? -24.492 15.091 45.259 1.00 81.69 412 ASN A N 1
ATOM 3288 C CA . ASN A 1 412 ? -23.086 14.735 45.008 1.00 81.69 412 ASN A CA 1
ATOM 3289 C C . ASN A 1 412 ? -22.906 13.297 44.486 1.00 81.69 412 ASN A C 1
ATOM 3291 O O . ASN A 1 412 ? -21.780 12.804 44.418 1.00 81.69 412 ASN A O 1
ATOM 3295 N N . TYR A 1 413 ? -23.997 12.594 44.172 1.00 82.31 413 TYR A N 1
ATOM 3296 C CA . TYR A 1 413 ? -23.934 11.209 43.716 1.00 82.31 413 TYR A CA 1
ATOM 3297 C C . TYR A 1 413 ? -23.619 11.155 42.211 1.00 82.31 413 TYR A C 1
ATOM 3299 O O . TYR A 1 413 ? -24.359 11.758 41.436 1.00 82.31 413 TYR A O 1
ATOM 3307 N N . PRO A 1 414 ? -22.529 10.490 41.780 1.00 79.88 414 PRO A N 1
ATOM 3308 C CA . PRO A 1 414 ? -22.115 10.459 40.381 1.00 79.88 414 PRO A CA 1
ATOM 3309 C C . PRO A 1 414 ? -22.940 9.435 39.590 1.00 79.88 414 PRO A C 1
ATOM 3311 O O . PRO A 1 414 ? -22.489 8.322 39.329 1.00 79.88 414 PRO A O 1
ATOM 3314 N N . ASP A 1 415 ? -24.158 9.816 39.222 1.00 82.31 415 ASP A N 1
ATOM 3315 C CA . ASP A 1 415 ? -25.042 9.072 38.329 1.00 82.31 415 ASP A CA 1
ATOM 3316 C C . ASP A 1 415 ? -25.462 9.915 37.117 1.00 82.31 415 ASP A C 1
ATOM 3318 O O . ASP A 1 415 ? -25.333 11.138 37.101 1.00 82.31 415 ASP A O 1
ATOM 3322 N N . GLY A 1 416 ? -25.947 9.244 36.074 1.00 82.31 416 GLY A N 1
ATOM 3323 C CA . GLY A 1 416 ? -26.361 9.880 34.827 1.00 82.31 416 GLY A CA 1
ATOM 3324 C C . GLY A 1 416 ? -25.234 10.152 33.827 1.00 82.31 416 GLY A C 1
ATOM 3325 O O . GLY A 1 416 ? -24.090 9.697 33.954 1.00 82.31 416 GLY A O 1
ATOM 3326 N N . LYS A 1 417 ? -25.602 10.871 32.767 1.00 85.06 417 LYS A N 1
ATOM 3327 C CA . LYS A 1 417 ? -24.752 11.204 31.621 1.00 85.06 417 LYS A CA 1
ATOM 3328 C C . LYS A 1 417 ? -24.816 12.698 31.345 1.00 85.06 417 LYS A C 1
ATOM 3330 O O . LYS A 1 417 ? -25.886 13.301 31.395 1.00 85.06 417 LYS A O 1
ATOM 3335 N N . VAL A 1 418 ? -23.674 13.280 31.000 1.00 84.19 418 VAL A N 1
ATOM 3336 C CA . VAL A 1 418 ? -23.601 14.634 30.447 1.00 84.19 418 VAL A CA 1
ATOM 3337 C C . VAL A 1 418 ? -23.828 14.553 28.947 1.00 84.19 418 VAL A C 1
ATOM 3339 O O . VAL A 1 418 ? -23.159 13.775 28.271 1.00 84.19 418 VAL A O 1
ATOM 3342 N N . SER A 1 419 ? -24.748 15.360 28.433 1.00 84.19 419 SER A N 1
ATOM 3343 C CA . SER A 1 419 ? -24.980 15.540 27.006 1.00 84.19 419 SER A CA 1
ATOM 3344 C C . SER A 1 419 ? -24.604 16.949 26.555 1.00 84.19 419 SER A C 1
ATOM 3346 O O . SER A 1 419 ? -25.030 17.924 27.185 1.00 84.19 419 SER A O 1
ATOM 3348 N N . PHE A 1 420 ? -23.879 17.039 25.441 1.00 76.94 420 PHE A N 1
ATOM 3349 C CA . PHE A 1 420 ? -23.601 18.282 24.717 1.00 76.94 420 PHE A CA 1
ATOM 3350 C C . PHE A 1 420 ? -24.301 18.243 23.371 1.00 76.94 420 PHE A C 1
ATOM 3352 O O . PHE A 1 420 ? -24.198 17.239 22.670 1.00 76.94 420 PHE A O 1
ATOM 3359 N N . ALA A 1 421 ? -25.002 19.321 23.037 1.00 73.75 421 ALA A N 1
ATOM 3360 C CA . ALA A 1 421 ? -25.717 19.465 21.782 1.00 73.75 421 ALA A CA 1
ATOM 3361 C C . ALA A 1 421 ? -25.012 20.520 20.925 1.00 73.75 421 ALA A C 1
ATOM 3363 O O . ALA A 1 421 ? -25.005 21.697 21.279 1.00 73.75 421 ALA A O 1
ATOM 3364 N N . GLU A 1 422 ? -24.434 20.104 19.804 1.00 73.12 422 GLU A N 1
ATOM 3365 C CA . GLU A 1 422 ? -23.862 21.003 18.801 1.00 73.12 422 GLU A CA 1
ATOM 3366 C C . GLU A 1 422 ? -24.809 21.108 17.603 1.00 73.12 422 GLU A C 1
ATOM 3368 O O . GLU A 1 422 ? -25.420 20.121 17.190 1.00 73.12 422 GLU A O 1
ATOM 3373 N N . VAL A 1 423 ? -24.937 22.310 17.035 1.00 78.62 423 VAL A N 1
ATOM 3374 C CA . VAL A 1 423 ? -25.698 22.539 15.801 1.00 78.62 423 VAL A CA 1
ATOM 3375 C C . VAL A 1 423 ? -24.732 22.944 14.702 1.00 78.62 423 VAL A C 1
ATOM 3377 O O . VAL A 1 423 ? -24.084 23.985 14.778 1.00 78.62 423 VAL A O 1
ATOM 3380 N N . PHE A 1 424 ? -24.685 22.138 13.654 1.00 80.88 424 PHE A N 1
ATOM 3381 C CA . PHE A 1 424 ? -23.907 22.380 12.454 1.00 80.88 424 PHE A CA 1
ATOM 3382 C C . PHE A 1 424 ? -24.816 22.786 11.294 1.00 80.88 424 PHE A C 1
ATOM 3384 O O . PHE A 1 424 ? -26.016 22.501 11.286 1.00 80.88 424 PHE A O 1
ATOM 3391 N N . ILE A 1 425 ? -24.229 23.448 10.302 1.00 81.00 425 ILE A N 1
ATOM 3392 C CA . ILE A 1 425 ? -24.884 23.761 9.033 1.00 81.00 425 ILE A CA 1
ATOM 3393 C C . ILE A 1 425 ? -24.153 22.970 7.951 1.00 81.00 425 ILE A C 1
ATOM 3395 O O . ILE A 1 425 ? -22.931 23.072 7.862 1.00 81.00 425 ILE A O 1
ATOM 3399 N N . ALA A 1 426 ? -24.893 22.193 7.166 1.00 84.00 426 ALA A N 1
ATOM 3400 C CA . ALA A 1 426 ? -24.361 21.408 6.058 1.00 84.00 426 ALA A CA 1
ATOM 3401 C C . ALA A 1 426 ? -25.170 21.616 4.783 1.00 84.00 426 ALA A C 1
ATOM 3403 O O . ALA A 1 426 ? -26.372 21.875 4.842 1.00 84.00 426 ALA A O 1
ATOM 3404 N N . ASP A 1 427 ? -24.519 21.426 3.645 1.00 81.31 427 ASP A N 1
ATOM 3405 C CA . ASP A 1 427 ? -25.175 21.277 2.352 1.00 81.31 427 ASP A CA 1
ATOM 3406 C C . ASP A 1 427 ? -25.243 19.789 1.996 1.00 81.31 427 ASP A C 1
ATOM 3408 O O . ASP A 1 427 ? -24.237 19.077 2.039 1.00 81.31 427 ASP A O 1
ATOM 3412 N N . ILE A 1 428 ? -26.446 19.298 1.701 1.00 80.62 428 ILE A N 1
ATOM 3413 C CA . ILE A 1 428 ? -26.688 17.901 1.322 1.00 80.62 428 ILE A CA 1
ATOM 3414 C C . ILE A 1 428 ? -26.596 17.823 -0.202 1.00 80.62 428 ILE A C 1
ATOM 3416 O O . ILE A 1 428 ? -27.225 18.617 -0.888 1.00 80.62 428 ILE A O 1
ATOM 3420 N N . SER A 1 429 ? -25.790 16.911 -0.744 1.00 77.50 429 SER A N 1
ATOM 3421 C CA . SER A 1 429 ? -25.665 16.743 -2.197 1.00 77.50 429 SER A CA 1
ATOM 3422 C C . SER A 1 429 ? -26.881 16.065 -2.824 1.00 77.50 429 SER A C 1
ATOM 3424 O O . SER A 1 429 ? -27.622 15.355 -2.150 1.00 77.50 429 SER A O 1
ATOM 3426 N N . ASP A 1 430 ? -27.001 16.174 -4.150 1.00 70.56 430 ASP A N 1
ATOM 3427 C CA . ASP A 1 430 ? -28.074 15.583 -4.967 1.00 70.56 430 ASP A CA 1
ATOM 3428 C C . ASP A 1 430 ? -28.273 14.065 -4.767 1.00 70.56 430 ASP A C 1
ATOM 3430 O O . ASP A 1 430 ? -29.354 13.531 -5.013 1.00 70.56 430 ASP A O 1
ATOM 3434 N N . ASP A 1 431 ? -27.239 13.340 -4.321 1.00 72.12 431 ASP A N 1
ATOM 3435 C CA . ASP A 1 431 ? -27.328 11.911 -3.984 1.00 72.12 431 ASP A CA 1
ATOM 3436 C C . ASP A 1 431 ? -28.087 11.628 -2.666 1.00 72.12 431 ASP A C 1
ATOM 3438 O O . ASP A 1 431 ? -28.361 10.467 -2.336 1.00 72.12 431 ASP A O 1
ATOM 3442 N N . GLY A 1 432 ? -28.398 12.682 -1.902 1.00 70.94 432 GLY A N 1
ATOM 3443 C CA . GLY A 1 432 ? -29.033 12.687 -0.588 1.00 70.94 432 GLY A CA 1
ATOM 3444 C C . GLY A 1 432 ? -28.235 11.981 0.511 1.00 70.94 432 GLY A C 1
ATOM 3445 O O . GLY A 1 432 ? -28.727 11.824 1.622 1.00 70.94 432 GLY A O 1
ATOM 3446 N N . ARG A 1 433 ? -27.022 11.494 0.249 1.00 80.94 433 ARG A N 1
ATOM 3447 C CA . ARG A 1 433 ? -26.233 10.711 1.218 1.00 80.94 433 ARG A CA 1
ATOM 3448 C C . ARG A 1 433 ? -25.013 11.449 1.715 1.00 80.94 433 ARG A C 1
ATOM 3450 O O . ARG A 1 433 ? -24.506 11.087 2.776 1.00 80.94 433 ARG A O 1
ATOM 3457 N N . THR A 1 434 ? -24.549 12.446 0.980 1.00 82.44 434 THR A N 1
ATOM 3458 C CA . THR A 1 434 ? -23.329 13.159 1.325 1.00 82.44 434 THR A CA 1
ATOM 3459 C C . THR A 1 434 ? -23.671 14.531 1.903 1.00 82.44 434 THR A C 1
ATOM 3461 O O . THR A 1 434 ? -24.396 15.315 1.298 1.00 82.44 434 THR A O 1
ATOM 3464 N N . LEU A 1 435 ? -23.178 14.806 3.111 1.00 83.56 435 LEU A N 1
ATOM 3465 C CA . LEU A 1 435 ? -23.285 16.099 3.779 1.00 83.56 435 LEU A CA 1
ATOM 3466 C C . LEU A 1 435 ? -21.932 16.802 3.726 1.00 83.56 435 LEU A C 1
ATOM 3468 O O . LEU A 1 435 ? -20.931 16.247 4.184 1.00 83.56 435 LEU A O 1
ATOM 3472 N N . ASN A 1 436 ? -21.918 18.028 3.223 1.00 81.81 436 ASN A N 1
ATOM 3473 C CA . ASN A 1 436 ? -20.737 18.874 3.137 1.00 81.81 436 ASN A CA 1
ATOM 3474 C C . ASN A 1 436 ? -20.817 19.985 4.185 1.00 81.81 436 ASN A C 1
ATOM 3476 O O . ASN A 1 436 ? -21.780 20.748 4.230 1.00 81.81 436 ASN A O 1
ATOM 3480 N N . PHE A 1 437 ? -19.802 20.060 5.040 1.00 83.94 437 PHE A N 1
ATOM 3481 C CA . PHE A 1 437 ? -19.660 21.065 6.086 1.00 83.94 437 PHE A CA 1
ATOM 3482 C C . PHE A 1 437 ? -18.494 21.983 5.732 1.00 83.94 437 PHE A C 1
ATOM 3484 O O . PHE A 1 437 ? -17.326 21.599 5.844 1.00 83.94 437 PHE A O 1
ATOM 3491 N N . ASP A 1 438 ? -18.811 23.202 5.315 1.00 76.62 438 ASP A N 1
ATOM 3492 C CA . ASP A 1 438 ? -17.809 24.162 4.865 1.00 76.62 438 ASP A CA 1
ATOM 3493 C C . ASP A 1 438 ? -17.038 24.799 6.023 1.00 76.62 438 ASP A C 1
ATOM 3495 O O . ASP A 1 438 ? -17.618 25.252 7.011 1.00 76.62 438 ASP A O 1
ATOM 3499 N N . ASN A 1 439 ? -15.717 24.908 5.857 1.00 72.19 439 ASN A N 1
ATOM 3500 C CA . ASN A 1 439 ? -14.776 25.562 6.774 1.00 72.19 439 ASN A CA 1
ATOM 3501 C C . ASN A 1 439 ? -14.746 24.986 8.197 1.00 72.19 439 ASN A C 1
ATOM 3503 O O . ASN A 1 439 ? -14.313 25.661 9.133 1.00 72.19 439 ASN A O 1
ATOM 3507 N N . ILE A 1 440 ? -15.181 23.739 8.370 1.00 72.31 440 ILE A N 1
ATOM 3508 C CA . ILE A 1 440 ? -15.161 23.045 9.656 1.00 72.31 440 ILE A CA 1
ATOM 3509 C C . ILE A 1 440 ? -14.545 21.666 9.445 1.00 72.31 440 ILE A C 1
ATOM 3511 O O . ILE A 1 440 ? -14.972 20.923 8.564 1.00 72.31 440 ILE A O 1
ATOM 3515 N N . ASP A 1 441 ? -13.557 21.318 10.271 1.00 69.56 441 ASP A N 1
ATOM 3516 C CA . ASP A 1 441 ? -13.027 19.958 10.382 1.00 69.56 441 ASP A CA 1
ATOM 3517 C C . ASP A 1 441 ? -13.775 19.197 11.492 1.00 69.56 441 ASP A C 1
ATOM 3519 O O . ASP A 1 441 ? -13.579 19.452 12.686 1.00 69.56 441 ASP A O 1
ATOM 3523 N N . LEU A 1 442 ? -14.662 18.279 11.098 1.00 69.50 442 LEU A N 1
ATOM 3524 C CA . LEU A 1 442 ? -15.429 17.429 12.013 1.00 69.50 442 LEU A CA 1
ATOM 3525 C C . LEU A 1 442 ? -14.774 16.059 12.231 1.00 69.50 442 LEU A C 1
ATOM 3527 O O . LEU A 1 442 ? -15.304 15.281 13.019 1.00 69.50 442 LEU A O 1
ATOM 3531 N N . THR A 1 443 ? -13.627 15.747 11.611 1.00 60.06 443 THR A N 1
ATOM 3532 C CA . THR A 1 443 ? -13.000 14.408 11.726 1.00 60.06 443 THR A CA 1
ATOM 3533 C C . THR A 1 443 ? -12.568 14.060 13.149 1.00 60.06 443 THR A C 1
ATOM 3535 O O . THR A 1 443 ? -12.548 12.896 13.532 1.00 60.06 443 THR A O 1
ATOM 3538 N N . SER A 1 444 ? -12.274 15.070 13.969 1.00 55.34 444 SER A N 1
ATOM 3539 C CA . SER A 1 444 ? -11.966 14.902 15.397 1.00 55.34 444 SER A CA 1
ATOM 3540 C C . SER A 1 444 ? -13.211 14.876 16.301 1.00 55.34 444 SER A C 1
ATOM 3542 O O . SER A 1 444 ? -13.132 14.504 17.485 1.00 55.34 444 SER A O 1
ATOM 3544 N N . ARG A 1 445 ? -14.367 15.280 15.758 1.00 63.34 445 ARG A N 1
ATOM 3545 C CA . ARG A 1 445 ? -15.625 15.485 16.489 1.00 63.34 445 ARG A CA 1
ATOM 3546 C C . ARG A 1 445 ? -16.594 14.327 16.306 1.00 63.34 445 ARG A C 1
ATOM 3548 O O . ARG A 1 445 ? -17.102 13.830 17.306 1.00 63.34 445 ARG A O 1
ATOM 3555 N N . VAL A 1 446 ? -16.790 13.903 15.060 1.00 67.75 446 VAL A N 1
ATOM 3556 C CA . VAL A 1 446 ? -17.772 12.901 14.642 1.00 67.75 446 VAL A CA 1
ATOM 3557 C C . VAL A 1 446 ? -17.043 11.668 14.123 1.00 67.75 446 VAL A C 1
ATOM 3559 O O . VAL A 1 446 ? -16.199 11.760 13.232 1.00 67.75 446 VAL A O 1
ATOM 3562 N N . CYS A 1 447 ? -17.374 10.511 14.681 1.00 64.19 447 CYS A N 1
ATOM 3563 C CA . CYS A 1 447 ? -16.825 9.217 14.302 1.00 64.19 447 CYS A CA 1
ATOM 3564 C C . CYS A 1 447 ? -17.811 8.423 13.437 1.00 64.19 447 CYS A C 1
ATOM 3566 O O . CYS A 1 447 ? -19.015 8.676 13.409 1.00 64.19 447 CYS A O 1
ATOM 3568 N N . VAL A 1 448 ? -17.297 7.416 12.733 1.00 62.81 448 VAL A N 1
ATOM 3569 C CA . VAL A 1 448 ? -18.151 6.429 12.060 1.00 62.81 448 VAL A CA 1
ATOM 3570 C C . VAL A 1 448 ? -18.948 5.653 13.113 1.00 62.81 448 VAL A C 1
ATOM 3572 O O . VAL A 1 448 ? -18.372 5.171 14.085 1.00 62.81 448 VAL A O 1
ATOM 3575 N N . GLY A 1 449 ? -20.260 5.539 12.915 1.00 59.25 449 GLY A N 1
ATOM 3576 C CA . GLY A 1 449 ? -21.213 4.946 13.856 1.00 59.25 449 GLY A CA 1
ATOM 3577 C C . GLY A 1 449 ? -21.920 5.957 14.764 1.00 59.25 449 GLY A C 1
ATOM 3578 O O . GLY A 1 449 ? -22.899 5.605 15.424 1.00 59.25 4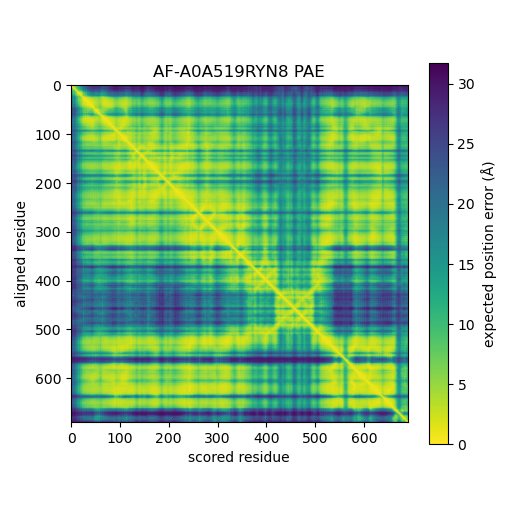49 GLY A O 1
ATOM 3579 N N . ASP A 1 450 ? -21.475 7.217 14.786 1.00 71.94 450 ASP A N 1
ATOM 3580 C CA . ASP A 1 450 ? -22.153 8.264 15.546 1.00 71.94 450 ASP A CA 1
ATOM 3581 C C . ASP A 1 450 ? -23.514 8.601 14.928 1.00 71.94 450 ASP A C 1
ATOM 3583 O O . ASP A 1 450 ? -23.704 8.546 13.708 1.00 71.94 450 ASP A O 1
ATOM 3587 N N . LYS A 1 451 ? -24.471 8.980 15.780 1.00 78.00 451 LYS A N 1
ATOM 3588 C CA . LYS A 1 451 ? -25.806 9.395 15.346 1.00 78.00 451 LYS A CA 1
ATOM 3589 C C . LYS A 1 451 ? -25.926 10.912 15.326 1.00 78.00 451 LYS A C 1
ATOM 3591 O O . LYS A 1 451 ? -25.663 11.588 16.320 1.00 78.00 451 LYS A O 1
ATOM 3596 N N . MET A 1 452 ? -26.364 11.440 14.193 1.00 83.62 452 MET A N 1
ATOM 3597 C CA . MET A 1 452 ? -26.664 12.853 13.987 1.00 83.62 452 MET A CA 1
ATOM 3598 C C . MET A 1 452 ? -28.142 13.016 13.647 1.00 83.62 452 MET A C 1
ATOM 3600 O O . MET A 1 452 ? -28.799 12.086 13.189 1.00 83.62 452 MET A O 1
ATOM 3604 N N . THR A 1 453 ? -28.692 14.200 13.886 1.00 82.38 453 THR A N 1
ATOM 3605 C CA . THR A 1 453 ? -30.107 14.487 13.641 1.00 82.38 453 THR A CA 1
ATOM 3606 C C . THR A 1 453 ? -30.251 15.658 12.683 1.00 82.38 453 THR A C 1
ATOM 3608 O O . THR A 1 453 ? -29.877 16.782 13.001 1.00 82.38 453 THR A O 1
ATOM 3611 N N . LEU A 1 454 ? -30.837 15.416 11.514 1.00 82.06 454 LEU A N 1
ATOM 3612 C CA . LEU A 1 454 ? -31.262 16.462 10.592 1.00 82.06 454 LEU A CA 1
ATOM 3613 C C . LEU A 1 454 ? -32.537 17.129 11.123 1.00 82.06 454 LEU A C 1
ATOM 3615 O O . LEU A 1 454 ? -33.556 16.470 11.341 1.00 82.06 454 LEU A O 1
ATOM 3619 N N . VAL A 1 455 ? -32.493 18.449 11.290 1.00 81.88 455 VAL A N 1
ATOM 3620 C CA . VAL A 1 455 ? -33.634 19.263 11.715 1.00 81.88 455 VAL A CA 1
ATOM 3621 C C . VAL A 1 455 ? -34.327 19.833 10.477 1.00 81.88 455 VAL A C 1
ATOM 3623 O O . VAL A 1 455 ? -33.866 20.823 9.911 1.00 81.88 455 VAL A O 1
ATOM 3626 N N . LYS A 1 456 ? -35.448 19.228 10.059 1.00 72.06 456 LYS A N 1
ATOM 3627 C CA . LYS A 1 456 ? -36.262 19.739 8.935 1.00 72.06 456 LYS A CA 1
ATOM 3628 C C . LYS A 1 456 ? -37.197 20.870 9.371 1.00 72.06 456 LYS A C 1
ATOM 3630 O O . LYS A 1 456 ? -37.404 21.833 8.644 1.00 72.06 456 LYS A O 1
ATOM 3635 N N . SER A 1 457 ? -37.766 20.754 10.569 1.00 60.97 457 SER A N 1
ATOM 3636 C CA . SER A 1 457 ? -38.633 21.753 11.209 1.00 60.97 457 SER A CA 1
ATOM 3637 C C . SER A 1 457 ? -38.564 21.570 12.728 1.00 60.97 457 SER A C 1
ATOM 3639 O O . SER A 1 457 ? -38.042 20.560 13.195 1.00 60.97 457 SER A O 1
ATOM 3641 N N . ALA A 1 458 ? -39.123 22.495 13.516 1.00 59.34 458 ALA A N 1
ATOM 3642 C CA . ALA A 1 458 ? -39.163 22.402 14.982 1.00 59.34 458 ALA A CA 1
ATOM 3643 C C . ALA A 1 458 ? -39.821 21.106 15.512 1.00 59.34 458 ALA A C 1
ATOM 3645 O O . ALA A 1 458 ? -39.637 20.761 16.674 1.00 59.34 458 ALA A O 1
ATOM 3646 N N . VAL A 1 459 ? -40.571 20.396 14.659 1.00 53.09 459 VAL A N 1
ATOM 3647 C CA . VAL A 1 459 ? -41.305 19.163 14.988 1.00 53.09 459 VAL A CA 1
ATOM 3648 C C . VAL A 1 459 ? -40.755 17.929 14.254 1.00 53.09 459 VAL A C 1
ATOM 3650 O O . VAL A 1 459 ? -40.964 16.808 14.705 1.00 53.09 459 VAL A O 1
ATOM 3653 N N . ILE A 1 460 ? -40.032 18.104 13.139 1.00 70.19 460 ILE A N 1
ATOM 3654 C CA . ILE A 1 460 ? -39.573 16.993 12.287 1.00 70.19 460 ILE A CA 1
ATOM 3655 C C . ILE A 1 460 ? -38.053 16.859 12.400 1.00 70.19 460 ILE A C 1
ATOM 3657 O O . ILE A 1 460 ? -37.299 17.656 11.832 1.00 70.19 460 ILE A O 1
ATOM 3661 N N . LEU A 1 461 ? -37.633 15.819 13.119 1.00 78.62 461 LEU A N 1
ATOM 3662 C CA . LEU A 1 461 ? -36.245 15.438 13.362 1.00 78.62 461 LEU A CA 1
ATOM 3663 C C . LEU A 1 461 ? -35.972 14.084 12.697 1.00 78.62 461 LEU A C 1
ATOM 3665 O O . LEU A 1 461 ? -36.720 13.133 12.909 1.00 78.62 461 LEU A O 1
ATOM 3669 N N . VAL A 1 462 ? -34.914 13.995 11.892 1.00 78.12 462 VAL A N 1
ATOM 3670 C CA . VAL A 1 462 ? -34.520 12.758 11.204 1.00 78.12 462 VAL A CA 1
ATOM 3671 C C . VAL A 1 462 ? -33.145 12.330 11.698 1.00 78.12 462 VAL A C 1
ATOM 3673 O O . VAL A 1 462 ? -32.146 12.967 11.377 1.00 78.12 462 VAL A O 1
ATOM 3676 N N . GLU A 1 463 ? -33.091 11.256 12.479 1.00 83.19 463 GLU A N 1
ATOM 3677 C CA . GLU A 1 463 ? -31.836 10.684 12.970 1.00 83.19 463 GLU A CA 1
ATOM 3678 C C . GLU A 1 463 ? -31.177 9.806 11.893 1.00 83.19 463 GLU A C 1
ATOM 3680 O O . GLU A 1 463 ? -31.845 9.026 11.207 1.00 83.19 463 GLU A O 1
ATOM 3685 N N . PHE A 1 464 ? -29.862 9.935 11.737 1.00 79.69 464 PHE A N 1
ATOM 3686 C CA . PHE A 1 464 ? -29.054 9.145 10.819 1.00 79.69 464 PHE A CA 1
ATOM 3687 C C . PHE A 1 464 ? -27.709 8.775 11.439 1.00 79.69 464 PHE A C 1
ATOM 3689 O O . PHE A 1 464 ? -27.170 9.494 12.275 1.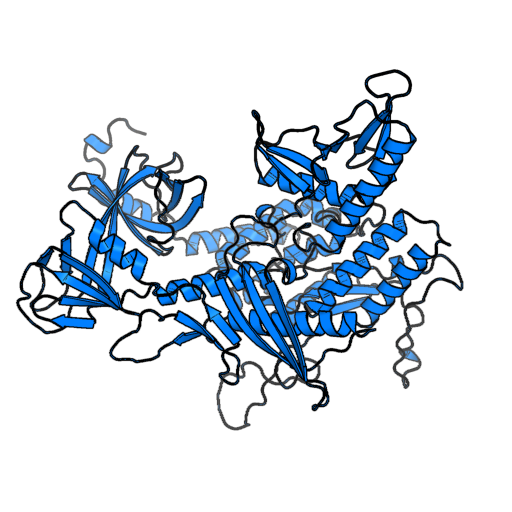00 79.69 464 PHE A O 1
ATOM 3696 N N . GLU A 1 465 ? -27.169 7.638 11.012 1.00 76.44 465 GLU A N 1
ATOM 3697 C CA . GLU A 1 465 ? -25.851 7.157 11.422 1.00 76.44 465 GLU A CA 1
ATOM 3698 C C . GLU A 1 465 ? -24.785 7.584 10.409 1.00 76.44 465 GLU A C 1
ATOM 3700 O O . GLU A 1 465 ? -25.033 7.618 9.199 1.00 76.44 465 GLU A O 1
ATOM 3705 N N . VAL A 1 466 ? -23.595 7.904 10.905 1.00 78.31 466 VAL A N 1
ATOM 3706 C CA . VAL A 1 466 ? -22.447 8.325 10.104 1.00 78.31 466 VAL A CA 1
ATOM 3707 C C . VAL A 1 466 ? -21.674 7.105 9.601 1.00 78.31 466 VAL A C 1
ATOM 3709 O O . VAL A 1 466 ? -21.114 6.351 10.386 1.00 78.31 466 VAL A O 1
ATOM 3712 N N . LEU A 1 467 ? -21.598 6.911 8.284 1.00 67.12 467 LEU A N 1
ATOM 3713 C CA . LEU A 1 467 ? -20.885 5.785 7.662 1.00 67.12 467 LEU A CA 1
ATOM 3714 C C . LEU A 1 467 ? -19.417 6.080 7.359 1.00 67.12 467 LEU A C 1
ATOM 3716 O O . LEU A 1 467 ? -18.589 5.171 7.325 1.00 67.12 467 LEU A O 1
ATOM 3720 N N . LYS A 1 468 ? -19.097 7.338 7.065 1.00 70.62 468 LYS A N 1
ATOM 3721 C CA . LYS A 1 468 ? -17.747 7.770 6.702 1.00 70.62 468 LYS A CA 1
ATOM 3722 C C . LYS A 1 468 ? -17.620 9.266 6.942 1.00 70.62 468 LYS A C 1
ATOM 3724 O O . LYS A 1 468 ? -18.556 10.003 6.648 1.00 70.62 468 LYS A O 1
ATOM 3729 N N . VAL A 1 469 ? -16.459 9.696 7.423 1.00 75.00 469 VAL A N 1
ATOM 3730 C CA . VAL A 1 469 ? -16.106 11.109 7.588 1.00 75.00 469 VAL A CA 1
ATOM 3731 C C . VAL A 1 469 ? -14.765 11.335 6.908 1.00 75.00 469 VAL A C 1
ATOM 3733 O O . VAL A 1 469 ? -13.808 10.613 7.175 1.00 75.00 469 VAL A O 1
ATOM 3736 N N . ASN A 1 470 ? -14.704 12.312 6.013 1.00 72.38 470 ASN A N 1
ATOM 3737 C CA . ASN A 1 470 ? -13.492 12.718 5.313 1.00 72.38 470 ASN A CA 1
ATOM 3738 C C . ASN A 1 470 ? -13.319 14.227 5.460 1.00 72.38 470 ASN A C 1
ATOM 3740 O O . ASN A 1 470 ? -14.296 14.957 5.353 1.00 72.38 470 ASN A O 1
ATOM 3744 N N . PHE A 1 471 ? -12.089 14.705 5.616 1.00 68.38 471 PHE A N 1
ATOM 3745 C CA . PHE A 1 471 ? -11.785 16.132 5.540 1.00 68.38 471 PHE A CA 1
ATOM 3746 C C . PHE A 1 471 ? -10.821 16.393 4.389 1.00 68.38 471 PHE A C 1
ATOM 3748 O O . PHE A 1 471 ? -9.730 15.821 4.336 1.00 68.38 471 PHE A O 1
ATOM 3755 N N . SER A 1 472 ? -11.232 17.245 3.455 1.00 63.72 472 SER A N 1
ATOM 3756 C CA . SER A 1 472 ? -10.414 17.653 2.311 1.00 63.72 472 SER A CA 1
ATOM 3757 C C . SER A 1 472 ? -10.787 19.066 1.882 1.00 63.72 472 SER A C 1
ATOM 3759 O O . SER A 1 472 ? -11.962 19.418 1.894 1.00 63.72 472 SER A O 1
ATOM 3761 N N . ASN A 1 473 ? -9.800 19.872 1.480 1.00 65.12 473 ASN A N 1
ATOM 3762 C CA . ASN A 1 473 ? -10.010 21.234 0.968 1.00 65.12 473 ASN A CA 1
ATOM 3763 C C . ASN A 1 473 ? -10.839 22.139 1.904 1.00 65.12 473 ASN A C 1
ATOM 3765 O O . ASN A 1 473 ? -11.693 22.890 1.444 1.00 65.12 473 ASN A O 1
ATOM 3769 N N . SER A 1 474 ? -10.600 22.064 3.219 1.00 71.62 474 SER A N 1
ATOM 3770 C CA . SER A 1 474 ? -11.338 22.831 4.240 1.00 71.62 474 SER A CA 1
ATOM 3771 C C . SER A 1 474 ? -12.836 22.513 4.341 1.00 71.62 474 SER A C 1
ATOM 3773 O O . SER A 1 474 ? -13.570 23.263 4.978 1.00 71.62 474 SER A O 1
ATOM 3775 N N . CYS A 1 475 ? -13.291 21.399 3.768 1.00 73.50 475 CYS A N 1
ATOM 3776 C CA . CYS A 1 475 ? -14.659 20.905 3.879 1.00 73.50 475 CYS A CA 1
ATOM 3777 C C . CYS A 1 475 ? -14.647 19.516 4.534 1.00 73.50 475 CYS A C 1
ATOM 3779 O O . CYS A 1 475 ? -13.829 18.661 4.173 1.00 73.50 475 CYS A O 1
ATOM 3781 N N . THR A 1 476 ? -15.536 19.286 5.505 1.00 80.62 476 THR A N 1
ATOM 3782 C CA . THR A 1 476 ? -15.791 17.929 6.005 1.00 80.62 476 THR A CA 1
ATOM 3783 C C . THR A 1 476 ? -16.947 17.314 5.243 1.00 80.62 476 THR A C 1
ATOM 3785 O O . THR A 1 476 ? -18.039 17.868 5.202 1.00 80.62 476 THR A O 1
ATOM 3788 N N . THR A 1 477 ? -16.715 16.133 4.694 1.00 80.00 477 THR A N 1
ATOM 3789 C CA . THR A 1 477 ? -17.704 15.336 3.985 1.00 80.00 477 THR A CA 1
ATOM 3790 C C . THR A 1 477 ? -18.122 14.158 4.859 1.00 80.00 477 THR A C 1
ATOM 3792 O O . THR A 1 477 ? -17.296 13.305 5.198 1.00 80.00 477 THR A O 1
ATOM 3795 N N . ILE A 1 478 ? -19.403 14.097 5.221 1.00 82.19 478 ILE A N 1
ATOM 3796 C CA . ILE A 1 478 ? -19.998 13.012 6.008 1.00 82.19 478 ILE A CA 1
ATOM 3797 C C . ILE A 1 478 ? -20.950 12.210 5.127 1.00 82.19 478 ILE A C 1
ATOM 3799 O O . ILE A 1 478 ? -21.838 12.767 4.492 1.00 82.19 478 ILE A O 1
ATOM 3803 N N . PHE A 1 479 ? -20.798 10.890 5.129 1.00 80.06 479 PHE A N 1
ATOM 3804 C CA . PHE A 1 479 ? -21.724 9.982 4.462 1.00 80.06 479 PHE A CA 1
ATOM 3805 C C . PHE A 1 479 ? -22.761 9.472 5.458 1.00 80.06 479 PHE A C 1
ATOM 3807 O O . PHE A 1 479 ? -22.413 8.829 6.448 1.00 80.06 479 PHE A O 1
ATOM 3814 N N . SER A 1 480 ? -24.032 9.730 5.179 1.00 81.06 480 SER A N 1
ATOM 3815 C CA . SER A 1 480 ? -25.173 9.256 5.958 1.00 81.06 480 SER A CA 1
ATOM 3816 C C . SER A 1 480 ? -25.553 7.820 5.583 1.00 81.06 480 SER A C 1
ATOM 3818 O O . SER A 1 480 ? -25.519 7.420 4.415 1.00 81.06 480 SER A O 1
ATOM 3820 N N . ALA A 1 481 ? -25.977 7.039 6.580 1.00 73.56 481 ALA A N 1
ATOM 3821 C CA . ALA A 1 481 ? -26.515 5.693 6.389 1.00 73.56 481 ALA A CA 1
ATOM 3822 C C . ALA A 1 481 ? -27.856 5.671 5.641 1.00 73.56 481 ALA A C 1
ATOM 3824 O O . ALA A 1 481 ? -28.237 4.649 5.065 1.00 73.56 481 ALA A O 1
ATOM 3825 N N . ILE A 1 482 ? -28.567 6.799 5.627 1.00 72.56 482 ILE A N 1
ATOM 3826 C CA . ILE A 1 482 ? -29.856 6.964 4.955 1.00 72.56 482 ILE A CA 1
ATOM 3827 C C . ILE A 1 482 ? -29.790 8.096 3.930 1.00 72.56 482 ILE A C 1
ATOM 3829 O O . ILE A 1 482 ? -29.003 9.027 4.070 1.00 72.56 482 ILE A O 1
ATOM 3833 N N . VAL A 1 483 ? -30.654 8.027 2.919 1.00 76.75 483 VAL A N 1
ATOM 3834 C CA . VAL A 1 483 ? -30.886 9.156 2.013 1.00 76.75 483 VAL A CA 1
ATOM 3835 C C . VAL A 1 483 ? -31.677 10.218 2.780 1.00 76.75 483 VAL A C 1
ATOM 3837 O O . VAL A 1 483 ? -32.733 9.922 3.345 1.00 76.75 483 VAL A O 1
ATOM 3840 N N . LEU A 1 484 ? -31.116 11.415 2.844 1.00 78.88 484 LEU A N 1
ATOM 3841 C CA . LEU A 1 484 ? -31.664 12.636 3.406 1.00 78.88 484 LEU A CA 1
ATOM 3842 C C . LEU A 1 484 ? -32.235 13.492 2.272 1.00 78.88 484 LEU A C 1
ATOM 3844 O O . LEU A 1 484 ? -31.835 13.363 1.116 1.00 78.88 484 LEU A O 1
ATOM 3848 N N . ASP A 1 485 ? -33.187 14.354 2.610 1.00 73.56 485 ASP A N 1
ATOM 3849 C CA . ASP A 1 485 ? -33.756 15.291 1.645 1.00 73.56 485 ASP A CA 1
ATOM 3850 C C . ASP A 1 485 ? -32.698 16.329 1.264 1.00 73.56 485 ASP A C 1
ATOM 3852 O O . ASP A 1 485 ? -31.963 16.806 2.131 1.00 73.56 485 ASP A O 1
ATOM 3856 N N . ASP A 1 486 ? -32.666 16.705 -0.012 1.00 73.88 486 ASP A N 1
ATOM 3857 C CA . ASP A 1 486 ? -31.838 17.802 -0.503 1.00 73.88 486 ASP A CA 1
ATOM 3858 C C . ASP A 1 486 ? -32.327 19.129 0.103 1.00 73.88 486 ASP A C 1
ATOM 3860 O O . ASP A 1 486 ? -33.411 19.634 -0.207 1.00 73.88 486 ASP A O 1
ATOM 3864 N N . ILE A 1 487 ? -31.548 19.641 1.055 1.00 72.75 487 ILE A N 1
ATOM 3865 C CA . ILE A 1 487 ? -31.804 20.888 1.767 1.00 72.75 487 ILE A CA 1
ATOM 3866 C C . ILE A 1 487 ? -30.497 21.674 1.780 1.00 72.75 487 ILE A C 1
ATOM 3868 O O . ILE A 1 487 ? -29.526 21.294 2.437 1.00 72.75 487 ILE A O 1
ATOM 3872 N N . THR A 1 488 ? -30.504 22.827 1.117 1.00 71.31 488 THR A N 1
ATOM 3873 C CA . THR A 1 488 ? -29.417 23.806 1.206 1.00 71.31 488 THR A CA 1
ATOM 3874 C C . THR A 1 488 ? -29.350 24.377 2.622 1.00 71.31 488 THR A C 1
ATOM 3876 O O . THR A 1 488 ? -30.369 24.839 3.148 1.00 71.31 488 THR A O 1
ATOM 3879 N N . ARG A 1 489 ? -28.160 24.404 3.230 1.00 77.56 489 ARG A N 1
ATOM 3880 C CA . ARG A 1 489 ? -27.914 24.878 4.603 1.00 77.56 489 ARG A CA 1
ATOM 3881 C C . ARG A 1 489 ? -28.762 24.164 5.662 1.00 77.56 489 ARG A C 1
ATOM 3883 O O . ARG A 1 489 ? -29.301 24.794 6.580 1.00 77.56 489 ARG A O 1
ATOM 3890 N N . ALA A 1 490 ? -28.868 22.846 5.543 1.00 80.81 490 ALA A N 1
ATOM 3891 C CA . ALA A 1 490 ? -29.503 21.971 6.513 1.00 80.81 490 ALA A CA 1
ATOM 3892 C C . ALA A 1 490 ? -28.893 22.132 7.916 1.00 80.81 490 ALA A C 1
ATOM 3894 O O . ALA A 1 490 ? -27.673 22.132 8.086 1.00 80.81 490 ALA A O 1
ATOM 3895 N N . LYS A 1 491 ? -29.747 22.235 8.942 1.00 83.56 491 LYS A N 1
ATOM 3896 C CA . LYS A 1 491 ? -29.311 22.237 10.345 1.00 83.56 491 LYS A CA 1
ATOM 3897 C C . LYS A 1 491 ? -29.165 20.804 10.840 1.00 83.56 491 LYS A C 1
ATOM 3899 O O . LYS A 1 491 ? -30.146 20.061 10.869 1.00 83.56 491 LYS A O 1
ATOM 3904 N N . ILE A 1 492 ? -27.964 20.442 11.272 1.00 82.31 492 ILE A N 1
ATOM 3905 C CA . ILE A 1 492 ? -27.641 19.118 11.802 1.00 82.31 492 ILE A CA 1
ATOM 3906 C C . ILE A 1 492 ? -27.325 19.246 13.290 1.00 82.31 492 ILE A C 1
ATOM 3908 O O . ILE A 1 492 ? -26.387 19.938 13.669 1.00 82.31 492 ILE A O 1
ATOM 3912 N N . LEU A 1 493 ? -28.107 18.582 14.132 1.00 82.25 493 LEU A N 1
ATOM 3913 C CA . LEU A 1 493 ? -27.873 18.475 15.566 1.00 82.25 493 LEU A CA 1
ATOM 3914 C C . LEU A 1 493 ? -27.019 17.236 15.858 1.00 82.25 493 LEU A C 1
ATOM 3916 O O . LEU A 1 493 ? -27.325 16.140 15.384 1.00 82.25 493 LEU A O 1
ATOM 3920 N N . PHE A 1 494 ? -25.986 17.392 16.677 1.00 80.31 494 PHE A N 1
ATOM 3921 C CA . PHE A 1 494 ? -25.153 16.299 17.161 1.00 80.31 494 PHE A CA 1
ATOM 3922 C C . PHE A 1 494 ? -25.141 16.288 18.686 1.00 80.31 494 PHE A C 1
ATOM 3924 O O . PHE A 1 494 ? -24.755 17.276 19.308 1.00 80.31 494 PHE A O 1
ATOM 3931 N N . ASN A 1 495 ? -25.566 15.170 19.279 1.00 75.62 495 ASN A N 1
ATOM 3932 C CA . ASN A 1 495 ? -25.599 15.001 20.727 1.00 75.62 495 ASN A CA 1
ATOM 3933 C C . ASN A 1 495 ? -24.514 14.019 21.169 1.00 75.62 495 ASN A C 1
ATOM 3935 O O . ASN A 1 495 ? -24.609 12.823 20.902 1.00 75.62 495 ASN A O 1
ATOM 3939 N N . SER A 1 496 ? -23.515 14.516 21.894 1.00 76.50 496 SER A N 1
ATOM 3940 C CA . SER A 1 496 ? -22.472 13.683 22.499 1.00 76.50 496 SER A CA 1
ATOM 3941 C C . SER A 1 496 ? -22.820 13.359 23.947 1.00 76.50 496 SER A C 1
ATOM 3943 O O . SER A 1 496 ? -23.108 14.276 24.712 1.00 76.50 496 SER A O 1
ATOM 3945 N N . PHE A 1 497 ? -22.755 12.083 24.340 1.00 79.06 497 PHE A N 1
ATOM 3946 C CA . PHE A 1 497 ? -23.053 11.627 25.704 1.00 79.06 497 PHE A CA 1
ATOM 3947 C C . PHE A 1 497 ? -21.803 11.099 26.411 1.00 79.06 497 PHE A C 1
ATOM 3949 O O . PHE A 1 497 ? -21.099 10.243 25.880 1.00 79.06 497 PHE A O 1
ATOM 3956 N N . PHE A 1 498 ? -21.576 11.538 27.649 1.00 82.88 498 PHE A N 1
ATOM 3957 C CA . PHE A 1 498 ? -20.427 11.141 28.460 1.00 82.88 498 PHE A CA 1
ATOM 3958 C C . PHE A 1 498 ? -20.851 10.717 29.864 1.00 82.88 498 PHE A C 1
ATOM 3960 O O . PHE A 1 498 ? -21.593 11.424 30.545 1.00 82.88 498 PHE A O 1
ATOM 3967 N N . SER A 1 499 ? -20.349 9.573 30.328 1.00 81.94 499 SER A N 1
ATOM 3968 C CA . SER A 1 499 ? -20.615 9.095 31.687 1.00 81.94 499 SER A CA 1
ATOM 3969 C C . SER A 1 499 ? -19.923 9.972 32.732 1.00 81.94 499 SER A C 1
ATOM 3971 O O . SER A 1 499 ? -18.741 10.320 32.593 1.00 81.94 499 SER A O 1
ATOM 3973 N N . ILE A 1 500 ? -20.651 10.287 33.804 1.00 85.31 500 ILE A N 1
ATOM 3974 C CA . ILE A 1 500 ? -20.134 11.047 34.944 1.00 85.31 500 ILE A CA 1
ATOM 3975 C C . ILE A 1 500 ? -19.257 10.131 35.803 1.00 85.31 500 ILE A C 1
ATOM 3977 O O . ILE A 1 500 ? -19.655 9.030 36.172 1.00 85.31 500 ILE A O 1
ATOM 3981 N N . LYS A 1 501 ? -18.042 10.586 36.120 1.00 85.00 501 LYS A N 1
ATOM 3982 C CA . LYS A 1 501 ? -17.088 9.871 36.980 1.00 85.00 501 LYS A CA 1
ATOM 3983 C C . LYS A 1 501 ? -17.169 10.338 38.430 1.00 85.00 501 LYS A C 1
ATOM 3985 O O . LYS A 1 501 ? -17.136 9.522 39.345 1.00 85.00 501 LYS A O 1
ATOM 3990 N N . SER A 1 502 ? -17.212 11.648 38.643 1.00 84.56 502 SER A N 1
ATOM 3991 C CA . SER A 1 502 ? -17.315 12.248 39.973 1.00 84.56 502 SER A CA 1
ATOM 3992 C C . SER A 1 502 ? -17.959 13.628 39.901 1.00 84.56 502 SER A C 1
ATOM 3994 O O . SER A 1 502 ? -17.857 14.318 38.884 1.00 84.56 502 SER A O 1
ATOM 3996 N N . LEU A 1 503 ? -18.605 14.019 41.000 1.00 85.88 503 LEU A N 1
ATOM 3997 C CA . LEU A 1 503 ? -19.267 15.308 41.165 1.00 85.88 503 LEU A CA 1
ATOM 3998 C C . LEU A 1 503 ? -18.765 16.005 42.431 1.00 85.88 503 LEU A C 1
ATOM 4000 O O . LEU A 1 503 ? -18.546 15.375 43.466 1.00 85.88 503 LEU A O 1
ATOM 4004 N N . THR A 1 504 ? -18.617 17.319 42.348 1.00 85.25 504 THR A N 1
ATOM 4005 C CA . THR A 1 504 ? -18.583 18.233 43.494 1.00 85.25 504 THR A CA 1
ATOM 4006 C C . THR A 1 504 ? -19.675 19.284 43.282 1.00 85.25 504 THR A C 1
ATOM 4008 O O . THR A 1 504 ? -20.168 19.404 42.161 1.00 85.25 504 THR A O 1
ATOM 4011 N N . PRO A 1 505 ? -20.036 20.102 44.288 1.00 84.94 505 PRO A N 1
ATOM 4012 C CA . PRO A 1 505 ? -21.145 21.047 44.156 1.00 84.94 505 PRO A CA 1
ATOM 4013 C C . PRO A 1 505 ? -21.062 21.980 42.938 1.00 84.94 505 PRO A C 1
ATOM 4015 O O . PRO A 1 505 ? -22.098 22.419 42.462 1.00 84.94 505 PRO A O 1
ATOM 4018 N N . LYS A 1 506 ? -19.860 22.269 42.415 1.00 90.00 506 LYS A N 1
ATOM 4019 C CA . LYS A 1 506 ? -19.646 23.136 41.240 1.00 90.00 506 LYS A CA 1
ATOM 4020 C C . LYS A 1 506 ? -18.832 22.491 40.118 1.00 90.00 506 LYS A C 1
ATOM 4022 O O . LYS A 1 506 ? -18.371 23.180 39.210 1.00 90.00 506 LYS A O 1
ATOM 4027 N N . THR A 1 507 ? -18.562 21.192 40.193 1.00 88.69 507 THR A N 1
ATOM 4028 C CA . THR A 1 507 ? -17.691 20.533 39.217 1.00 88.69 507 THR A CA 1
ATOM 4029 C C . THR A 1 507 ? -18.219 19.168 38.834 1.00 88.69 507 THR A C 1
ATOM 4031 O O . THR A 1 507 ? -18.497 18.333 39.691 1.00 88.69 507 THR A O 1
ATOM 4034 N N . ILE A 1 508 ? -18.242 18.910 37.532 1.00 88.44 508 ILE A N 1
ATOM 4035 C CA . ILE A 1 508 ? -18.564 17.619 36.940 1.00 88.44 508 ILE A CA 1
ATOM 4036 C C . ILE A 1 508 ? -17.299 17.063 36.291 1.00 88.44 508 ILE A C 1
ATOM 4038 O O . ILE A 1 508 ? -16.666 17.732 35.481 1.00 88.44 508 ILE A O 1
ATOM 4042 N N . THR A 1 509 ? -16.906 15.838 36.632 1.00 87.56 509 THR A N 1
ATOM 4043 C CA . THR A 1 509 ? -15.797 15.150 35.956 1.00 87.56 509 THR A CA 1
ATOM 4044 C C . THR A 1 509 ? -16.351 14.043 35.073 1.00 87.56 509 THR A C 1
ATOM 4046 O O . THR A 1 509 ? -17.006 13.131 35.577 1.00 87.56 509 THR A O 1
ATOM 4049 N N . ILE A 1 510 ? -16.060 14.091 33.772 1.00 87.19 510 ILE A N 1
ATOM 4050 C CA . ILE A 1 510 ? -16.521 13.104 32.784 1.00 87.19 510 ILE A CA 1
ATOM 4051 C C . ILE A 1 510 ? -15.375 12.253 32.239 1.00 87.19 510 ILE A C 1
ATOM 4053 O O . ILE A 1 510 ? -14.221 12.692 32.183 1.00 87.19 510 ILE A O 1
ATOM 4057 N N . ARG A 1 511 ? -15.701 11.037 31.787 1.00 82.56 511 ARG A N 1
ATOM 4058 C CA . ARG A 1 511 ? -14.777 10.184 31.028 1.00 82.56 511 ARG A CA 1
ATOM 4059 C C . ARG A 1 511 ? -14.971 10.437 29.529 1.00 82.56 511 ARG A C 1
ATOM 4061 O O . ARG A 1 511 ? -15.947 9.975 28.954 1.00 82.56 511 ARG A O 1
ATOM 4068 N N . ALA A 1 512 ? -14.041 11.168 28.918 1.00 75.38 512 ALA A N 1
ATOM 4069 C CA . ALA A 1 512 ? -14.141 11.587 27.517 1.00 75.38 512 ALA A CA 1
ATOM 4070 C C . ALA A 1 512 ? -13.726 10.500 26.509 1.00 75.38 512 ALA A C 1
ATOM 4072 O O . ALA A 1 512 ? -14.341 10.368 25.458 1.00 75.38 512 ALA A O 1
ATOM 4073 N N . GLY A 1 513 ? -12.697 9.707 26.830 1.00 76.75 513 GLY A N 1
ATOM 4074 C CA . GLY A 1 513 ? -12.288 8.549 26.027 1.00 76.75 513 GLY A CA 1
ATOM 4075 C C . GLY A 1 513 ? -11.549 8.869 24.721 1.00 76.75 513 GLY A C 1
ATOM 4076 O O . GLY A 1 513 ? -11.237 7.934 23.983 1.00 76.75 513 GLY A O 1
ATOM 4077 N N . LYS A 1 514 ? -11.209 10.138 24.433 1.00 80.06 514 LYS A N 1
ATOM 4078 C CA . LYS A 1 514 ? -10.494 10.510 23.194 1.00 80.06 514 LYS A CA 1
ATOM 4079 C C . LYS A 1 514 ? -9.093 9.906 23.121 1.00 80.06 514 LYS A C 1
ATOM 4081 O O . LYS A 1 514 ? -8.561 9.726 22.033 1.00 80.06 514 LYS A O 1
ATOM 4086 N N . GLU A 1 515 ? -8.500 9.525 24.251 1.00 81.38 515 GLU A N 1
ATOM 4087 C CA . GLU A 1 515 ? -7.221 8.817 24.242 1.00 81.38 515 GLU A CA 1
ATOM 4088 C C . GLU A 1 515 ? -7.307 7.392 23.666 1.00 81.38 515 GLU A C 1
ATOM 4090 O O . GLU A 1 515 ? -6.325 6.929 23.095 1.00 81.38 515 GLU A O 1
ATOM 4095 N N . LYS A 1 516 ? -8.465 6.714 23.758 1.00 80.31 516 LYS A N 1
ATOM 4096 C CA . LYS A 1 516 ? -8.676 5.414 23.095 1.00 80.31 516 LYS A CA 1
ATOM 4097 C C . LYS A 1 516 ? -8.780 5.583 21.584 1.00 80.31 516 LYS A C 1
ATOM 4099 O O . LYS A 1 516 ? -8.147 4.837 20.849 1.00 80.31 516 LYS A O 1
ATOM 4104 N N . LEU A 1 517 ? -9.512 6.607 21.141 1.00 80.31 517 LEU A N 1
ATOM 4105 C CA . LEU A 1 517 ? -9.607 6.954 19.724 1.00 80.31 517 LEU A CA 1
ATOM 4106 C C . LEU A 1 517 ? -8.219 7.272 19.149 1.00 80.31 517 LEU A C 1
ATOM 4108 O O . LEU A 1 517 ? -7.854 6.743 18.112 1.00 80.31 517 LEU A O 1
ATOM 4112 N N . ALA A 1 518 ? -7.390 8.017 19.887 1.00 84.12 518 ALA A N 1
ATOM 4113 C CA . ALA A 1 518 ? -6.019 8.307 19.467 1.00 84.12 518 ALA A CA 1
ATOM 4114 C C . ALA A 1 518 ? -5.136 7.047 19.321 1.00 84.12 518 ALA A C 1
ATOM 4116 O O . ALA A 1 518 ? -4.252 7.016 18.466 1.00 84.12 518 ALA A O 1
ATOM 4117 N N . VAL A 1 519 ? -5.353 6.010 20.142 1.00 87.75 519 VAL A N 1
ATOM 4118 C CA . VAL A 1 519 ? -4.686 4.706 19.967 1.00 87.75 519 VAL A CA 1
ATOM 4119 C C . VAL A 1 519 ? -5.209 4.003 18.717 1.00 87.75 519 VAL A C 1
ATOM 4121 O O . VAL A 1 519 ? -4.407 3.532 17.915 1.00 87.75 519 VAL A O 1
ATOM 4124 N N . GLN A 1 520 ? -6.527 3.985 18.507 1.00 85.56 520 GLN A N 1
ATOM 4125 C CA . GLN A 1 520 ? -7.140 3.389 17.317 1.00 85.56 520 GLN A CA 1
ATOM 4126 C C . GLN A 1 520 ? -6.663 4.064 16.026 1.00 85.56 520 GLN A C 1
ATOM 4128 O O . GLN A 1 520 ? -6.297 3.365 15.085 1.00 85.56 520 GLN A O 1
ATOM 4133 N N . ASP A 1 521 ? -6.571 5.393 16.000 1.00 85.81 521 ASP A N 1
ATOM 4134 C CA . ASP A 1 521 ? -6.024 6.156 14.874 1.00 85.81 521 ASP A CA 1
ATOM 4135 C C . ASP A 1 521 ? -4.566 5.765 14.596 1.00 85.81 521 ASP A C 1
ATOM 4137 O O . ASP A 1 521 ? -4.166 5.588 13.444 1.00 85.81 521 ASP A O 1
ATOM 4141 N N . MET A 1 522 ? -3.767 5.570 15.652 1.00 90.62 522 MET A N 1
ATOM 4142 C CA . MET A 1 522 ? -2.377 5.133 15.525 1.00 90.62 522 MET A CA 1
ATOM 4143 C C . MET A 1 522 ? -2.278 3.711 14.957 1.00 90.62 522 MET A C 1
ATOM 4145 O O . MET A 1 522 ? -1.487 3.460 14.047 1.00 90.62 522 MET A O 1
ATOM 4149 N N . VAL A 1 523 ? -3.095 2.786 15.462 1.00 90.94 523 VAL A N 1
ATOM 4150 C CA . VAL A 1 523 ? -3.169 1.400 14.980 1.00 90.94 523 VAL A CA 1
ATOM 4151 C C . VAL A 1 523 ? -3.610 1.371 13.515 1.00 90.94 523 VAL A C 1
ATOM 4153 O O . VAL A 1 523 ? -2.992 0.691 12.693 1.00 90.94 523 VAL A O 1
ATOM 4156 N N . GLN A 1 524 ? -4.631 2.147 13.147 1.00 90.25 524 GLN A N 1
ATOM 4157 C CA . GLN A 1 524 ? -5.085 2.276 11.761 1.00 90.25 524 GLN A CA 1
ATOM 4158 C C . GLN A 1 524 ? -3.999 2.860 10.858 1.00 90.25 524 GLN A C 1
ATOM 4160 O O . GLN A 1 524 ? -3.802 2.366 9.747 1.00 90.25 524 GLN A O 1
ATOM 4165 N N . PHE A 1 525 ? -3.256 3.861 11.334 1.00 92.88 525 PHE A N 1
ATOM 4166 C CA . PHE A 1 525 ? -2.114 4.416 10.618 1.00 92.88 525 PHE A CA 1
ATOM 4167 C C . PHE A 1 525 ? -1.055 3.343 10.332 1.00 92.88 525 PHE A C 1
ATOM 4169 O O . PHE A 1 525 ? -0.663 3.170 9.175 1.00 92.88 525 PHE A O 1
ATOM 4176 N N . PHE A 1 526 ? -0.627 2.574 11.341 1.00 94.81 526 PHE A N 1
ATOM 4177 C CA . PHE A 1 526 ? 0.362 1.510 11.137 1.00 94.81 526 PHE A CA 1
ATOM 4178 C C . PHE A 1 526 ? -0.134 0.437 10.170 1.00 94.81 526 PHE A C 1
ATOM 4180 O O . PHE A 1 526 ? 0.611 0.030 9.269 1.00 94.81 526 PHE A O 1
ATOM 4187 N N . ASN A 1 527 ? -1.392 0.016 10.319 1.00 92.75 527 ASN A N 1
ATOM 4188 C CA . ASN A 1 527 ? -1.973 -0.994 9.447 1.00 92.75 527 ASN A CA 1
ATOM 4189 C C . ASN A 1 527 ? -2.057 -0.508 7.999 1.00 92.75 527 ASN A C 1
ATOM 4191 O O . ASN A 1 527 ? -1.550 -1.173 7.100 1.00 92.75 527 ASN A O 1
ATOM 4195 N N . LYS A 1 528 ? -2.585 0.698 7.768 1.00 90.38 528 LYS A N 1
ATOM 4196 C CA . LYS A 1 528 ? -2.700 1.287 6.428 1.00 90.38 528 LYS A CA 1
ATOM 4197 C C . LYS A 1 528 ? -1.337 1.492 5.759 1.00 90.38 528 LYS A C 1
ATOM 4199 O O . LYS A 1 528 ? -1.173 1.162 4.588 1.00 90.38 528 LYS A O 1
ATOM 4204 N N . VAL A 1 529 ? -0.362 2.052 6.476 1.00 92.19 529 VAL A N 1
ATOM 4205 C CA . VAL A 1 529 ? 0.915 2.466 5.873 1.00 92.19 529 VAL A CA 1
ATOM 4206 C C . VAL A 1 529 ? 1.858 1.279 5.655 1.00 92.19 529 VAL A C 1
ATOM 4208 O O . VAL A 1 529 ? 2.499 1.195 4.599 1.00 92.19 529 VAL A O 1
ATOM 4211 N N . PHE A 1 530 ? 1.947 0.358 6.622 1.00 94.25 530 PHE A N 1
ATOM 4212 C CA . PHE A 1 530 ? 2.974 -0.691 6.632 1.00 94.25 530 PHE A CA 1
ATOM 4213 C C . PHE A 1 530 ? 2.431 -2.119 6.466 1.00 94.25 530 PHE A C 1
ATOM 4215 O O . PHE A 1 530 ? 3.084 -2.911 5.786 1.00 94.25 530 PHE A O 1
ATOM 4222 N N . ILE A 1 531 ? 1.278 -2.461 7.057 1.00 92.12 531 ILE A N 1
ATOM 4223 C CA . ILE A 1 531 ? 0.785 -3.855 7.117 1.00 92.12 531 ILE A CA 1
ATOM 4224 C C . ILE A 1 531 ? -0.050 -4.243 5.891 1.00 92.12 531 ILE A C 1
ATOM 4226 O O . ILE A 1 531 ? 0.167 -5.314 5.316 1.00 92.12 531 ILE A O 1
ATOM 4230 N N . ASN A 1 532 ? -0.960 -3.370 5.455 1.00 89.19 532 ASN A N 1
ATOM 4231 C CA . ASN A 1 532 ? -1.927 -3.602 4.376 1.00 89.19 532 ASN A CA 1
ATOM 4232 C C . ASN A 1 532 ? -1.267 -3.442 2.999 1.00 89.19 532 ASN A C 1
ATOM 4234 O O . ASN A 1 532 ? -1.589 -2.558 2.207 1.00 89.19 532 ASN A O 1
ATOM 4238 N N . ARG A 1 533 ? -0.265 -4.282 2.738 1.00 89.75 533 ARG A N 1
ATOM 4239 C CA . ARG A 1 533 ? 0.532 -4.316 1.509 1.00 89.75 533 ARG A CA 1
ATOM 4240 C C . ARG A 1 533 ? 0.567 -5.730 0.960 1.00 89.75 533 ARG A C 1
ATOM 4242 O O . ARG A 1 533 ? 1.613 -6.372 0.931 1.00 89.75 533 ARG A O 1
ATOM 4249 N N . GLU A 1 534 ? -0.597 -6.185 0.533 1.00 91.12 534 GLU A N 1
ATOM 4250 C CA . GLU A 1 534 ? -0.770 -7.481 -0.109 1.00 91.12 534 GLU A CA 1
ATOM 4251 C C . GLU A 1 534 ? -0.330 -7.428 -1.580 1.00 91.12 534 GLU A C 1
ATOM 4253 O O . GLU A 1 534 ? -0.284 -6.363 -2.201 1.00 91.12 534 GLU A O 1
ATOM 4258 N N . GLY A 1 535 ? 0.050 -8.582 -2.124 1.00 91.88 535 GLY A N 1
ATOM 4259 C CA . GLY A 1 535 ? 0.556 -8.709 -3.485 1.00 91.88 535 GLY A CA 1
ATOM 4260 C C . GLY A 1 535 ? 1.406 -9.955 -3.668 1.00 91.88 535 GLY A C 1
ATOM 4261 O O . GLY A 1 535 ? 1.706 -10.669 -2.710 1.00 91.88 535 GLY A O 1
ATOM 4262 N N . ILE A 1 536 ? 1.783 -10.213 -4.915 1.00 93.31 536 ILE A N 1
ATOM 4263 C CA . ILE A 1 536 ? 2.576 -11.374 -5.315 1.00 93.31 536 ILE A CA 1
ATOM 4264 C C . ILE A 1 536 ? 3.547 -10.905 -6.392 1.00 93.31 536 ILE A C 1
ATOM 4266 O O . ILE A 1 536 ? 3.131 -10.216 -7.315 1.00 93.31 536 ILE A O 1
ATOM 4270 N N . HIS A 1 537 ? 4.815 -11.299 -6.300 1.00 94.81 537 HIS A N 1
ATOM 4271 C CA . HIS A 1 537 ? 5.742 -11.208 -7.428 1.00 94.81 537 HIS A CA 1
ATOM 4272 C C . HIS A 1 537 ? 5.959 -12.596 -8.008 1.00 94.81 537 HIS A C 1
ATOM 4274 O O . HIS A 1 537 ? 6.410 -13.496 -7.295 1.00 94.81 537 HIS A O 1
ATOM 4280 N N . LEU A 1 538 ? 5.662 -12.773 -9.294 1.00 93.19 538 LEU A N 1
ATOM 4281 C CA . LEU A 1 538 ? 5.929 -14.020 -10.000 1.00 93.19 538 LEU A CA 1
ATOM 4282 C C . LEU A 1 538 ? 7.216 -13.927 -10.820 1.00 93.19 538 LEU A C 1
ATOM 4284 O O . LEU A 1 538 ? 7.416 -12.980 -11.581 1.00 93.19 538 LEU A O 1
ATOM 4288 N N . ILE A 1 539 ? 8.071 -14.941 -10.701 1.00 92.44 539 ILE A N 1
ATOM 4289 C CA . ILE A 1 539 ? 9.337 -15.021 -11.429 1.00 92.44 539 ILE A CA 1
ATOM 4290 C C . ILE A 1 539 ? 9.386 -16.326 -12.205 1.00 92.44 539 ILE A C 1
ATOM 4292 O O . ILE A 1 539 ? 9.466 -17.410 -11.628 1.00 92.44 539 ILE A O 1
ATOM 4296 N N . GLU A 1 540 ? 9.413 -16.217 -13.524 1.00 91.75 540 GLU A N 1
ATOM 4297 C CA . GLU A 1 540 ? 9.699 -17.338 -14.411 1.00 91.75 540 GLU A CA 1
ATOM 4298 C C . GLU A 1 540 ? 11.214 -17.566 -14.443 1.00 91.75 540 GLU A C 1
ATOM 4300 O O . GLU A 1 540 ? 11.972 -16.692 -14.875 1.00 91.75 540 GLU A O 1
ATOM 4305 N N . HIS A 1 541 ? 11.686 -18.736 -14.000 1.00 90.94 541 HIS A N 1
ATOM 4306 C CA . HIS A 1 541 ? 13.128 -18.987 -13.925 1.00 90.94 541 HIS A CA 1
ATOM 4307 C C . HIS A 1 541 ? 13.786 -18.972 -15.303 1.00 90.94 541 HIS A C 1
ATOM 4309 O O . HIS A 1 541 ? 14.938 -18.565 -15.417 1.00 90.94 541 HIS A O 1
ATOM 4315 N N . LEU A 1 542 ? 13.048 -19.321 -16.361 1.00 90.12 542 LEU A N 1
ATOM 4316 C CA . LEU A 1 542 ? 13.519 -19.255 -17.745 1.00 90.12 542 LEU A CA 1
ATOM 4317 C C . LEU A 1 542 ? 14.107 -17.879 -18.115 1.00 90.12 542 LEU A C 1
ATOM 4319 O O . LEU A 1 542 ? 15.049 -17.805 -18.903 1.00 90.12 542 LEU A O 1
ATOM 4323 N N . LEU A 1 543 ? 13.605 -16.793 -17.515 1.00 88.62 543 LEU A N 1
ATOM 4324 C CA . LEU A 1 543 ? 14.103 -15.434 -17.747 1.00 88.62 543 LEU A CA 1
ATOM 4325 C C . LEU A 1 543 ? 15.507 -15.196 -17.171 1.00 88.62 543 LEU A C 1
ATOM 4327 O O . LEU A 1 543 ? 16.223 -14.309 -17.635 1.00 88.62 543 LEU A O 1
ATOM 4331 N N . LEU A 1 544 ? 15.912 -15.998 -16.186 1.00 89.56 544 LEU A N 1
ATOM 4332 C CA . LEU A 1 544 ? 17.210 -15.927 -15.510 1.00 89.56 544 LEU A CA 1
ATOM 4333 C C . LEU A 1 544 ? 18.289 -16.747 -16.220 1.00 89.56 544 LEU A C 1
ATOM 4335 O O . LEU A 1 544 ? 19.421 -16.817 -15.738 1.00 89.56 544 LEU A O 1
ATOM 4339 N N . ARG A 1 545 ? 17.951 -17.394 -17.343 1.00 87.38 545 ARG A N 1
ATOM 4340 C CA . ARG A 1 545 ? 18.891 -18.211 -18.105 1.00 87.38 545 ARG A CA 1
ATOM 4341 C C . ARG A 1 545 ? 20.111 -17.367 -18.517 1.00 87.38 545 ARG A C 1
ATOM 4343 O O . ARG A 1 545 ? 19.928 -16.265 -19.044 1.00 87.38 545 ARG A O 1
ATOM 4350 N N . PRO A 1 546 ? 21.343 -17.872 -18.320 1.00 84.81 546 PRO A N 1
ATOM 4351 C CA . PRO A 1 546 ? 22.553 -17.184 -18.763 1.00 84.81 546 PRO A CA 1
ATOM 4352 C C . PRO A 1 546 ? 22.504 -16.920 -20.273 1.00 84.81 546 PRO A C 1
ATOM 4354 O O . PRO A 1 546 ? 22.115 -17.795 -21.053 1.00 84.81 546 PRO A O 1
ATOM 4357 N N . LYS A 1 547 ? 22.910 -15.717 -20.684 1.00 84.38 547 LYS A N 1
ATOM 4358 C CA . LYS A 1 547 ? 23.065 -15.346 -22.098 1.00 84.38 547 LYS A CA 1
ATOM 4359 C C . LYS A 1 547 ? 24.495 -15.564 -22.580 1.00 84.38 547 LYS A C 1
ATOM 4361 O O . LYS A 1 547 ? 24.677 -15.921 -23.737 1.00 84.38 547 LYS A O 1
ATOM 4366 N N . GLU A 1 548 ? 25.479 -15.372 -21.702 1.00 79.00 548 GLU A N 1
ATOM 4367 C CA . GLU A 1 548 ? 26.902 -15.531 -22.021 1.00 79.00 548 GLU A CA 1
ATOM 4368 C C . GLU A 1 548 ? 27.534 -16.648 -21.193 1.00 79.00 548 GLU A C 1
ATOM 4370 O O . GLU A 1 548 ? 27.538 -16.623 -19.957 1.00 79.00 548 GLU A O 1
ATOM 4375 N N . HIS A 1 549 ? 28.099 -17.633 -21.889 1.00 77.56 549 HIS A N 1
ATOM 4376 C CA . HIS A 1 549 ? 28.741 -18.779 -21.259 1.00 77.56 549 HIS A CA 1
ATOM 4377 C C . HIS A 1 549 ? 30.003 -18.353 -20.491 1.00 77.56 549 HIS A C 1
ATOM 4379 O O . HIS A 1 549 ? 30.880 -17.686 -21.033 1.00 77.56 549 HIS A O 1
ATOM 4385 N N . GLY A 1 550 ? 30.119 -18.776 -19.230 1.00 76.00 550 GLY A N 1
ATOM 4386 C CA . GLY A 1 550 ? 31.290 -18.528 -18.380 1.00 76.00 550 GLY A CA 1
ATOM 4387 C C . GLY A 1 550 ? 31.308 -17.179 -17.648 1.00 76.00 550 GLY A C 1
ATOM 4388 O O . GLY A 1 550 ? 32.108 -17.024 -16.729 1.00 76.00 550 GLY A O 1
ATOM 4389 N N . LEU A 1 551 ? 30.425 -16.235 -17.996 1.00 80.38 551 LEU A N 1
ATOM 4390 C CA . LEU A 1 551 ? 30.285 -14.950 -17.293 1.00 80.38 551 LEU A CA 1
ATOM 4391 C C . LEU A 1 551 ? 29.058 -14.916 -16.380 1.00 80.38 551 LEU A C 1
ATOM 4393 O O . LEU A 1 551 ? 29.139 -14.447 -15.245 1.00 80.38 551 LEU A O 1
ATOM 4397 N N . ASP A 1 552 ? 27.921 -15.411 -16.866 1.00 84.69 552 ASP A N 1
ATOM 4398 C CA . ASP A 1 552 ? 26.680 -15.403 -16.101 1.00 84.69 552 ASP A CA 1
ATOM 4399 C C . ASP A 1 552 ? 26.677 -16.477 -15.009 1.00 84.69 552 ASP A C 1
ATOM 4401 O O . ASP A 1 552 ? 26.982 -17.647 -15.249 1.00 84.69 552 ASP A O 1
ATOM 4405 N N . LYS A 1 553 ? 26.277 -16.080 -13.796 1.00 84.12 553 LYS A N 1
ATOM 4406 C CA . LYS A 1 553 ? 26.065 -17.014 -12.687 1.00 84.12 553 LYS A CA 1
ATOM 4407 C C . LYS A 1 553 ? 24.874 -17.926 -12.995 1.00 84.12 553 LYS A C 1
ATOM 4409 O O . LYS A 1 553 ? 23.831 -17.460 -13.445 1.00 84.12 553 LYS A O 1
ATOM 4414 N N . LEU A 1 554 ? 25.028 -19.215 -12.705 1.00 84.81 554 LEU A N 1
ATOM 4415 C CA . LEU A 1 554 ? 23.946 -20.190 -12.793 1.00 84.81 554 LEU A CA 1
ATOM 4416 C C . LEU A 1 554 ? 23.117 -20.227 -11.504 1.00 84.81 554 LEU A C 1
ATOM 4418 O O . LEU A 1 554 ? 23.636 -20.006 -10.407 1.00 84.81 554 LEU A O 1
ATOM 4422 N N . LEU A 1 555 ? 21.835 -20.562 -11.637 1.00 83.69 555 LEU A N 1
ATOM 4423 C CA . LEU A 1 555 ? 21.005 -20.976 -10.515 1.00 83.69 555 LEU A CA 1
ATOM 4424 C C . LEU A 1 555 ? 21.513 -22.329 -10.012 1.00 83.69 555 LEU A C 1
ATOM 4426 O O . LEU A 1 555 ? 21.497 -23.324 -10.735 1.00 83.69 555 LEU A O 1
ATOM 4430 N N . ASN A 1 556 ? 21.962 -22.346 -8.761 1.00 75.69 556 ASN A N 1
ATOM 4431 C CA . ASN A 1 556 ? 22.431 -23.534 -8.062 1.00 75.69 556 ASN A CA 1
ATOM 4432 C C . ASN A 1 556 ? 21.365 -24.627 -8.096 1.00 75.69 556 ASN A C 1
ATOM 4434 O O . ASN A 1 556 ? 20.191 -24.384 -7.816 1.00 75.69 556 ASN A O 1
ATOM 4438 N N . ILE A 1 557 ? 21.822 -25.842 -8.368 1.00 64.81 557 ILE A N 1
ATOM 4439 C CA . ILE A 1 557 ? 21.037 -27.053 -8.204 1.00 64.81 557 ILE A CA 1
ATOM 4440 C C . ILE A 1 557 ? 21.095 -27.423 -6.722 1.00 64.81 557 ILE A C 1
ATOM 4442 O O . ILE A 1 557 ? 22.168 -27.729 -6.200 1.00 64.81 557 ILE A O 1
ATOM 4446 N N . HIS A 1 558 ? 19.957 -27.388 -6.036 1.00 60.53 558 HIS A N 1
ATOM 4447 C CA . HIS A 1 558 ? 19.853 -27.979 -4.707 1.00 60.53 558 HIS A CA 1
ATOM 4448 C C . HIS A 1 558 ? 19.665 -29.485 -4.877 1.00 60.53 558 HIS A C 1
ATOM 4450 O O . HIS A 1 558 ? 18.591 -29.948 -5.250 1.00 60.53 558 HIS A O 1
ATOM 4456 N N . THR A 1 559 ? 20.734 -30.246 -4.659 1.00 48.84 559 THR A N 1
ATOM 4457 C CA . THR A 1 559 ? 20.656 -31.699 -4.515 1.00 48.84 559 THR A CA 1
ATOM 4458 C C . THR A 1 559 ? 20.510 -32.013 -3.034 1.00 48.84 559 THR A C 1
ATOM 4460 O O . THR A 1 559 ? 21.427 -31.705 -2.269 1.00 48.84 559 THR A O 1
ATOM 4463 N N . ASP A 1 560 ? 19.414 -32.648 -2.622 1.00 50.62 560 ASP A N 1
ATOM 4464 C CA . ASP A 1 560 ? 19.463 -33.405 -1.372 1.00 50.62 560 ASP A CA 1
ATOM 4465 C C . ASP A 1 560 ? 20.530 -34.490 -1.546 1.00 50.62 560 ASP A C 1
ATOM 4467 O O . ASP A 1 560 ? 20.509 -35.256 -2.514 1.00 50.62 560 ASP A O 1
ATOM 4471 N N . VAL A 1 561 ? 21.517 -34.477 -0.648 1.00 51.66 561 VAL A N 1
ATOM 4472 C CA . VAL A 1 561 ? 22.813 -35.167 -0.795 1.00 51.66 561 VAL A CA 1
ATOM 4473 C C . VAL A 1 561 ? 22.655 -36.696 -0.908 1.00 51.66 561 VAL A C 1
ATOM 4475 O O . VAL A 1 561 ? 23.548 -37.360 -1.429 1.00 51.66 561 VAL A O 1
ATOM 4478 N N . ASP A 1 562 ? 21.482 -37.232 -0.553 1.00 50.84 562 ASP A N 1
ATOM 4479 C CA . ASP A 1 562 ? 21.213 -38.671 -0.459 1.00 50.84 562 ASP A CA 1
ATOM 4480 C C . ASP A 1 562 ? 20.208 -39.220 -1.497 1.00 50.84 562 ASP A C 1
ATOM 4482 O O . ASP A 1 562 ? 19.883 -40.407 -1.462 1.00 50.84 562 ASP A O 1
ATOM 4486 N N . CYS A 1 563 ? 19.712 -38.411 -2.446 1.00 58.06 563 CYS A N 1
ATOM 4487 C CA . CYS A 1 563 ? 18.733 -38.865 -3.448 1.00 58.06 563 CYS A CA 1
ATOM 4488 C C . CYS A 1 563 ? 19.177 -38.566 -4.893 1.00 58.06 563 CYS A C 1
ATOM 4490 O O . CYS A 1 563 ? 18.999 -37.462 -5.406 1.00 58.06 563 CYS A O 1
ATOM 4492 N N . GLU A 1 564 ? 19.689 -39.578 -5.606 1.00 54.06 564 GLU A N 1
ATOM 4493 C CA . GLU A 1 564 ? 20.063 -39.450 -7.029 1.00 54.06 564 GLU A CA 1
ATOM 4494 C C . GLU A 1 564 ? 18.876 -39.116 -7.947 1.00 54.06 564 GLU A C 1
ATOM 4496 O O . GLU A 1 564 ? 19.051 -38.415 -8.940 1.00 54.06 564 GLU A O 1
ATOM 4501 N N . GLN A 1 565 ? 17.665 -39.560 -7.595 1.00 55.47 565 GLN A N 1
ATOM 4502 C CA . GLN A 1 565 ? 16.433 -39.266 -8.340 1.00 55.47 565 GLN A CA 1
ATOM 4503 C C . GLN A 1 565 ? 15.900 -37.845 -8.090 1.00 55.47 565 GLN A C 1
ATOM 4505 O O . GLN A 1 565 ? 15.078 -37.356 -8.859 1.00 55.47 565 GLN A O 1
ATOM 4510 N N . CYS A 1 566 ? 16.378 -37.172 -7.040 1.00 55.00 566 CYS A N 1
ATOM 4511 C CA . CYS A 1 566 ? 15.960 -35.829 -6.642 1.00 55.00 566 CYS A CA 1
ATOM 4512 C C . CYS A 1 566 ? 16.921 -34.744 -7.162 1.00 55.00 566 CYS A C 1
ATOM 4514 O O . CYS A 1 566 ? 16.773 -33.567 -6.833 1.00 55.00 566 CYS A O 1
ATOM 4516 N N . LYS A 1 567 ? 17.922 -35.118 -7.975 1.00 53.88 567 LYS A N 1
ATOM 4517 C CA . LYS A 1 567 ? 18.828 -34.170 -8.632 1.00 53.88 567 LYS A CA 1
ATOM 4518 C C . LYS A 1 567 ? 18.046 -33.380 -9.685 1.00 53.88 567 LYS A C 1
ATOM 4520 O O . LYS A 1 567 ? 17.806 -33.871 -10.784 1.00 53.88 567 LYS A O 1
ATOM 4525 N N . ILE A 1 568 ? 17.672 -32.143 -9.364 1.00 58.94 568 ILE A N 1
ATOM 4526 C CA . ILE A 1 568 ? 17.096 -31.208 -10.339 1.00 58.94 568 ILE A CA 1
ATOM 4527 C C . ILE A 1 568 ? 18.188 -30.856 -11.356 1.00 58.94 568 ILE A C 1
ATOM 4529 O O . ILE A 1 568 ? 19.042 -30.019 -11.099 1.00 58.94 568 ILE A O 1
ATOM 4533 N N . THR A 1 569 ? 18.204 -31.509 -12.515 1.00 64.44 569 THR A N 1
ATOM 4534 C CA . THR A 1 569 ? 19.238 -31.270 -13.538 1.00 64.44 569 THR A CA 1
ATOM 4535 C C . THR A 1 569 ? 19.085 -29.920 -14.240 1.00 64.44 569 THR A C 1
ATOM 4537 O O . THR A 1 569 ? 20.065 -29.389 -14.753 1.00 64.44 569 THR A O 1
ATOM 4540 N N . ASP A 1 570 ? 17.870 -29.364 -14.259 1.00 76.94 570 ASP A N 1
ATOM 4541 C CA . ASP A 1 570 ? 17.542 -28.080 -14.881 1.00 76.94 570 ASP A CA 1
ATOM 4542 C C . ASP A 1 570 ? 16.694 -27.229 -13.924 1.00 76.94 570 ASP A C 1
ATOM 4544 O O . ASP A 1 570 ? 15.548 -27.556 -13.626 1.00 76.94 570 ASP A O 1
ATOM 4548 N N . THR A 1 571 ? 17.277 -26.139 -13.421 1.00 81.62 571 THR A N 1
ATOM 4549 C CA . THR A 1 571 ? 16.649 -25.199 -12.476 1.00 81.62 571 THR A CA 1
ATOM 4550 C C . THR A 1 571 ? 15.885 -24.062 -13.163 1.00 81.62 571 THR A C 1
ATOM 4552 O O . THR A 1 571 ? 15.341 -23.190 -12.477 1.00 81.62 571 THR A O 1
ATOM 4555 N N . TYR A 1 572 ? 15.843 -24.060 -14.500 1.00 87.06 572 TYR A N 1
ATOM 4556 C CA . TYR A 1 572 ? 15.250 -23.012 -15.328 1.00 87.06 572 TYR A CA 1
ATOM 4557 C C . TYR A 1 572 ? 13.958 -23.463 -16.007 1.00 87.06 572 TYR A C 1
ATOM 4559 O O . TYR A 1 572 ? 12.961 -22.736 -15.984 1.00 87.06 572 TYR A O 1
ATOM 4567 N N . SER A 1 573 ? 13.978 -24.635 -16.643 1.00 88.25 573 SER A N 1
ATOM 4568 C CA . SER A 1 573 ? 12.845 -25.111 -17.439 1.00 88.25 573 SER A CA 1
ATOM 4569 C C . SER A 1 573 ? 11.662 -25.482 -16.560 1.00 88.25 573 SER A C 1
ATOM 4571 O O . SER A 1 573 ? 11.786 -26.291 -15.648 1.00 88.25 573 SER A O 1
ATOM 4573 N N . PHE A 1 574 ? 10.496 -24.918 -16.881 1.00 88.44 574 PHE A N 1
ATOM 4574 C CA . PHE A 1 574 ? 9.236 -25.203 -16.194 1.00 88.44 574 PHE A CA 1
ATOM 4575 C C . PHE A 1 574 ? 9.298 -25.003 -14.671 1.00 88.44 574 PHE A C 1
ATOM 4577 O O . PHE A 1 574 ? 8.626 -25.708 -13.924 1.00 88.44 574 PHE A O 1
ATOM 4584 N N . VAL A 1 575 ? 10.076 -24.023 -14.206 1.00 89.81 575 VAL A N 1
ATOM 4585 C CA . VAL A 1 575 ? 10.104 -23.609 -12.799 1.00 89.81 575 VAL A CA 1
ATOM 4586 C C . VAL A 1 575 ? 9.725 -22.138 -12.692 1.00 89.81 575 VAL A C 1
ATOM 4588 O O . VAL A 1 575 ? 10.225 -21.289 -13.436 1.00 89.81 575 VAL A O 1
ATOM 4591 N N . MET A 1 576 ? 8.858 -21.826 -11.736 1.00 91.00 576 MET A N 1
ATOM 4592 C CA . MET A 1 576 ? 8.571 -20.459 -11.326 1.00 91.00 576 MET A CA 1
ATOM 4593 C C . MET A 1 576 ? 8.607 -20.316 -9.808 1.00 91.00 576 MET A C 1
ATOM 4595 O O . MET A 1 576 ? 8.372 -21.273 -9.070 1.00 91.00 576 MET A O 1
ATOM 4599 N N . THR A 1 577 ? 8.898 -19.104 -9.348 1.00 92.94 577 THR A N 1
ATOM 4600 C CA . THR A 1 577 ? 8.865 -18.746 -7.930 1.00 92.94 577 THR A CA 1
ATOM 4601 C C . THR A 1 577 ? 7.867 -17.617 -7.711 1.00 92.94 577 THR A C 1
ATOM 4603 O O . THR A 1 577 ? 7.989 -16.554 -8.318 1.00 92.94 577 THR A O 1
ATOM 4606 N N . ALA A 1 578 ? 6.894 -17.848 -6.833 1.00 94.62 578 ALA A N 1
ATOM 4607 C CA . ALA A 1 578 ? 5.989 -16.839 -6.305 1.00 94.62 578 ALA A CA 1
ATOM 4608 C C . ALA A 1 578 ? 6.539 -16.305 -4.976 1.00 94.62 578 ALA A C 1
ATOM 4610 O O . ALA A 1 578 ? 6.758 -17.060 -4.025 1.00 94.62 578 ALA A O 1
ATOM 4611 N N . VAL A 1 579 ? 6.753 -14.995 -4.906 1.00 96.06 579 VAL A N 1
ATOM 4612 C CA . VAL A 1 579 ? 7.266 -14.294 -3.727 1.00 96.06 579 VAL A CA 1
ATOM 4613 C C . VAL A 1 579 ? 6.143 -13.456 -3.126 1.00 96.06 579 VAL A C 1
ATOM 4615 O O . VAL A 1 579 ? 5.607 -12.566 -3.786 1.00 96.06 579 VAL A O 1
ATOM 4618 N N . LEU A 1 580 ? 5.788 -13.743 -1.874 1.00 95.19 580 LEU A N 1
ATOM 4619 C CA . LEU A 1 580 ? 4.680 -13.116 -1.159 1.00 95.19 580 LEU A CA 1
ATOM 4620 C C . LEU A 1 580 ? 5.163 -12.479 0.151 1.00 95.19 580 LEU A C 1
ATOM 4622 O O . LEU A 1 580 ? 6.058 -13.022 0.809 1.00 95.19 580 LEU A O 1
ATOM 4626 N N . PRO A 1 581 ? 4.573 -11.349 0.574 1.00 95.12 581 PRO A N 1
ATOM 4627 C CA . PRO A 1 581 ? 4.829 -10.783 1.889 1.00 95.12 581 PRO A CA 1
ATOM 4628 C C . PRO A 1 581 ? 4.183 -11.647 2.981 1.00 95.12 581 PRO A C 1
ATOM 4630 O O . PRO A 1 581 ? 3.081 -12.155 2.812 1.00 95.12 581 PRO A O 1
ATOM 4633 N N . TYR A 1 582 ? 4.843 -11.819 4.128 1.00 91.81 582 TYR A N 1
ATOM 4634 C CA . TYR A 1 582 ? 4.308 -12.670 5.208 1.00 91.81 582 TYR A CA 1
ATOM 4635 C C . TYR A 1 582 ? 3.379 -11.943 6.198 1.00 91.81 582 TYR A C 1
ATOM 4637 O O . TYR A 1 582 ? 2.787 -12.590 7.064 1.00 91.81 582 TYR A O 1
ATOM 4645 N N . TRP A 1 583 ? 3.349 -10.608 6.161 1.00 90.94 583 TRP A N 1
ATOM 4646 C CA . TRP A 1 583 ? 3.003 -9.789 7.327 1.00 90.94 583 TRP A CA 1
ATOM 4647 C C . TRP A 1 583 ? 1.569 -9.282 7.406 1.00 90.94 583 TRP A C 1
ATOM 4649 O O . TRP A 1 583 ? 1.122 -8.985 8.515 1.00 90.94 583 TRP A O 1
ATOM 4659 N N . SER A 1 584 ? 0.870 -9.165 6.279 1.00 88.31 584 SER A N 1
ATOM 4660 C CA . SER A 1 584 ? -0.537 -8.758 6.263 1.00 88.31 584 SER A CA 1
ATOM 4661 C C . SER A 1 584 ? -1.378 -9.719 7.104 1.00 88.31 584 SER A C 1
ATOM 4663 O O . SER A 1 584 ? -1.032 -10.893 7.227 1.00 88.31 584 SER A O 1
ATOM 4665 N N . ASP A 1 585 ? -2.455 -9.235 7.716 1.00 81.94 585 ASP A N 1
ATOM 4666 C CA . ASP A 1 585 ? -3.205 -9.981 8.739 1.00 81.94 585 ASP A CA 1
ATOM 4667 C C . ASP A 1 585 ? -3.688 -11.339 8.232 1.00 81.94 585 ASP A C 1
ATOM 4669 O O . ASP A 1 585 ? -3.382 -12.372 8.832 1.00 81.94 585 ASP A O 1
ATOM 4673 N N . ARG A 1 586 ? -4.314 -11.352 7.051 1.00 83.06 586 ARG A N 1
ATOM 4674 C CA . ARG A 1 586 ? -4.741 -12.579 6.366 1.00 83.06 586 ARG A CA 1
ATOM 4675 C C . ARG A 1 586 ? -3.554 -13.471 6.005 1.00 83.06 586 ARG A C 1
ATOM 4677 O O . ARG A 1 586 ? -3.614 -14.680 6.165 1.00 83.06 586 ARG A O 1
ATOM 4684 N N . PHE A 1 587 ? -2.418 -12.892 5.619 1.00 87.00 587 PHE A N 1
ATOM 4685 C CA . PHE A 1 587 ? -1.193 -13.641 5.316 1.00 87.00 587 PHE A CA 1
ATOM 4686 C C . PHE A 1 587 ? -0.474 -14.171 6.561 1.00 87.00 587 PHE A C 1
ATOM 4688 O O . PHE A 1 587 ? 0.484 -14.926 6.422 1.00 87.00 587 PHE A O 1
ATOM 4695 N N . ARG A 1 588 ? -0.884 -13.817 7.780 1.00 81.75 588 ARG A N 1
ATOM 4696 C CA . ARG A 1 588 ? -0.368 -14.433 9.014 1.00 81.75 588 ARG A CA 1
ATOM 4697 C C . ARG A 1 588 ? -1.181 -15.651 9.434 1.00 81.75 588 ARG A C 1
ATOM 4699 O O . ARG A 1 588 ? -0.634 -16.517 10.118 1.00 81.75 588 ARG A O 1
ATOM 4706 N N . ASP A 1 589 ? -2.436 -15.737 9.000 1.00 81.62 589 ASP A N 1
ATOM 4707 C CA . ASP A 1 589 ? -3.289 -16.889 9.256 1.00 81.62 589 ASP A CA 1
ATOM 4708 C C . ASP A 1 589 ? -2.824 -18.115 8.455 1.00 81.62 589 ASP A C 1
ATOM 4710 O O . ASP A 1 589 ? -2.553 -18.062 7.251 1.00 81.62 589 ASP A O 1
ATOM 4714 N N . ARG A 1 590 ? -2.701 -19.254 9.142 1.00 81.12 590 ARG A N 1
ATOM 4715 C CA . ARG A 1 590 ? -2.165 -20.478 8.541 1.00 81.12 590 ARG A CA 1
ATOM 4716 C C . ARG A 1 590 ? -3.129 -21.088 7.529 1.00 81.12 590 ARG A C 1
ATOM 4718 O O . ARG A 1 590 ? -2.672 -21.557 6.489 1.00 81.12 590 ARG A O 1
ATOM 4725 N N . ASN A 1 591 ? -4.428 -21.064 7.817 1.00 81.81 591 ASN A N 1
ATOM 4726 C CA . ASN A 1 591 ? -5.444 -21.614 6.925 1.00 81.81 591 ASN A CA 1
ATOM 4727 C C . ASN A 1 591 ? -5.502 -20.790 5.637 1.00 81.81 591 ASN A C 1
ATOM 4729 O O . ASN A 1 591 ? -5.522 -21.356 4.545 1.00 81.81 591 ASN A O 1
ATOM 4733 N N . PHE A 1 592 ? -5.414 -19.463 5.763 1.00 83.62 592 PHE A N 1
ATOM 4734 C CA . PHE A 1 592 ? -5.336 -18.552 4.627 1.00 83.62 592 PHE A CA 1
ATOM 4735 C C . PHE A 1 592 ? -4.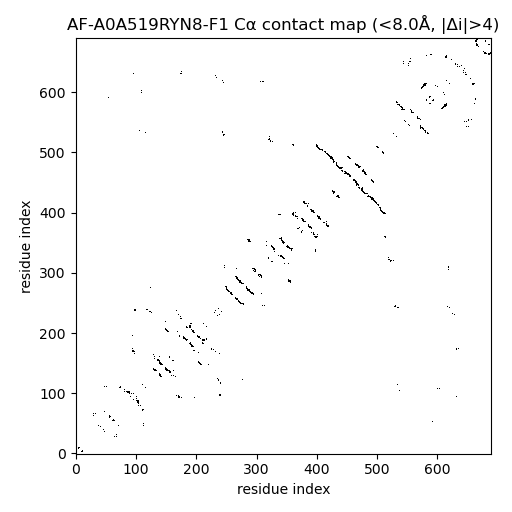088 -18.805 3.771 1.00 83.62 592 PHE A C 1
ATOM 4737 O O . PHE A 1 592 ? -4.187 -18.891 2.549 1.00 83.62 592 PHE A O 1
ATOM 4744 N N . ARG A 1 593 ? -2.910 -19.011 4.383 1.00 87.50 593 ARG A N 1
ATOM 4745 C CA . ARG A 1 593 ? -1.701 -19.385 3.624 1.00 87.50 593 ARG A CA 1
ATOM 4746 C C . ARG A 1 593 ? -1.863 -20.696 2.876 1.00 87.50 593 ARG A C 1
ATOM 4748 O O . ARG A 1 593 ? -1.491 -20.766 1.711 1.00 87.50 593 ARG A O 1
ATOM 4755 N N . THR A 1 594 ? -2.406 -21.724 3.525 1.00 87.56 594 THR A N 1
ATOM 4756 C CA . THR A 1 594 ? -2.646 -23.018 2.876 1.00 87.56 594 THR A CA 1
ATOM 4757 C C . THR A 1 594 ? -3.604 -22.871 1.698 1.00 87.56 594 THR A C 1
ATOM 4759 O O . THR A 1 594 ? -3.359 -23.451 0.643 1.00 87.56 594 THR A O 1
ATOM 4762 N N . PHE A 1 595 ? -4.645 -22.050 1.838 1.00 88.12 595 PHE A N 1
ATOM 4763 C CA . PHE A 1 595 ? -5.548 -21.713 0.743 1.00 88.12 595 PHE A CA 1
ATOM 4764 C C . PHE A 1 595 ? -4.836 -20.989 -0.409 1.00 88.12 595 PHE A C 1
ATOM 4766 O O . PHE A 1 595 ? -4.989 -21.394 -1.561 1.00 88.12 595 PHE A O 1
ATOM 4773 N N . ILE A 1 596 ? -4.007 -19.980 -0.120 1.00 89.88 596 ILE A N 1
ATOM 4774 C CA . ILE A 1 596 ? -3.207 -19.286 -1.141 1.00 89.88 596 ILE A CA 1
ATOM 4775 C C . ILE A 1 596 ? -2.276 -20.255 -1.863 1.00 89.88 596 ILE A C 1
ATOM 4777 O O . ILE A 1 596 ? -2.226 -20.270 -3.090 1.00 89.88 596 ILE A O 1
ATOM 4781 N N . GLU A 1 597 ? -1.538 -21.070 -1.113 1.00 91.88 597 GLU A N 1
ATOM 4782 C CA . GLU A 1 597 ? -0.584 -22.022 -1.675 1.00 91.88 597 GLU A CA 1
ATOM 4783 C C . GLU A 1 597 ? -1.277 -23.064 -2.553 1.00 91.88 597 GLU A C 1
ATOM 4785 O O . GLU A 1 597 ? -0.768 -23.400 -3.622 1.00 91.88 597 GLU A O 1
ATOM 4790 N N . LYS A 1 598 ? -2.451 -23.546 -2.131 1.00 91.50 598 LYS A N 1
ATOM 4791 C CA . LYS A 1 598 ? -3.293 -24.444 -2.923 1.00 91.50 598 LYS A CA 1
ATOM 4792 C C . LYS A 1 598 ? -3.771 -23.756 -4.204 1.00 91.50 598 LYS A C 1
ATOM 4794 O O . LYS A 1 598 ? -3.554 -24.296 -5.282 1.00 91.50 598 LYS A O 1
ATOM 4799 N N . THR A 1 599 ? -4.311 -22.543 -4.101 1.00 91.19 599 THR A N 1
ATOM 4800 C CA . THR A 1 599 ? -4.798 -21.757 -5.249 1.00 91.19 599 THR A CA 1
ATOM 4801 C C . THR A 1 599 ? -3.682 -21.506 -6.265 1.00 91.19 599 THR A C 1
ATOM 4803 O O . THR A 1 599 ? -3.861 -21.732 -7.458 1.00 91.19 599 THR A O 1
ATOM 4806 N N . LEU A 1 600 ? -2.486 -21.126 -5.799 1.00 92.31 600 LEU A N 1
ATOM 4807 C CA . LEU A 1 600 ? -1.299 -20.955 -6.644 1.00 92.31 600 LEU A CA 1
ATOM 4808 C C . LEU A 1 600 ? -0.848 -22.259 -7.324 1.00 92.31 600 LEU A C 1
ATOM 4810 O O . LEU A 1 600 ? -0.164 -22.227 -8.339 1.00 92.31 600 LEU A O 1
ATOM 4814 N N . ARG A 1 601 ? -1.159 -23.426 -6.765 1.00 91.75 601 ARG A N 1
ATOM 4815 C CA . ARG A 1 601 ? -0.811 -24.712 -7.385 1.00 91.75 601 ARG A CA 1
ATOM 4816 C C . ARG A 1 601 ? -1.863 -25.159 -8.382 1.00 91.75 601 ARG A C 1
ATOM 4818 O O . ARG A 1 601 ? -1.501 -25.636 -9.448 1.00 91.75 601 ARG A O 1
ATOM 4825 N N . GLU A 1 602 ? -3.133 -24.979 -8.048 1.00 90.44 602 GLU A N 1
ATOM 4826 C CA . GLU A 1 602 ? -4.265 -25.371 -8.889 1.00 90.44 602 GLU A CA 1
ATOM 4827 C C . GLU A 1 602 ? -4.400 -24.491 -10.133 1.00 90.44 602 GLU A C 1
ATOM 4829 O O . GLU A 1 602 ? -4.729 -24.988 -11.209 1.00 90.44 602 GLU A O 1
ATOM 4834 N N . GLU A 1 603 ? -4.092 -23.198 -10.019 1.00 89.69 603 GLU A N 1
ATOM 4835 C CA . GLU A 1 603 ? -4.104 -22.287 -11.165 1.00 89.69 603 GLU A CA 1
ATOM 4836 C C . GLU A 1 603 ? -2.865 -22.444 -12.059 1.00 89.69 603 GLU A C 1
ATOM 4838 O O . GLU A 1 603 ? -2.882 -22.017 -13.219 1.00 89.69 603 GLU A O 1
ATOM 4843 N N . SER A 1 604 ? -1.774 -23.017 -11.536 1.00 90.19 604 SER A N 1
ATOM 4844 C CA . SER A 1 604 ? -0.530 -23.205 -12.284 1.00 90.19 604 SER A CA 1
ATOM 4845 C C . SER A 1 604 ? -0.684 -24.328 -13.316 1.00 90.19 604 SER A C 1
ATOM 4847 O O . SER A 1 604 ? -1.246 -25.380 -13.007 1.00 90.19 604 SER A O 1
ATOM 4849 N N . PRO A 1 605 ? -0.143 -24.180 -14.541 1.00 88.38 605 PRO A N 1
ATOM 4850 C CA . PRO A 1 605 ? -0.086 -25.285 -15.490 1.00 88.38 605 PRO A CA 1
ATOM 4851 C C . PRO A 1 605 ? 0.615 -26.508 -14.883 1.00 88.38 605 PRO A C 1
ATOM 4853 O O . PRO A 1 605 ? 1.684 -26.383 -14.291 1.00 88.38 605 PRO A O 1
ATOM 4856 N N . ALA A 1 606 ? 0.048 -27.701 -15.089 1.00 87.56 606 ALA A N 1
ATOM 4857 C CA . ALA A 1 606 ? 0.483 -28.937 -14.423 1.00 87.56 606 ALA A CA 1
ATOM 4858 C C . ALA A 1 606 ? 1.957 -29.322 -14.652 1.00 87.56 606 ALA A C 1
ATOM 4860 O O . ALA A 1 606 ? 2.538 -30.052 -13.857 1.00 87.56 606 ALA A O 1
ATOM 4861 N N . HIS A 1 607 ? 2.559 -28.855 -15.747 1.00 87.44 607 HIS A N 1
ATOM 4862 C CA . HIS A 1 607 ? 3.955 -29.127 -16.082 1.00 87.44 607 HIS A CA 1
ATOM 4863 C C . HIS A 1 607 ? 4.935 -28.129 -15.450 1.00 87.44 607 HIS A C 1
ATOM 4865 O O . HIS A 1 607 ? 6.136 -28.336 -15.579 1.00 87.44 607 HIS A O 1
ATOM 4871 N N . ILE A 1 608 ? 4.453 -27.060 -14.802 1.00 88.81 608 ILE A N 1
ATOM 4872 C CA . ILE A 1 608 ? 5.293 -26.035 -14.180 1.00 88.81 608 ILE A CA 1
ATOM 4873 C C . ILE A 1 608 ? 5.367 -26.257 -12.668 1.00 88.81 608 ILE A C 1
ATOM 4875 O O . ILE A 1 608 ? 4.355 -26.250 -11.967 1.00 88.81 608 ILE A O 1
ATOM 4879 N N . ALA A 1 609 ? 6.587 -26.397 -12.156 1.00 88.62 609 ALA A N 1
ATOM 4880 C CA . ALA A 1 609 ? 6.876 -26.427 -10.733 1.00 88.62 609 ALA A CA 1
ATOM 4881 C C . ALA A 1 609 ? 6.819 -25.011 -10.136 1.00 88.62 609 ALA A C 1
ATOM 4883 O O . ALA A 1 609 ? 7.450 -24.081 -10.640 1.00 88.62 609 ALA A O 1
ATOM 4884 N N . MET A 1 610 ? 6.082 -24.860 -9.034 1.00 89.19 610 MET A N 1
ATOM 4885 C CA . MET A 1 610 ? 5.880 -23.586 -8.340 1.00 89.19 610 MET A CA 1
ATOM 4886 C C . MET A 1 610 ? 6.559 -23.598 -6.966 1.00 89.19 610 MET A C 1
ATOM 4888 O O . MET A 1 610 ? 6.088 -24.264 -6.037 1.00 89.19 610 MET A O 1
ATOM 4892 N N . ASN A 1 611 ? 7.600 -22.790 -6.803 1.00 90.25 611 ASN A N 1
ATOM 4893 C CA . ASN A 1 611 ? 8.168 -22.465 -5.498 1.00 90.25 611 ASN A CA 1
ATOM 4894 C C . ASN A 1 611 ? 7.383 -21.305 -4.883 1.00 90.25 611 ASN A C 1
ATOM 4896 O O . ASN A 1 611 ? 7.082 -20.334 -5.569 1.00 90.25 611 ASN A O 1
ATOM 4900 N N . ILE A 1 612 ? 7.048 -21.390 -3.596 1.00 92.12 612 ILE A N 1
ATOM 4901 C CA . ILE A 1 612 ? 6.292 -20.341 -2.900 1.00 92.12 612 ILE A CA 1
ATOM 4902 C C . ILE A 1 612 ? 7.107 -19.872 -1.699 1.00 92.12 612 ILE A C 1
ATOM 4904 O O . ILE A 1 612 ? 7.471 -20.677 -0.839 1.00 92.12 612 ILE A O 1
ATOM 4908 N N . CYS A 1 613 ? 7.395 -18.573 -1.644 1.00 92.81 613 CYS A N 1
ATOM 4909 C CA . CYS A 1 613 ? 8.214 -17.964 -0.603 1.00 92.81 613 CYS A CA 1
ATOM 4910 C C . CYS A 1 613 ? 7.446 -16.858 0.126 1.00 92.81 613 CYS A C 1
ATOM 4912 O O . CYS A 1 613 ? 7.060 -15.866 -0.487 1.00 92.81 613 CYS A O 1
ATOM 4914 N N . TRP A 1 614 ? 7.290 -16.998 1.445 1.00 93.50 614 TRP A N 1
ATOM 4915 C CA . TRP A 1 614 ? 6.667 -15.992 2.318 1.00 93.50 614 TRP A CA 1
ATOM 4916 C C . TRP A 1 614 ? 7.738 -15.156 3.015 1.00 93.50 614 TRP A C 1
ATOM 4918 O O . TRP A 1 614 ? 8.239 -15.552 4.060 1.00 93.50 614 TRP A O 1
ATOM 4928 N N . ILE A 1 615 ? 8.138 -14.021 2.459 1.00 94.38 615 ILE A N 1
ATOM 4929 C CA . ILE A 1 615 ? 9.394 -13.365 2.850 1.00 94.38 615 ILE A CA 1
ATOM 4930 C C . ILE A 1 615 ? 9.189 -12.159 3.769 1.00 94.38 615 ILE A C 1
ATOM 4932 O O . ILE A 1 615 ? 8.124 -11.539 3.774 1.00 94.38 615 ILE A O 1
ATOM 4936 N N . SER A 1 616 ? 10.225 -11.820 4.547 1.00 93.75 616 SER A N 1
ATOM 4937 C CA . SER A 1 616 ? 10.238 -10.656 5.447 1.00 93.75 616 SER A CA 1
ATOM 4938 C C . SER A 1 616 ? 10.338 -9.319 4.701 1.00 93.75 616 SER A C 1
ATOM 4940 O O . SER A 1 616 ? 10.803 -9.298 3.564 1.00 93.75 616 SER A O 1
ATOM 4942 N N . PRO A 1 617 ? 9.961 -8.182 5.322 1.00 94.38 617 PRO A N 1
ATOM 4943 C CA . PRO A 1 617 ? 10.122 -6.854 4.723 1.00 94.38 617 PRO A CA 1
ATOM 4944 C C . PRO A 1 617 ? 11.538 -6.555 4.244 1.00 94.38 617 PRO A C 1
ATOM 4946 O O . PRO A 1 617 ? 11.704 -6.002 3.163 1.00 94.38 617 PRO A O 1
ATOM 4949 N N . LEU A 1 618 ? 12.551 -6.954 5.020 1.00 93.38 618 LEU A N 1
ATOM 4950 C CA . LEU A 1 618 ? 13.956 -6.808 4.638 1.00 93.38 618 LEU A CA 1
ATOM 4951 C C . LEU A 1 618 ? 14.259 -7.570 3.342 1.00 93.38 618 LEU A C 1
ATOM 4953 O O . LEU A 1 618 ? 14.782 -6.996 2.391 1.00 93.38 618 LEU A O 1
ATOM 4957 N N . GLN A 1 619 ? 13.867 -8.846 3.289 1.00 94.12 619 GLN A N 1
ATOM 4958 C CA . GLN A 1 619 ? 14.050 -9.670 2.097 1.00 94.12 619 GLN A CA 1
ATOM 4959 C C . GLN A 1 619 ? 13.269 -9.110 0.902 1.00 94.12 619 GLN A C 1
ATOM 4961 O O . GLN A 1 619 ? 13.780 -9.147 -0.210 1.00 94.12 619 GLN A O 1
ATOM 4966 N N . MET A 1 620 ? 12.060 -8.571 1.111 1.00 96.25 620 MET A N 1
ATOM 4967 C CA . MET A 1 620 ? 11.241 -7.978 0.046 1.00 96.25 620 MET A CA 1
ATOM 4968 C C . MET A 1 620 ? 11.893 -6.716 -0.527 1.00 96.25 620 MET A C 1
ATOM 4970 O O . MET A 1 620 ? 11.955 -6.562 -1.742 1.00 96.25 620 MET A O 1
ATOM 4974 N N . ASP A 1 621 ? 12.427 -5.838 0.323 1.00 94.75 621 ASP A N 1
ATOM 4975 C CA . ASP A 1 621 ? 13.156 -4.643 -0.115 1.00 94.75 621 ASP A CA 1
ATOM 4976 C C . ASP A 1 621 ? 14.410 -5.000 -0.928 1.00 94.75 621 ASP A C 1
ATOM 4978 O O . ASP A 1 621 ? 14.619 -4.462 -2.018 1.00 94.75 621 ASP A O 1
ATOM 4982 N N . GLN A 1 622 ? 15.210 -5.955 -0.442 1.00 93.69 622 GLN A N 1
ATOM 4983 C CA . GLN A 1 622 ? 16.382 -6.465 -1.161 1.00 93.69 622 GLN A CA 1
ATOM 4984 C C . GLN A 1 622 ? 15.985 -7.112 -2.496 1.00 93.69 622 GLN A C 1
ATOM 4986 O O . GLN A 1 622 ? 16.597 -6.831 -3.530 1.00 93.69 622 GLN A O 1
ATOM 4991 N N . PHE A 1 623 ? 14.932 -7.932 -2.484 1.00 96.25 623 PHE A N 1
ATOM 4992 C CA . PHE A 1 623 ? 14.382 -8.608 -3.654 1.00 96.25 623 PHE A CA 1
ATOM 4993 C C . PHE A 1 623 ? 13.927 -7.623 -4.732 1.00 96.25 623 PHE A C 1
ATOM 4995 O O . PHE A 1 623 ? 14.395 -7.703 -5.866 1.00 96.25 623 PHE A O 1
ATOM 5002 N N . GLU A 1 624 ? 13.072 -6.657 -4.392 1.00 96.38 624 GLU A N 1
ATOM 5003 C CA . GLU A 1 624 ? 12.548 -5.681 -5.353 1.00 96.38 624 GLU A CA 1
ATOM 5004 C C . GLU A 1 624 ? 13.660 -4.803 -5.930 1.00 96.38 624 GLU A C 1
ATOM 5006 O O . GLU A 1 624 ? 13.677 -4.536 -7.133 1.00 96.38 624 GLU A O 1
ATOM 5011 N N . LYS A 1 625 ? 14.629 -4.387 -5.104 1.00 94.88 625 LYS A N 1
ATOM 5012 C CA . LYS A 1 625 ? 15.804 -3.631 -5.564 1.00 94.88 625 LYS A CA 1
ATOM 5013 C C . LYS A 1 625 ? 16.643 -4.433 -6.553 1.00 94.88 625 LYS A C 1
ATOM 5015 O O . LYS A 1 625 ? 17.018 -3.897 -7.598 1.00 94.88 625 LYS A O 1
ATOM 5020 N N . ALA A 1 626 ? 16.951 -5.691 -6.237 1.00 95.25 626 ALA A N 1
ATOM 5021 C CA . ALA A 1 626 ? 17.721 -6.561 -7.120 1.00 95.25 626 ALA A CA 1
ATOM 5022 C C . ALA A 1 626 ? 16.965 -6.834 -8.429 1.00 95.25 626 ALA A C 1
ATOM 5024 O O . ALA A 1 626 ? 17.550 -6.724 -9.509 1.00 95.25 626 ALA A O 1
ATOM 5025 N N . TYR A 1 627 ? 15.657 -7.089 -8.344 1.00 94.81 627 TYR A N 1
ATOM 5026 C CA . TYR A 1 627 ? 14.816 -7.375 -9.500 1.00 94.81 627 TYR A CA 1
ATOM 5027 C C . TYR A 1 627 ? 14.720 -6.169 -10.449 1.00 94.81 627 TYR A C 1
ATOM 5029 O O . TYR A 1 627 ? 14.977 -6.299 -11.647 1.00 94.81 627 TYR A O 1
ATOM 5037 N N . LYS A 1 628 ? 14.454 -4.964 -9.925 1.00 94.31 628 LYS A N 1
ATOM 5038 C CA . LYS A 1 628 ? 14.435 -3.720 -10.717 1.00 94.31 628 LYS A CA 1
ATOM 5039 C C . LYS A 1 628 ? 15.769 -3.456 -11.406 1.00 94.31 628 LYS A C 1
ATOM 5041 O O . LYS A 1 628 ? 15.796 -3.201 -12.607 1.00 94.31 628 LYS A O 1
ATOM 5046 N N . LYS A 1 629 ? 16.883 -3.547 -10.669 1.00 93.00 629 LYS A N 1
ATOM 5047 C CA . LYS A 1 629 ? 18.229 -3.343 -11.232 1.00 93.00 629 LYS A CA 1
ATOM 5048 C C . LYS A 1 629 ? 18.525 -4.339 -12.350 1.00 93.00 629 LYS A C 1
ATOM 5050 O O . LYS A 1 629 ? 19.078 -3.949 -13.375 1.00 93.00 629 LYS A O 1
ATOM 5055 N N . TRP A 1 630 ? 18.125 -5.599 -12.176 1.00 92.56 630 TRP A N 1
ATOM 5056 C CA . TRP A 1 630 ? 18.243 -6.614 -13.216 1.00 92.56 630 TRP A CA 1
ATOM 5057 C C . TRP A 1 630 ? 17.403 -6.280 -14.454 1.00 92.56 630 TRP A C 1
ATOM 5059 O O . TRP A 1 630 ? 17.945 -6.317 -15.554 1.00 92.56 630 TRP A O 1
ATOM 5069 N N . LEU A 1 631 ? 16.134 -5.887 -14.299 1.00 91.06 631 LEU A N 1
ATOM 5070 C CA . LEU A 1 631 ? 15.268 -5.494 -15.423 1.00 91.06 631 LEU A CA 1
ATOM 5071 C C . LEU A 1 631 ? 15.829 -4.304 -16.209 1.00 91.06 631 LEU A C 1
ATOM 5073 O O . LEU A 1 631 ? 15.823 -4.316 -17.440 1.00 91.06 631 LEU A O 1
ATOM 5077 N N . ILE A 1 632 ? 16.348 -3.296 -15.507 1.00 89.50 632 ILE A N 1
ATOM 5078 C CA . ILE A 1 632 ? 16.960 -2.114 -16.123 1.00 89.50 632 ILE A CA 1
ATOM 5079 C C . ILE A 1 632 ? 18.210 -2.527 -16.912 1.00 89.50 632 ILE A C 1
ATOM 5081 O O . ILE A 1 632 ? 18.307 -2.261 -18.110 1.00 89.50 632 ILE A O 1
ATOM 5085 N N . ALA A 1 633 ? 19.142 -3.245 -16.275 1.00 88.25 633 ALA A N 1
ATOM 5086 C CA . ALA A 1 633 ? 20.384 -3.671 -16.919 1.00 88.25 633 ALA A CA 1
ATOM 5087 C C . ALA A 1 633 ? 20.138 -4.640 -18.089 1.00 88.25 633 ALA A C 1
ATOM 5089 O O . ALA A 1 633 ? 20.832 -4.587 -19.100 1.00 88.25 633 ALA A O 1
ATOM 5090 N N . HIS A 1 634 ? 19.125 -5.504 -17.994 1.00 84.31 634 HIS A N 1
ATOM 5091 C CA . HIS A 1 634 ? 18.768 -6.440 -19.061 1.00 84.31 634 HIS A CA 1
ATOM 5092 C C . HIS A 1 634 ? 18.325 -5.736 -20.351 1.00 84.31 634 HIS A C 1
ATOM 5094 O O . HIS A 1 634 ? 18.542 -6.280 -21.435 1.00 84.31 634 HIS A O 1
ATOM 5100 N N . ASN A 1 635 ? 17.702 -4.560 -20.233 1.00 79.44 635 ASN A N 1
ATOM 5101 C CA . ASN A 1 635 ? 17.183 -3.791 -21.363 1.00 79.44 635 ASN A CA 1
ATOM 5102 C C . ASN A 1 635 ? 18.178 -2.754 -21.907 1.00 79.44 635 ASN A C 1
ATOM 5104 O O . ASN A 1 635 ? 18.103 -2.413 -23.083 1.00 79.44 635 ASN A O 1
ATOM 5108 N N . LEU A 1 636 ? 19.105 -2.255 -21.081 1.00 71.44 636 LEU A N 1
ATOM 5109 C CA . LEU A 1 636 ? 20.088 -1.242 -21.492 1.00 71.44 636 LEU A CA 1
ATOM 5110 C C . LEU A 1 636 ? 21.353 -1.832 -22.130 1.00 71.44 636 LEU A C 1
ATOM 5112 O O . LEU A 1 636 ? 21.995 -1.171 -22.947 1.00 71.44 636 LEU A O 1
ATOM 5116 N N . SER A 1 637 ? 21.722 -3.054 -21.753 1.00 70.50 637 SER A N 1
ATOM 5117 C CA . SER A 1 637 ? 23.069 -3.573 -21.977 1.00 70.50 637 SER A CA 1
ATOM 5118 C C . SER A 1 637 ? 23.115 -4.809 -22.877 1.00 70.50 637 SER A C 1
ATOM 5120 O O . SER A 1 637 ? 22.227 -5.664 -22.866 1.00 70.50 637 SER A O 1
ATOM 5122 N N . GLY A 1 638 ? 24.208 -4.939 -23.637 1.00 67.06 638 GLY A N 1
ATOM 5123 C CA . GLY A 1 638 ? 24.498 -6.133 -24.433 1.00 67.06 638 GLY A CA 1
ATOM 5124 C C . GLY A 1 638 ? 24.735 -7.378 -23.570 1.00 67.06 638 GLY A C 1
ATOM 5125 O O . GLY A 1 638 ? 24.963 -7.299 -22.362 1.00 67.06 638 GLY A O 1
ATOM 5126 N N . ALA A 1 639 ? 24.708 -8.557 -24.196 1.00 63.09 639 ALA A N 1
ATOM 5127 C CA . ALA A 1 639 ? 24.850 -9.828 -23.489 1.00 63.09 639 ALA A CA 1
ATOM 5128 C C . ALA A 1 639 ? 26.172 -9.929 -22.691 1.00 63.09 639 ALA A C 1
ATOM 5130 O O . ALA A 1 639 ? 26.139 -10.408 -21.567 1.00 63.09 639 ALA A O 1
ATOM 5131 N N . GLY A 1 640 ? 27.292 -9.375 -23.166 1.00 63.56 640 GLY A N 1
ATOM 5132 C CA . GLY A 1 640 ? 28.583 -9.374 -22.450 1.00 63.56 640 GLY A CA 1
ATOM 5133 C C . GLY A 1 640 ? 28.842 -8.216 -21.473 1.00 63.56 640 GLY A C 1
ATOM 5134 O O . GLY A 1 640 ? 29.963 -8.089 -20.988 1.00 63.56 640 GLY A O 1
ATOM 5135 N N . ASP A 1 641 ? 27.869 -7.341 -21.203 1.00 83.12 641 ASP A N 1
ATOM 5136 C CA . ASP A 1 641 ? 28.082 -6.175 -20.334 1.00 83.12 641 ASP A CA 1
ATOM 5137 C C . ASP A 1 641 ? 28.258 -6.572 -18.858 1.00 83.12 641 ASP A C 1
ATOM 5139 O O . ASP A 1 641 ? 27.450 -7.311 -18.286 1.00 83.12 641 ASP A O 1
ATOM 5143 N N . LEU A 1 642 ? 29.298 -6.029 -18.223 1.00 84.81 642 LEU A N 1
ATOM 5144 C CA . LEU A 1 642 ? 29.644 -6.287 -16.831 1.00 84.81 642 LEU A CA 1
ATOM 5145 C C . LEU A 1 642 ? 28.530 -5.877 -15.855 1.00 84.81 642 LEU A C 1
ATOM 5147 O O . LEU A 1 642 ? 28.301 -6.583 -14.872 1.00 84.81 642 LEU A O 1
ATOM 5151 N N . GLU A 1 643 ? 27.824 -4.772 -16.105 1.00 86.38 643 GLU A N 1
ATOM 5152 C CA . GLU A 1 643 ? 26.751 -4.312 -15.212 1.00 86.38 643 GLU A CA 1
ATOM 5153 C C . GLU A 1 643 ? 25.534 -5.240 -15.275 1.00 86.38 643 GLU A C 1
ATOM 5155 O O . GLU A 1 643 ? 24.942 -5.571 -14.245 1.00 86.38 643 GLU A O 1
ATOM 5160 N N . ARG A 1 644 ? 25.225 -5.772 -16.462 1.00 89.81 644 ARG A N 1
ATOM 5161 C CA . ARG A 1 644 ? 24.191 -6.799 -16.638 1.00 89.81 644 ARG A CA 1
ATOM 5162 C C . ARG A 1 644 ? 24.561 -8.103 -15.930 1.00 89.81 644 ARG A C 1
ATOM 5164 O O . ARG A 1 644 ? 23.714 -8.677 -15.244 1.00 89.81 644 ARG A O 1
ATOM 5171 N N . VAL A 1 645 ? 25.804 -8.568 -16.083 1.00 89.31 645 VAL A N 1
ATOM 5172 C CA . VAL A 1 645 ? 26.304 -9.790 -15.424 1.00 89.31 645 VAL A CA 1
ATOM 5173 C C . VAL A 1 645 ? 26.230 -9.647 -13.900 1.00 89.31 645 VAL A C 1
ATOM 5175 O O . VAL A 1 645 ? 25.706 -10.533 -13.222 1.00 89.31 645 VAL A O 1
ATOM 5178 N N . LYS A 1 646 ? 26.682 -8.510 -13.352 1.00 91.06 646 LYS A N 1
ATOM 5179 C CA . LYS A 1 646 ? 26.578 -8.204 -11.915 1.00 91.06 646 LYS A CA 1
ATOM 5180 C C . LYS A 1 646 ? 25.126 -8.175 -11.441 1.00 91.06 646 LYS A C 1
ATOM 5182 O O . LYS A 1 646 ? 24.815 -8.774 -10.415 1.00 91.06 646 LYS A O 1
ATOM 5187 N N . ALA A 1 647 ? 24.234 -7.513 -12.180 1.00 92.31 647 ALA A N 1
ATOM 5188 C CA . ALA A 1 647 ? 22.826 -7.418 -11.808 1.00 92.31 647 ALA A CA 1
ATOM 5189 C C . ALA A 1 647 ? 22.139 -8.795 -11.793 1.00 92.31 647 ALA A C 1
ATOM 5191 O O . ALA A 1 647 ? 21.413 -9.099 -10.849 1.00 92.31 647 ALA A O 1
ATOM 5192 N N . LEU A 1 648 ? 22.416 -9.655 -12.784 1.00 92.38 648 LEU A N 1
ATOM 5193 C CA . LEU A 1 648 ? 21.910 -11.034 -12.810 1.00 92.38 648 LEU A CA 1
ATOM 5194 C C . LEU A 1 648 ? 22.464 -11.861 -11.647 1.00 92.38 648 LEU A C 1
ATOM 5196 O O . LEU A 1 648 ? 21.695 -12.532 -10.963 1.00 92.38 648 LEU A O 1
ATOM 5200 N N . LYS A 1 649 ? 23.776 -11.787 -11.394 1.00 92.06 649 LYS A N 1
ATOM 5201 C CA . LYS A 1 649 ? 24.417 -12.478 -10.269 1.00 92.06 649 LYS A CA 1
ATOM 5202 C C . LYS A 1 649 ? 23.756 -12.104 -8.941 1.00 92.06 649 LYS A C 1
ATOM 5204 O O . LYS A 1 649 ? 23.374 -12.999 -8.191 1.00 92.06 649 LYS A O 1
ATOM 5209 N N . ASN A 1 650 ? 23.602 -10.805 -8.684 1.00 92.69 650 ASN A N 1
ATOM 5210 C CA . ASN A 1 650 ? 22.994 -10.305 -7.454 1.00 92.69 650 ASN A CA 1
ATOM 5211 C C . ASN A 1 650 ? 21.545 -10.785 -7.326 1.00 92.69 650 ASN A C 1
ATOM 5213 O O . ASN A 1 650 ? 21.153 -11.245 -6.262 1.00 92.69 650 ASN A O 1
ATOM 5217 N N . PHE A 1 651 ? 20.763 -10.740 -8.409 1.00 94.56 651 PHE A N 1
ATOM 5218 C CA . PHE A 1 651 ? 19.374 -11.191 -8.367 1.00 94.56 651 PHE A CA 1
ATOM 5219 C C . PHE A 1 651 ? 19.246 -12.696 -8.098 1.00 94.56 651 PHE A C 1
ATOM 5221 O O . PHE A 1 651 ? 18.434 -13.101 -7.268 1.00 94.56 651 PHE A O 1
ATOM 5228 N N . ILE A 1 652 ? 20.092 -13.518 -8.727 1.00 92.38 652 ILE A N 1
ATOM 5229 C CA . ILE A 1 652 ? 20.166 -14.962 -8.459 1.00 92.38 652 ILE A CA 1
ATOM 5230 C C . ILE A 1 652 ? 20.509 -15.225 -6.988 1.00 92.38 652 ILE A C 1
ATOM 5232 O O . ILE A 1 652 ? 19.850 -16.041 -6.347 1.00 92.38 652 ILE A O 1
ATOM 5236 N N . GLU A 1 653 ? 21.503 -14.524 -6.438 1.00 91.31 653 GLU A N 1
ATOM 5237 C CA . GLU A 1 653 ? 21.887 -14.652 -5.027 1.00 91.31 653 GLU A CA 1
ATOM 5238 C C . GLU A 1 653 ? 20.749 -14.253 -4.086 1.00 91.31 653 GLU A C 1
ATOM 5240 O O . GLU A 1 653 ? 20.489 -14.960 -3.112 1.00 91.31 653 GLU A O 1
ATOM 5245 N N . THR A 1 654 ? 20.023 -13.175 -4.393 1.00 92.50 654 THR A N 1
ATOM 5246 C CA . THR A 1 654 ? 18.858 -12.764 -3.607 1.00 92.50 654 THR A CA 1
ATOM 5247 C C . THR A 1 654 ? 17.762 -13.827 -3.629 1.00 92.50 654 THR A C 1
ATOM 5249 O O . THR A 1 654 ? 17.299 -14.209 -2.559 1.00 92.50 654 THR A O 1
ATOM 5252 N N . ILE A 1 655 ? 17.392 -14.360 -4.803 1.00 90.88 655 ILE A N 1
ATOM 5253 C CA . ILE A 1 655 ? 16.365 -15.413 -4.927 1.00 90.88 655 ILE A CA 1
ATOM 5254 C C . ILE A 1 655 ? 16.761 -16.666 -4.134 1.00 90.88 655 ILE A C 1
ATOM 5256 O O . ILE A 1 655 ? 15.953 -17.206 -3.383 1.00 90.88 655 ILE A O 1
ATOM 5260 N N . GLN A 1 656 ? 18.015 -17.111 -4.251 1.00 87.38 656 GLN A N 1
ATOM 5261 C CA . GLN A 1 656 ? 18.522 -18.299 -3.547 1.00 87.38 656 GLN A CA 1
ATOM 5262 C C . GLN A 1 656 ? 18.556 -18.136 -2.025 1.00 87.38 656 GLN A C 1
ATOM 5264 O O . GLN A 1 656 ? 18.469 -19.121 -1.285 1.00 87.38 656 GLN A O 1
ATOM 5269 N N . ASN A 1 657 ? 18.694 -16.902 -1.550 1.00 88.12 657 ASN A N 1
ATOM 5270 C CA . ASN A 1 657 ? 18.729 -16.579 -0.131 1.00 88.12 657 ASN A CA 1
ATOM 5271 C C . ASN A 1 657 ? 17.348 -16.270 0.454 1.00 88.12 657 ASN A C 1
ATOM 5273 O O . ASN A 1 657 ? 17.256 -16.105 1.669 1.00 88.12 657 ASN A O 1
ATOM 5277 N N . LEU A 1 658 ? 16.279 -16.261 -0.352 1.00 89.56 658 LEU A N 1
ATOM 5278 C CA . LEU A 1 658 ? 14.924 -16.098 0.169 1.00 89.56 658 LEU A CA 1
ATOM 5279 C C . LEU A 1 658 ? 14.579 -17.242 1.130 1.00 89.56 658 LEU A C 1
ATOM 5281 O O . LEU A 1 658 ? 14.810 -18.424 0.860 1.00 89.56 658 LEU A O 1
ATOM 5285 N N . ARG A 1 659 ? 14.020 -16.885 2.282 1.00 87.56 659 ARG A N 1
ATOM 5286 C CA . ARG A 1 659 ? 13.562 -17.805 3.321 1.00 87.56 659 ARG A CA 1
ATOM 5287 C C . ARG A 1 659 ? 12.140 -17.450 3.715 1.00 87.56 659 ARG A C 1
ATOM 5289 O O . ARG A 1 659 ? 11.851 -16.306 4.077 1.00 87.56 659 ARG A O 1
ATOM 5296 N N . SER A 1 660 ? 11.274 -18.461 3.677 1.00 86.56 660 SER A N 1
ATOM 5297 C CA . SER A 1 660 ? 9.906 -18.348 4.168 1.00 86.56 660 SER A CA 1
ATOM 5298 C C . SER A 1 660 ? 9.896 -18.123 5.681 1.00 86.56 660 SER A C 1
ATOM 5300 O O . SER A 1 660 ? 10.497 -18.878 6.442 1.00 86.56 660 SER A O 1
ATOM 5302 N N . VAL A 1 661 ? 9.188 -17.087 6.113 1.00 84.44 661 VAL A N 1
ATOM 5303 C CA . VAL A 1 661 ? 8.919 -16.760 7.509 1.00 84.44 661 VAL A CA 1
ATOM 5304 C C . VAL A 1 661 ? 7.652 -17.493 7.919 1.00 84.44 661 VAL A C 1
ATOM 5306 O O . VAL A 1 661 ? 6.554 -17.141 7.483 1.00 84.44 661 VAL A O 1
ATOM 5309 N N . TYR A 1 662 ? 7.788 -18.519 8.751 1.00 75.81 662 TYR A N 1
ATOM 5310 C CA . TYR A 1 662 ? 6.648 -19.268 9.276 1.00 75.81 662 TYR A CA 1
ATOM 5311 C C . TYR A 1 662 ? 6.010 -18.546 10.474 1.00 75.81 662 TYR A C 1
ATOM 5313 O O . TYR A 1 662 ? 6.722 -17.879 11.221 1.00 75.81 662 TYR A O 1
ATOM 5321 N N . PRO A 1 663 ? 4.687 -18.643 10.689 1.00 69.50 663 PRO A N 1
ATOM 5322 C CA . PRO A 1 663 ? 4.054 -18.094 11.887 1.00 69.50 663 PRO A CA 1
ATOM 5323 C C . PRO A 1 663 ? 4.646 -18.707 13.164 1.00 69.50 663 PRO A C 1
ATOM 5325 O O . PRO A 1 663 ? 5.152 -19.832 13.150 1.00 69.50 663 PRO A O 1
ATOM 5328 N N . SER A 1 664 ? 4.585 -17.978 14.275 1.00 60.59 664 SER A N 1
ATOM 5329 C CA . SER A 1 664 ? 5.036 -18.493 15.566 1.00 60.59 664 SER A CA 1
ATOM 5330 C C . SER A 1 664 ? 4.029 -19.500 16.129 1.00 60.59 664 SER A C 1
ATOM 5332 O O . SER A 1 664 ? 2.834 -19.219 16.223 1.00 60.59 664 SER A O 1
ATOM 5334 N N . GLY A 1 665 ? 4.515 -20.681 16.505 1.00 57.28 665 GLY A N 1
ATOM 5335 C CA . GLY A 1 665 ? 3.744 -21.702 17.210 1.00 57.28 665 GLY A CA 1
ATOM 5336 C C . GLY A 1 665 ? 4.009 -21.649 18.715 1.00 57.28 665 GLY A C 1
ATOM 5337 O O . GLY A 1 665 ? 5.127 -21.367 19.153 1.00 57.28 665 GLY A O 1
ATOM 5338 N N . LYS A 1 666 ? 2.985 -21.930 19.521 1.00 56.12 666 LYS A N 1
ATOM 5339 C CA . LYS A 1 666 ? 3.075 -22.133 20.968 1.00 56.12 666 LYS A CA 1
ATOM 5340 C C . LYS A 1 666 ? 3.010 -23.627 21.286 1.00 56.12 666 LYS A C 1
ATOM 5342 O O . LYS A 1 666 ? 2.246 -24.387 20.689 1.00 56.12 666 LYS A O 1
ATOM 5347 N N . LEU A 1 667 ? 3.833 -24.047 22.245 1.00 56.44 667 LEU A N 1
ATOM 5348 C CA . LEU A 1 667 ? 3.708 -25.357 22.878 1.00 56.44 667 LEU A CA 1
ATOM 5349 C C . LEU A 1 667 ? 2.574 -25.269 23.901 1.00 56.44 667 LEU A C 1
ATOM 5351 O O . LEU A 1 667 ? 2.661 -24.482 24.842 1.00 56.44 667 LEU A O 1
ATOM 5355 N N . HIS A 1 668 ? 1.514 -26.049 23.706 1.00 59.75 668 HIS A N 1
ATOM 5356 C CA . HIS A 1 668 ? 0.430 -26.160 24.679 1.00 59.75 668 HIS A CA 1
ATOM 5357 C C . HIS A 1 668 ? 0.736 -27.298 25.659 1.00 59.75 668 HIS A C 1
ATOM 5359 O O . HIS A 1 668 ? 1.211 -28.362 25.254 1.00 59.75 668 HIS A O 1
ATOM 5365 N N . SER A 1 669 ? 0.459 -27.085 26.946 1.00 52.12 669 SER A N 1
ATOM 5366 C CA . SER A 1 669 ? 0.484 -28.165 27.937 1.00 52.12 669 SER A CA 1
ATOM 5367 C C . SER A 1 669 ? -0.625 -29.173 27.631 1.00 52.12 669 SER A C 1
ATOM 5369 O O . SER A 1 669 ? -1.727 -28.792 27.255 1.00 52.12 669 SER A O 1
ATOM 5371 N N . CYS A 1 670 ? -0.355 -30.469 27.819 1.00 58.12 670 CYS A N 1
ATOM 5372 C CA . CYS A 1 670 ? -1.290 -31.565 27.503 1.00 58.12 670 CYS A CA 1
ATOM 5373 C C . CYS A 1 670 ? -2.572 -31.591 28.363 1.00 58.12 670 CYS A C 1
ATOM 5375 O O . CYS A 1 670 ? -3.423 -32.452 28.163 1.00 58.12 670 CYS A O 1
ATOM 5377 N N . ASN A 1 671 ? -2.709 -30.658 29.305 1.00 55.53 671 ASN A N 1
ATOM 5378 C CA . ASN A 1 671 ? -3.828 -30.548 30.225 1.00 55.53 671 ASN A CA 1
ATOM 5379 C C . ASN A 1 671 ? -4.492 -29.186 30.016 1.00 55.53 671 ASN A C 1
ATOM 5381 O O . ASN A 1 671 ? -4.090 -28.246 30.685 1.00 55.53 671 ASN A O 1
ATOM 5385 N N . GLU A 1 672 ? -5.433 -29.073 29.075 1.00 46.19 672 GLU A N 1
ATOM 5386 C CA . GLU A 1 672 ? -6.622 -28.201 29.150 1.00 46.19 672 GLU A CA 1
ATOM 5387 C C . GLU A 1 672 ? -7.376 -28.170 27.812 1.00 46.19 672 GLU A C 1
ATOM 5389 O O . GLU A 1 672 ? -6.787 -28.190 26.732 1.00 46.19 672 GLU A O 1
ATOM 5394 N N . GLY A 1 673 ? -8.709 -28.122 27.895 1.00 49.47 673 GLY A N 1
ATOM 5395 C CA . GLY A 1 673 ? -9.636 -28.001 26.765 1.00 49.47 673 GLY A CA 1
ATOM 5396 C C . GLY A 1 673 ? -9.675 -26.602 26.142 1.00 49.47 673 GLY A C 1
ATOM 5397 O O . GLY A 1 673 ? -10.744 -26.147 25.738 1.00 49.47 673 GLY A O 1
ATOM 5398 N N . GLU A 1 674 ? -8.539 -25.906 26.086 1.00 47.78 674 GLU A N 1
ATOM 5399 C CA . GLU A 1 674 ? -8.421 -24.650 25.350 1.00 47.78 674 GLU A CA 1
ATOM 5400 C C . GLU A 1 674 ? -8.511 -24.932 23.846 1.00 47.78 674 GLU A C 1
ATOM 5402 O O . GLU A 1 674 ? -7.853 -25.830 23.313 1.00 47.78 674 GLU A O 1
ATOM 5407 N N . THR A 1 675 ? -9.315 -24.146 23.126 1.00 48.72 675 THR A N 1
ATOM 5408 C CA . THR A 1 675 ? -9.261 -24.101 21.661 1.00 48.72 675 THR A CA 1
ATOM 5409 C C . THR A 1 675 ? -7.815 -23.851 21.236 1.00 48.72 675 THR A C 1
ATOM 5411 O O . THR A 1 675 ? -7.275 -22.782 21.516 1.00 48.72 675 THR A O 1
ATOM 5414 N N . GLN A 1 676 ? -7.206 -24.842 20.583 1.00 50.72 676 GLN A N 1
ATOM 5415 C CA . GLN A 1 676 ? -5.815 -24.888 20.126 1.00 50.72 676 GLN A CA 1
ATOM 5416 C C . GLN A 1 676 ? -5.485 -23.773 19.110 1.00 50.72 676 GLN A C 1
ATOM 5418 O O . GLN A 1 676 ? -5.308 -24.022 17.918 1.00 50.72 676 GLN A O 1
ATOM 5423 N N . LYS A 1 677 ? -5.423 -22.516 19.555 1.00 46.53 677 LYS A N 1
ATOM 5424 C CA . LYS A 1 677 ? -4.948 -21.386 18.749 1.00 46.53 677 LYS A CA 1
ATOM 5425 C C . LYS A 1 677 ? -3.421 -21.340 18.791 1.00 46.53 677 LYS A C 1
ATOM 5427 O O . LYS A 1 677 ? -2.839 -21.211 19.864 1.00 46.53 677 LYS A O 1
ATOM 5432 N N . ASN A 1 678 ? -2.804 -21.349 17.608 1.00 54.34 678 ASN A N 1
ATOM 5433 C CA . ASN A 1 678 ? -1.354 -21.287 17.379 1.00 54.34 678 ASN A CA 1
ATOM 5434 C C . ASN A 1 678 ? -0.574 -22.516 17.875 1.00 54.34 678 ASN A C 1
ATOM 5436 O O . ASN A 1 678 ? 0.475 -22.363 18.494 1.00 54.34 678 ASN A O 1
ATOM 5440 N N . THR A 1 679 ? -1.040 -23.731 17.580 1.00 57.59 679 THR A N 1
ATOM 5441 C CA . THR A 1 679 ? -0.270 -24.954 17.850 1.00 57.59 679 THR A CA 1
ATOM 5442 C C . THR A 1 679 ? 1.042 -24.987 17.071 1.00 57.59 679 THR A C 1
ATOM 5444 O O . THR A 1 679 ? 1.107 -24.632 15.893 1.00 57.59 679 THR A O 1
ATOM 5447 N N . LEU A 1 680 ? 2.111 -25.436 17.733 1.00 58.66 680 LEU A N 1
ATOM 5448 C CA . LEU A 1 680 ? 3.378 -25.717 17.069 1.00 58.66 680 LEU A CA 1
ATOM 5449 C C . LEU A 1 680 ? 3.228 -26.922 16.122 1.00 58.66 680 LEU A C 1
ATOM 5451 O O . LEU A 1 680 ? 3.086 -28.061 16.561 1.00 58.66 680 LEU A O 1
ATOM 5455 N N . VAL A 1 681 ? 3.308 -26.665 14.820 1.00 61.62 681 VAL A N 1
ATOM 5456 C CA . VAL A 1 681 ? 3.369 -27.660 13.745 1.00 61.62 681 VAL A CA 1
ATOM 5457 C C . VAL A 1 681 ? 4.763 -27.630 13.110 1.00 61.62 681 VAL A C 1
ATOM 5459 O O . VAL A 1 681 ? 5.207 -26.597 12.595 1.00 61.62 681 VAL A O 1
ATOM 5462 N N . LEU A 1 682 ? 5.465 -28.766 13.145 1.00 51.00 682 LEU A N 1
ATOM 5463 C CA . LEU A 1 682 ? 6.802 -28.920 12.558 1.00 51.00 682 LEU A CA 1
ATOM 5464 C C . LEU A 1 682 ? 6.788 -28.562 11.064 1.00 51.00 682 LEU A C 1
ATOM 5466 O O . LEU A 1 682 ? 5.856 -28.920 10.348 1.00 51.00 682 LEU A O 1
ATOM 5470 N N . ASN A 1 683 ? 7.820 -27.850 10.598 1.00 52.09 683 ASN A N 1
ATOM 5471 C CA . ASN A 1 683 ? 7.963 -27.340 9.221 1.00 52.09 683 ASN A CA 1
ATOM 5472 C C . ASN A 1 683 ? 6.859 -26.374 8.753 1.00 52.09 683 ASN A C 1
ATOM 5474 O O . ASN A 1 683 ? 6.762 -26.060 7.568 1.00 52.09 683 ASN A O 1
ATOM 5478 N N . GLN A 1 684 ? 6.017 -25.903 9.670 1.00 54.97 684 GLN A N 1
ATOM 5479 C CA . GLN A 1 684 ? 4.886 -25.026 9.366 1.00 54.97 684 GLN A CA 1
ATOM 5480 C C . GLN A 1 684 ? 4.788 -23.830 10.313 1.00 54.97 684 GLN A C 1
ATOM 5482 O O . GLN A 1 684 ? 4.150 -22.830 9.983 1.00 54.97 684 GLN A O 1
ATOM 5487 N N . THR A 1 685 ? 5.430 -23.934 11.472 1.00 51.38 685 THR A N 1
ATOM 5488 C CA . THR A 1 685 ? 5.514 -22.904 12.500 1.00 51.38 685 THR A CA 1
ATOM 5489 C C . THR A 1 685 ? 6.915 -22.907 13.100 1.00 51.38 685 THR A C 1
ATOM 5491 O O . THR A 1 685 ? 7.554 -23.959 13.180 1.00 51.38 685 THR A O 1
ATOM 5494 N N . ASN A 1 686 ? 7.386 -21.740 13.526 1.00 56.47 686 ASN A N 1
ATOM 5495 C CA . ASN A 1 686 ? 8.641 -21.617 14.259 1.00 56.47 686 ASN A CA 1
ATOM 5496 C C . ASN A 1 686 ? 8.385 -21.492 15.762 1.00 56.47 686 ASN A C 1
ATOM 5498 O O . ASN A 1 686 ? 7.356 -20.970 16.191 1.00 56.47 686 ASN A O 1
ATOM 5502 N N . ILE A 1 687 ? 9.341 -21.960 16.565 1.00 44.38 687 ILE A N 1
ATOM 5503 C CA . ILE A 1 687 ? 9.325 -21.772 18.017 1.00 44.38 687 ILE A CA 1
ATOM 5504 C C . ILE A 1 687 ? 9.805 -20.346 18.317 1.00 44.38 687 ILE A C 1
ATOM 5506 O O . ILE A 1 687 ? 10.915 -19.979 17.937 1.00 44.38 687 ILE A O 1
ATOM 5510 N N . GLY A 1 688 ? 8.987 -19.560 19.021 1.00 45.50 688 GLY A N 1
ATOM 5511 C CA . GLY A 1 688 ? 9.301 -18.168 19.372 1.00 45.50 688 GLY A CA 1
ATOM 5512 C C . GLY A 1 688 ? 8.798 -17.140 18.351 1.00 45.50 688 GLY A C 1
ATOM 5513 O O . GLY A 1 688 ? 8.197 -17.491 17.340 1.00 45.50 688 GLY A O 1
ATOM 5514 N N . ILE A 1 689 ? 8.988 -15.852 18.650 1.00 44.06 689 ILE A N 1
ATOM 5515 C CA . ILE A 1 689 ? 8.565 -14.721 17.805 1.00 44.06 689 ILE A CA 1
ATOM 5516 C C . ILE A 1 689 ? 9.804 -14.160 17.094 1.00 44.06 689 ILE A C 1
ATOM 5518 O O . ILE A 1 689 ? 10.863 -14.069 17.714 1.00 44.06 689 ILE A O 1
ATOM 5522 N N . PHE A 1 690 ? 9.656 -13.814 15.812 1.00 47.50 690 PHE A N 1
ATOM 5523 C CA . PHE A 1 690 ? 10.669 -13.121 15.010 1.00 47.50 690 PHE A CA 1
ATOM 5524 C C . PHE A 1 690 ? 10.801 -11.647 15.386 1.00 47.50 690 PHE A C 1
ATOM 5526 O O . PHE A 1 690 ? 9.742 -10.988 15.521 1.00 47.50 690 PHE A O 1
#

pLDDT: mean 82.46, std 11.94, range [40.91, 96.88]

Nearest PDB structures (foldseek):
  7b5h-assembly1_AD  TM=3.810E-01  e=4.476E-21  Nostoc sp. PCC 7120 = FACHB-418
  6f5d-assembly1_B  TM=5.984E-01  e=1.148E-01  Trypanosoma brucei brucei
  8ap6-assembly1_A1  TM=6.357E-01  e=2.448E-01  Trypanosoma brucei brucei
  8apg-assembly1_C1  TM=6.430E-01  e=2.996E-01  Trypanosoma brucei brucei
  8ap6-assembly1_C1  TM=6.026E-01  e=3.151E-01  Trypanosoma brucei brucei

Solvent-accessible surface area (backbone atoms only — not comparable to full-atom values): 37851 Å² total; per-residue (Å²): 134,74,86,66,49,78,83,64,66,75,59,61,97,54,44,69,59,51,50,54,72,68,44,79,50,72,68,56,48,48,52,54,51,46,55,51,51,50,56,58,35,46,77,73,75,47,83,61,63,72,50,49,57,50,36,41,72,74,51,45,88,54,25,62,61,52,51,48,51,36,53,50,53,42,62,74,42,34,69,59,39,61,76,32,36,85,38,70,61,56,67,82,42,56,44,43,79,35,70,80,53,54,24,21,49,57,56,40,51,34,43,69,69,64,48,69,80,65,60,55,78,71,52,50,65,58,86,42,54,39,82,42,85,49,101,82,29,21,35,43,35,37,36,60,91,92,44,63,51,34,32,43,73,62,69,21,91,37,67,52,58,39,45,52,49,49,35,47,49,38,31,12,37,53,40,75,79,26,55,44,86,40,83,31,84,47,90,90,18,25,24,42,40,33,24,56,40,63,88,76,65,44,66,48,29,32,35,67,53,36,72,29,42,74,68,55,44,52,53,50,49,57,52,49,25,53,49,18,45,49,41,64,57,70,37,50,36,40,42,65,66,53,54,41,50,48,56,78,38,32,45,45,79,79,44,79,50,77,44,80,91,44,89,69,35,38,34,38,39,32,41,39,32,38,80,38,48,68,83,50,89,83,47,45,74,46,37,37,34,51,46,75,39,66,61,38,87,45,97,46,73,68,47,17,51,54,48,24,51,53,52,46,52,46,52,50,50,64,35,48,43,38,76,87,30,56,49,60,41,80,67,94,57,95,70,55,57,85,69,25,27,50,31,31,31,50,100,85,69,48,71,44,32,36,44,61,64,55,34,63,31,38,70,59,24,54,46,58,51,64,68,43,106,67,12,62,39,32,36,40,85,29,96,63,54,56,46,77,46,43,55,71,46,54,43,49,45,31,70,28,34,41,37,32,40,75,56,72,54,81,53,64,70,57,56,31,31,43,37,40,78,47,80,45,61,26,37,37,38,95,81,20,29,42,34,39,24,75,79,41,81,43,71,90,74,52,54,68,70,40,63,36,28,40,50,81,48,103,84,44,72,47,78,38,38,28,68,40,67,46,73,57,95,61,27,17,41,36,31,43,71,49,78,45,78,74,34,84,66,34,42,34,39,37,67,50,78,31,50,42,70,43,47,49,57,44,34,45,30,29,52,70,55,41,58,57,53,54,50,52,53,48,21,50,48,38,31,61,67,50,33,70,42,68,63,74,48,80,41,59,32,58,77,65,57,65,82,38,89,91,69,42,58,76,77,78,65,73,54,60,93,88,40,85,90,56,52,53,87,60,73,30,71,52,29,33,39,40,43,28,62,32,72,26,74,65,50,53,38,65,69,52,42,53,48,50,56,48,50,60,53,71,73,38,59,91,80,47,48,77,48,80,38,29,27,49,59,69,55,40,45,54,40,53,35,31,48,50,49,26,49,51,28,63,70,77,44,60,77,85,33,68,66,33,37,50,26,47,37,51,32,50,53,48,62,74,65,64,58,62,59,55,46,56,20,42,89,76,70,97,80,67,95,65,84,80,76,49,60,61,38,86,98,61,29,36,86,56,82,131

Secondary structure (DSSP, 8-state):
--TTTTTTT-S-TTHHHHHHHHSPPHHHHHHHHHHHHHHHHHTTT---HHHHHHHHHHHGGGHHHHHHHHHHHHHHHHHHHHHTTT----TTSTTTT-TT---HHHHHHHHHTT-PPPPGGG----TTEEEEEETTEEEEEEEETTEEEEEESS-BSSHHHHHHHHHHHHHHHT-GGGEEEEE-SSTT-EEEEEES-TTTT-EEEEES-S-B-HHHHHHHHHHHHHHHHHHHHH-GGG-TT--S--HHHHEEEEEEEEETTSSSPEEEEEEEEESS-TT-TT--EEEEEEEEEE----SSHHHHHHHHHHHHHHHHHHHHTSGGGEEEES-S-SS--TT-EEEEE-TTS-EEEEES---TTHHHHHHHHHSSSS-EEEEES-SS--EEEEEEEEEEETTEEEEEESSPPS-----SEEEEEEEEEEEEPTTSSEEEEET---TTT--TT-EEEEESSSS-EEEEEEEEEEEETTEEEEEESSPPP--TTEEEEEEEEEEEEEEETTEEEEE--HHHHHHHHHHHHHIIIII-----EEEEGGGG--SSTTTSPPPP----TT-GGG--S-SSTTEEEEEEES-SHHHHSHHHHHHHHHHHHHSS-TTSEEEEEEE-HHHHHHHHHHHHHHHHHHHHS-TT-HHHHHHHHHHHHHHHH----PPEEBPPPSS-----TTB--TTTSEES--

Sequence (690 aa):
MVPNASDQELFASDYNTQLKSITESKDEFEKRKNRFLDHLLARFCEQFSDYALIAYTVDGQKAGAELIKDKLSFLNAYPEISSNRGKAFNYKNELSWFYQNVSGYEKRVSMLLGIDPKNVEDLFFSPQFRIVEAELGWNIETKVGTKVQLQGTTSFPSESSAKAEMEKLIAAGVHLSNYKIAPGGAANKFQVIFFDDLITENVIARSKSLILTKTAAKALIDNHVSLCIGELCNSTLSNRKNLSPPIRNYFEVLAHTVVTTSIPYLHKIKYQLFDKPKYDPARKIILKGDIEGLQVRGIDDAETMDSTEMTMLWKLIRFASDEDYYRFEPQNVINYEPNYRFEVFDIYGNTIGKHQAKNYNRPLAEIIEDSTNNPVLKIVDSLSNNGTYTVNNTVAVGPNIKIEINETLPGNYPDGKVSFAEVFIADISDDGRTLNFDNIDLTSRVCVGDKMTLVKSAVILVEFEVLKVNFSNSCTTIFSAIVLDDITRAKILFNSFFSIKSLTPKTITIRAGKEKLAVQDMVQFFNKVFINREGIHLIEHLLLRPKEHGLDKLLNIHTDVDCEQCKITDTYSFVMTAVLPYWSDRFRDRNFRTFIEKTLREESPAHIAMNICWISPLQMDQFEKAYKKWLIAHNLSGAGDLERVKALKNFIETIQNLRSVYPSGKLHSCNEGETQKNTLVLNQTNIGIF